Protein AF-A0A7S3PDP2-F1 (afdb_monomer_lite)

Foldseek 3Di:
DCPVVVVVVVVVVVPDDDDAADDDDDPPPQFQVLQCADQHPVRDGHGPPCHGQSVQFDQDDVGRFTDGHPQWAQDAQQDRCGRNHGPDGLVLLLVLLVVLLVLLVCLCVPFLVVLLVVVVVVVVVCVVVVNDDPLCVLLNVLSVLCVVFQSVLSNVLSVCSNPDSPDHQLQDDSNLVSQLSNQLSLLSSVLSLVLSVLCVLCVPPLNVVPPVSVVLSVVLNVLSVVLSVLSNVLSCLSVVSCVPAVRPHDPVSLVSLLVSLVSLLVSLQSQLVSLVSCLVPVLVVLVVVCVVVVDVVSVVVNVVSNVVSVVSNVVSNVVSVVSVVCSSGVVCVSVVSSCVSVVSVVSSVVSSVSSVPDPVPPCCVVPPVVVVPPPDPPDDDDDDDDDDDDDDDDDDDDDDDDPPDDDDDDDDDDDDDDD

Secondary structure (DSSP, 8-state):
--HHHHHHHHHHHTS--S--------SS--STTGGGEEE-TTS-EEE-TT-GGGGTEEEETTTTEEEEPTTEES--SS---TTT---EEHHHHHHHHHHHHHHHHHHIIIIIHHHHHHHHHHHHHHHHTT---TTHHHHHHHHHHIIIIIHHHHHHHHHHHHH-TT--TTTSHHHHHHHHHHHHHHHHHHHHHHHHHHHHHHTSHHHHT-HHHHHHHHHHHHHHHHHHHHHHHGGGHHHHHHHHHTT---HHHHHHHHHHHHHHHHHHHHHHHHHHHHHHHHHHHHHHHHHHH--HHHHHHHHHHHHHHHHHHHHHHHHHHHHHHHHH-GGGTTTHHHHHHHHHHHHHHHHHHHHH------GGGGTTHHHHSSSSS-S---------------------------PPPPPPPPPPPP-

InterPro domains:
  IPR013111 Epidermal growth factor-like domain, extracellular [PF07974] (52-75)

Radius of gyration: 29.71 Å; chains: 1; bounding box: 86×56×88 Å

pLDDT: mean 76.22, std 21.3, range [29.19, 98.25]

Organism: NCBI:txid215587

Sequence (419 aa):
MFDHYKLSIVLVGVFTFQELVQCKGADDFTGCNSQKYSLNIYGEAVPNLLGDCSGRGQCVSNNTACLCEKGWTGRSAFINTEGIDCQVNTYVIRTFWGVVFVYSLFVQIKYVIPNFRYRWKSFVAMRAARNVSLTQVPLILAFFSYQLLNFPCITFLSLLSIINEEERIGVTFWSTILFCVAGIGYSITHFLFQTALMEMFLSHRYFAESGSALTLGKCVKYSSIFLDFVLGTKYVIPIIMYATEGGEVTDRTGTLWCTYLILQATSLYFTGIQAWYIRRNLLIELEKIYMLSKNVNFKVLADKLENLQTNGMLQSSIFGSIYIVILFFPFLWNRHDYFLPFVCFGAIAVGALMTKSHVEGPSAAITLSSLQEVDVSSANNTVENQEQQPKGSFEITEGFGSLNDLPRTPIASRPQPSI

Structure (mmCIF, N/CA/C/O backbone):
data_AF-A0A7S3PDP2-F1
#
_entry.id   AF-A0A7S3PDP2-F1
#
loop_
_atom_site.group_PDB
_atom_site.id
_atom_site.type_symbol
_atom_site.label_atom_id
_atom_site.label_alt_id
_atom_site.label_comp_id
_atom_site.label_asym_id
_atom_site.label_entity_id
_atom_site.label_seq_id
_atom_site.pdbx_PDB_ins_code
_atom_site.Cartn_x
_atom_site.Cartn_y
_atom_site.Cartn_z
_atom_site.occupancy
_atom_site.B_iso_or_equiv
_atom_site.auth_seq_id
_atom_site.auth_comp_id
_atom_site.auth_asym_id
_atom_site.auth_atom_id
_atom_site.pdbx_PDB_model_num
ATOM 1 N N . MET A 1 1 ? -13.490 -15.522 5.005 1.00 34.47 1 MET A N 1
ATOM 2 C CA . MET A 1 1 ? -12.641 -14.311 5.153 1.00 34.47 1 MET A CA 1
ATOM 3 C C . MET A 1 1 ? -11.148 -14.629 4.975 1.00 34.47 1 MET A C 1
ATOM 5 O O . MET A 1 1 ? -10.427 -13.743 4.553 1.00 34.47 1 MET A O 1
ATOM 9 N N . PHE A 1 2 ? -10.703 -15.878 5.198 1.00 34.19 2 PHE A N 1
ATOM 10 C CA . PHE A 1 2 ? -9.307 -16.323 5.033 1.00 34.19 2 PHE A CA 1
ATOM 11 C C . PHE A 1 2 ? -8.883 -16.717 3.597 1.00 34.19 2 PHE A C 1
ATOM 13 O O . PHE A 1 2 ? -7.697 -16.632 3.285 1.00 34.19 2 PHE A O 1
ATOM 20 N N . ASP A 1 3 ? -9.804 -17.092 2.700 1.00 39.56 3 ASP A N 1
ATOM 21 C CA . ASP A 1 3 ? -9.417 -17.653 1.387 1.00 39.56 3 ASP A CA 1
ATOM 22 C C . ASP A 1 3 ? -8.818 -16.638 0.405 1.00 39.56 3 ASP A C 1
ATOM 24 O O . ASP A 1 3 ? -7.935 -16.986 -0.374 1.00 39.56 3 ASP A O 1
ATOM 28 N N . HIS A 1 4 ? -9.198 -15.359 0.492 1.00 40.38 4 HIS A N 1
ATOM 29 C CA . HIS A 1 4 ? -8.593 -14.321 -0.351 1.00 40.38 4 HIS A CA 1
ATOM 30 C C . HIS A 1 4 ? -7.130 -14.015 0.021 1.00 40.38 4 HIS A C 1
ATOM 32 O O . HIS A 1 4 ? -6.384 -13.541 -0.828 1.00 40.38 4 HIS A O 1
ATOM 38 N N . TYR A 1 5 ? -6.697 -14.320 1.252 1.00 41.59 5 TYR A N 1
ATOM 39 C CA . TYR A 1 5 ? -5.352 -13.990 1.748 1.00 41.59 5 TYR A CA 1
ATOM 40 C C . TYR A 1 5 ? -4.327 -15.099 1.512 1.00 41.59 5 TYR A C 1
ATOM 42 O O . TYR A 1 5 ? -3.159 -14.805 1.252 1.00 41.59 5 TYR A O 1
ATOM 50 N N . LYS A 1 6 ? -4.759 -16.369 1.523 1.00 41.91 6 LYS A N 1
ATOM 51 C CA . LYS A 1 6 ? -3.908 -17.487 1.083 1.00 41.91 6 LYS A CA 1
ATOM 52 C C . LYS A 1 6 ? -3.464 -17.297 -0.367 1.00 41.91 6 LYS A C 1
ATOM 54 O O . LYS A 1 6 ? -2.319 -17.589 -0.684 1.00 41.91 6 LYS A O 1
ATOM 59 N N . LEU A 1 7 ? -4.328 -16.732 -1.213 1.00 40.31 7 LEU A N 1
ATOM 60 C CA . LEU A 1 7 ? -4.015 -16.471 -2.616 1.00 40.31 7 LEU A CA 1
ATOM 61 C C . LEU A 1 7 ? -2.850 -15.478 -2.778 1.00 40.31 7 LEU A C 1
ATOM 63 O O . LEU A 1 7 ? -1.952 -15.720 -3.577 1.00 40.31 7 LEU A O 1
ATOM 67 N N . SER A 1 8 ? -2.810 -14.405 -1.982 1.00 35.72 8 SER A N 1
ATOM 68 C CA . SER A 1 8 ? -1.729 -13.409 -2.037 1.00 35.72 8 SER A CA 1
ATOM 69 C C . SER A 1 8 ? -0.389 -13.951 -1.529 1.00 35.72 8 SER A C 1
ATOM 71 O O . SER A 1 8 ? 0.644 -13.653 -2.118 1.00 35.72 8 SER A O 1
ATOM 73 N N . ILE A 1 9 ? -0.391 -14.775 -0.474 1.00 40.94 9 ILE A N 1
ATOM 74 C CA . ILE A 1 9 ? 0.837 -15.379 0.078 1.00 40.94 9 ILE A CA 1
ATOM 75 C C . ILE A 1 9 ? 1.381 -16.478 -0.852 1.00 40.94 9 ILE A C 1
ATOM 77 O O . ILE A 1 9 ? 2.590 -16.557 -1.062 1.00 40.94 9 ILE A O 1
ATOM 81 N N . VAL A 1 10 ? 0.502 -17.282 -1.462 1.00 38.53 10 VAL A N 1
ATOM 82 C CA . VAL A 1 10 ? 0.895 -18.319 -2.434 1.00 38.53 10 VAL A CA 1
ATOM 83 C C . VAL A 1 10 ? 1.461 -17.697 -3.714 1.00 38.53 10 VAL A C 1
ATOM 85 O O . VAL A 1 10 ? 2.445 -18.203 -4.240 1.00 38.53 10 VAL A O 1
ATOM 88 N N . LEU A 1 11 ? 0.916 -16.569 -4.185 1.00 39.62 11 LEU A N 1
ATOM 89 C CA . LEU A 1 11 ? 1.434 -15.888 -5.378 1.00 39.62 11 LEU A CA 1
ATOM 90 C C . LEU A 1 11 ? 2.834 -15.287 -5.168 1.00 39.62 11 LEU A C 1
ATOM 92 O O . LEU A 1 11 ? 3.637 -15.312 -6.094 1.00 39.62 11 LEU A O 1
ATOM 96 N N . VAL A 1 12 ? 3.157 -14.797 -3.965 1.00 38.12 12 VAL A N 1
ATOM 97 C CA . VAL A 1 12 ? 4.496 -14.252 -3.667 1.00 38.12 12 VAL A CA 1
ATOM 98 C C . VAL A 1 12 ? 5.537 -15.364 -3.488 1.00 38.12 12 VAL A C 1
ATOM 100 O O . VAL A 1 12 ? 6.664 -15.219 -3.953 1.00 38.12 12 VAL A O 1
ATOM 103 N N . GLY A 1 13 ? 5.161 -16.497 -2.882 1.00 34.91 13 GLY A N 1
ATOM 104 C CA . GLY A 1 13 ? 6.077 -17.622 -2.651 1.00 34.91 13 GLY A CA 1
ATOM 105 C C . GLY A 1 13 ? 6.534 -18.357 -3.919 1.00 34.91 13 GLY A C 1
ATOM 106 O O . GLY A 1 13 ? 7.575 -19.004 -3.898 1.00 34.91 13 GLY A O 1
ATOM 107 N N . VAL A 1 14 ? 5.797 -18.242 -5.030 1.00 36.91 14 VAL A N 1
ATOM 108 C CA . VAL A 1 14 ? 6.135 -18.908 -6.305 1.00 36.91 14 VAL A CA 1
ATOM 109 C C . VAL A 1 14 ? 7.207 -18.149 -7.107 1.00 36.91 14 VAL A C 1
ATOM 111 O O . VAL A 1 14 ? 7.852 -18.743 -7.965 1.00 36.91 14 VAL A O 1
ATOM 114 N N . PHE A 1 15 ? 7.465 -16.867 -6.816 1.00 38.44 15 PHE A N 1
ATOM 115 C CA . PHE A 1 15 ? 8.405 -16.042 -7.595 1.00 38.44 15 PHE A CA 1
ATOM 116 C C . PHE A 1 15 ? 9.808 -15.885 -6.986 1.00 38.44 15 PHE A C 1
ATOM 118 O O . PHE A 1 15 ? 10.678 -15.288 -7.618 1.00 38.44 15 PHE A O 1
ATOM 125 N N . THR A 1 16 ? 10.065 -16.424 -5.792 1.00 35.41 16 THR A N 1
ATOM 126 C CA . THR A 1 16 ? 11.343 -16.251 -5.082 1.00 35.41 16 THR A CA 1
ATOM 127 C C . THR A 1 16 ? 12.112 -17.562 -4.953 1.00 35.41 16 THR A C 1
ATOM 129 O O . THR A 1 16 ? 12.241 -18.080 -3.852 1.00 35.41 16 THR A O 1
ATOM 132 N N . PHE A 1 17 ? 12.623 -18.113 -6.053 1.00 33.88 17 PHE A N 1
ATOM 133 C CA . PHE A 1 17 ? 13.714 -19.095 -6.013 1.00 33.88 17 PHE A CA 1
ATOM 134 C C . PHE A 1 17 ? 14.409 -19.140 -7.379 1.00 33.88 17 PHE A C 1
ATOM 136 O O . PHE A 1 17 ? 13.918 -19.806 -8.280 1.00 33.88 17 PHE A O 1
ATOM 143 N N . GLN A 1 18 ? 15.474 -18.347 -7.555 1.00 35.84 18 GLN A N 1
ATOM 144 C CA . GLN A 1 18 ? 16.831 -18.757 -7.962 1.00 35.84 18 GLN A CA 1
ATOM 145 C C . GLN A 1 18 ? 17.678 -17.513 -8.315 1.00 35.84 18 GLN A C 1
ATOM 147 O O . GLN A 1 18 ? 17.208 -16.624 -9.015 1.00 35.84 18 GLN A O 1
ATOM 152 N N . GLU A 1 19 ? 18.930 -17.526 -7.843 1.00 38.28 19 GLU A N 1
ATOM 153 C CA . GLU A 1 19 ? 20.070 -16.630 -8.142 1.00 38.28 19 GLU A CA 1
ATOM 154 C C . GLU A 1 19 ? 20.254 -15.330 -7.318 1.00 38.28 19 GLU A C 1
ATOM 156 O O . GLU A 1 19 ? 19.336 -14.562 -7.041 1.00 38.28 19 GLU A O 1
ATOM 161 N N . LEU A 1 20 ? 21.508 -15.142 -6.875 1.00 32.31 20 LEU A N 1
ATOM 162 C CA . LEU A 1 20 ? 22.027 -14.193 -5.878 1.00 32.31 20 LEU A CA 1
ATOM 163 C C . LEU A 1 20 ? 23.131 -13.357 -6.554 1.00 32.31 20 LEU A C 1
ATOM 165 O O . LEU A 1 20 ? 24.156 -13.921 -6.932 1.00 32.31 20 LEU A O 1
ATOM 169 N N . VAL A 1 21 ? 22.956 -12.037 -6.707 1.00 36.88 21 VAL A N 1
ATOM 170 C CA . VAL A 1 21 ? 23.956 -11.135 -7.323 1.00 36.88 21 VAL A CA 1
ATOM 171 C C . VAL A 1 21 ? 23.975 -9.773 -6.615 1.00 36.88 21 VAL A C 1
ATOM 173 O O . VAL A 1 21 ? 22.921 -9.211 -6.329 1.00 36.88 21 VAL A O 1
ATOM 176 N N . GLN A 1 22 ? 25.176 -9.239 -6.357 1.00 31.72 22 GLN A N 1
ATOM 177 C CA . GLN A 1 22 ? 25.439 -7.874 -5.876 1.00 31.72 22 GLN A CA 1
ATOM 178 C C . GLN A 1 22 ? 25.983 -6.995 -7.016 1.00 31.72 22 GLN A C 1
ATOM 180 O O . GLN A 1 22 ? 26.783 -7.460 -7.822 1.00 31.72 22 GLN A O 1
ATOM 185 N N . CYS A 1 23 ? 25.612 -5.709 -7.038 1.00 33.03 23 CYS A N 1
ATOM 186 C CA . CYS A 1 23 ? 26.111 -4.717 -7.997 1.00 33.03 23 CYS A CA 1
ATOM 187 C C . CYS A 1 23 ? 27.281 -3.904 -7.418 1.00 33.03 23 CYS A C 1
ATOM 189 O O . CYS A 1 23 ? 27.167 -3.328 -6.335 1.00 33.03 23 CYS A O 1
ATOM 191 N N . LYS A 1 24 ? 28.376 -3.793 -8.177 1.00 31.50 24 LYS A N 1
ATOM 192 C CA . LYS A 1 24 ? 29.471 -2.835 -7.965 1.00 31.50 24 LYS A CA 1
ATOM 193 C C . LYS A 1 24 ? 29.652 -2.039 -9.266 1.00 31.50 24 LYS A C 1
ATOM 195 O O . LYS A 1 24 ? 29.836 -2.672 -10.293 1.00 31.50 24 LYS A O 1
ATOM 200 N N . GLY A 1 25 ? 29.561 -0.704 -9.180 1.00 39.12 25 GLY A N 1
ATOM 201 C CA . GLY A 1 25 ? 29.957 0.323 -10.171 1.00 39.12 25 GLY A CA 1
ATOM 202 C C . GLY A 1 25 ? 29.644 0.048 -11.649 1.00 39.12 25 GLY A C 1
ATOM 203 O O . GLY A 1 25 ? 30.364 -0.702 -12.296 1.00 39.12 25 GLY A O 1
ATOM 204 N N . ALA A 1 26 ? 28.609 0.696 -12.189 1.00 42.75 26 ALA A N 1
ATOM 205 C CA . ALA A 1 26 ? 28.051 0.461 -13.523 1.00 42.75 26 ALA A CA 1
ATOM 206 C C . ALA A 1 26 ? 28.630 1.367 -14.633 1.00 42.75 26 ALA A C 1
ATOM 208 O O . ALA A 1 26 ? 27.912 1.701 -15.570 1.00 42.75 26 ALA A O 1
ATOM 209 N N . ASP A 1 27 ? 29.909 1.739 -14.571 1.00 44.88 27 ASP A N 1
ATOM 210 C CA . ASP A 1 27 ? 30.423 2.796 -15.460 1.00 44.88 27 ASP A CA 1
ATOM 211 C C . ASP A 1 27 ? 30.997 2.278 -16.798 1.00 44.88 27 ASP A C 1
ATOM 213 O O . ASP A 1 27 ? 31.277 3.082 -17.677 1.00 44.88 27 ASP A O 1
ATOM 217 N N . ASP A 1 28 ? 31.113 0.955 -17.011 1.00 45.50 28 ASP A N 1
ATOM 218 C CA . ASP A 1 28 ? 31.769 0.387 -18.215 1.00 45.50 28 ASP A CA 1
ATOM 219 C C . ASP A 1 28 ? 30.980 -0.713 -18.968 1.00 45.50 28 ASP A C 1
ATOM 221 O O . ASP A 1 28 ? 31.487 -1.334 -19.906 1.00 45.50 28 ASP A O 1
ATOM 225 N N . PHE A 1 29 ? 29.709 -0.967 -18.633 1.00 51.78 29 PHE A N 1
ATOM 226 C CA . PHE A 1 29 ? 28.904 -2.008 -19.300 1.00 51.78 29 PHE A CA 1
ATOM 227 C C . PHE A 1 29 ? 28.182 -1.490 -20.555 1.00 51.78 29 PHE A C 1
ATOM 229 O O . PHE A 1 29 ? 26.957 -1.474 -20.634 1.00 51.78 29 PHE A O 1
ATOM 236 N N . THR A 1 30 ? 28.939 -1.088 -21.575 1.00 46.06 30 THR A N 1
ATOM 237 C CA . THR A 1 30 ? 28.375 -0.603 -22.848 1.00 46.06 30 THR A CA 1
ATOM 238 C C . THR A 1 30 ? 28.306 -1.712 -23.909 1.00 46.06 30 THR A C 1
ATOM 240 O O . THR A 1 30 ? 29.003 -1.689 -24.919 1.00 46.06 30 THR A O 1
ATOM 243 N N . GLY A 1 31 ? 27.437 -2.710 -23.695 1.00 53.47 31 GLY A N 1
ATOM 244 C CA . GLY A 1 31 ? 26.872 -3.483 -24.811 1.00 53.47 31 GLY A CA 1
ATOM 245 C C . GLY A 1 31 ? 26.400 -4.914 -24.536 1.00 53.47 31 GLY A C 1
ATOM 246 O O . GLY A 1 31 ? 26.844 -5.577 -23.610 1.00 53.47 31 GLY A O 1
ATOM 247 N N . CYS A 1 32 ? 25.540 -5.442 -25.408 1.00 56.47 32 CYS A N 1
ATOM 248 C CA . CYS A 1 32 ? 25.146 -6.855 -25.475 1.00 56.47 32 CYS A CA 1
ATOM 249 C C . CYS A 1 32 ? 26.309 -7.859 -25.366 1.00 56.47 32 CYS A C 1
ATOM 251 O O . CYS A 1 32 ? 26.128 -8.956 -24.849 1.00 56.47 32 CYS A O 1
ATOM 253 N N . ASN A 1 33 ? 27.517 -7.513 -25.828 1.00 55.12 33 ASN A N 1
ATOM 254 C CA . ASN A 1 33 ? 28.675 -8.404 -25.687 1.00 55.12 33 ASN A CA 1
ATOM 255 C C . ASN A 1 33 ? 29.127 -8.587 -24.229 1.00 55.12 33 ASN A C 1
ATOM 257 O O . ASN A 1 33 ? 29.653 -9.650 -23.897 1.00 55.12 33 ASN A O 1
ATOM 261 N N . SER A 1 34 ? 28.920 -7.594 -23.357 1.00 51.03 34 SER A N 1
ATOM 262 C CA . SER A 1 34 ? 29.220 -7.714 -21.924 1.00 51.03 34 SER A CA 1
ATOM 263 C C . SER A 1 34 ? 28.090 -8.402 -21.152 1.00 51.03 34 SER A C 1
ATOM 265 O O . SER A 1 34 ? 28.355 -9.020 -20.126 1.00 51.03 34 SER A O 1
ATOM 267 N N . GLN A 1 35 ? 26.867 -8.435 -21.700 1.00 51.16 35 GLN A N 1
ATOM 268 C CA . GLN A 1 35 ? 25.764 -9.258 -21.188 1.00 51.16 35 GLN A CA 1
ATOM 269 C C . GLN A 1 35 ? 25.934 -10.756 -21.413 1.00 51.16 35 GLN A C 1
ATOM 271 O O . GLN A 1 35 ? 25.133 -11.539 -20.907 1.00 51.16 35 GLN A O 1
ATOM 276 N N . LYS A 1 36 ? 26.981 -11.200 -22.110 1.00 50.62 36 LYS A N 1
ATOM 277 C CA . LYS A 1 36 ? 27.275 -12.631 -22.172 1.00 50.62 36 LYS A CA 1
ATOM 278 C C . LYS A 1 36 ? 27.539 -13.212 -20.783 1.00 50.62 36 LYS A C 1
ATOM 280 O O . LYS A 1 36 ? 27.414 -14.421 -20.609 1.00 50.62 36 LYS A O 1
ATOM 285 N N . TYR A 1 37 ? 27.842 -12.349 -19.810 1.00 46.78 37 TYR A N 1
ATOM 286 C CA . TYR A 1 37 ? 28.098 -12.743 -18.448 1.00 46.78 37 TYR A CA 1
ATOM 287 C C . TYR A 1 37 ? 27.424 -11.825 -17.422 1.00 46.78 37 TYR A C 1
ATOM 289 O O . TYR A 1 37 ? 27.684 -10.625 -17.379 1.00 46.78 37 TYR A O 1
ATOM 297 N N . SER A 1 38 ? 26.600 -12.392 -16.549 1.00 50.72 38 SER A N 1
ATOM 298 C CA . SER A 1 38 ? 26.209 -11.764 -15.292 1.00 50.72 38 SER A CA 1
ATOM 299 C C . SER A 1 38 ? 27.352 -11.944 -14.288 1.00 50.72 38 SER A C 1
ATOM 301 O O . SER A 1 38 ? 27.823 -13.054 -14.047 1.00 50.72 38 SER A O 1
ATOM 303 N N . LEU A 1 39 ? 27.856 -10.845 -13.720 1.00 42.50 39 LEU A N 1
ATOM 304 C CA . LEU A 1 39 ? 28.860 -10.923 -12.657 1.00 42.50 39 LEU A CA 1
ATOM 305 C C . LEU A 1 39 ? 28.208 -11.535 -11.415 1.00 42.50 39 LEU A C 1
ATOM 307 O O . LEU A 1 39 ? 27.252 -10.971 -10.885 1.00 42.50 39 LEU A O 1
ATOM 311 N N . ASN A 1 40 ? 28.720 -12.669 -10.935 1.00 45.09 40 ASN A N 1
ATOM 312 C CA . ASN A 1 40 ? 28.355 -13.147 -9.604 1.00 45.09 40 ASN A CA 1
ATOM 313 C C . ASN A 1 40 ? 29.008 -12.268 -8.516 1.00 45.09 40 ASN A C 1
ATOM 315 O O . ASN A 1 40 ? 29.815 -11.381 -8.790 1.00 45.09 40 ASN A O 1
ATOM 319 N N . ILE A 1 41 ? 28.689 -12.549 -7.251 1.00 36.91 41 ILE A N 1
ATOM 320 C CA . ILE A 1 41 ? 29.198 -11.827 -6.067 1.00 36.91 41 ILE A CA 1
ATOM 321 C C . ILE A 1 41 ? 30.748 -11.825 -5.985 1.00 36.91 41 ILE A C 1
ATOM 323 O O . ILE A 1 41 ? 31.331 -10.965 -5.330 1.00 36.91 41 ILE A O 1
ATOM 327 N N . TYR A 1 42 ? 31.426 -12.742 -6.680 1.00 40.94 42 TYR A N 1
ATOM 328 C CA . TYR A 1 42 ? 32.888 -12.859 -6.751 1.00 40.94 42 TYR A CA 1
ATOM 329 C C . TYR A 1 42 ? 33.512 -12.160 -7.963 1.00 40.94 42 TYR A C 1
ATOM 331 O O . TYR A 1 42 ? 34.725 -12.220 -8.150 1.00 40.94 42 TYR A O 1
ATOM 339 N N . GLY A 1 43 ? 32.708 -11.482 -8.782 1.00 44.28 43 GLY A N 1
ATOM 340 C CA . GLY A 1 43 ? 33.177 -10.883 -10.023 1.00 44.28 43 GLY A CA 1
ATOM 341 C C . GLY A 1 43 ? 33.496 -11.914 -11.108 1.00 44.28 43 GLY A C 1
ATOM 342 O O . GLY A 1 43 ? 34.194 -11.594 -12.069 1.00 44.28 43 GLY A O 1
ATOM 343 N N . GLU A 1 44 ? 32.995 -13.144 -10.974 1.00 45.94 44 GLU A N 1
ATOM 344 C CA . GLU A 1 44 ? 33.096 -14.137 -12.035 1.00 45.94 44 GLU A CA 1
ATOM 345 C C . GLU A 1 44 ? 31.958 -13.963 -13.027 1.00 45.94 44 GLU A C 1
ATOM 347 O O . GLU A 1 44 ? 30.795 -13.762 -12.676 1.00 45.94 44 GLU A O 1
ATOM 352 N N . ALA A 1 45 ? 32.340 -14.056 -14.288 1.00 48.03 45 ALA A N 1
ATOM 353 C CA . ALA A 1 45 ? 31.487 -13.927 -15.438 1.00 48.03 45 ALA A CA 1
ATOM 354 C C . ALA A 1 45 ? 30.630 -15.208 -15.577 1.00 48.03 45 ALA A C 1
ATOM 356 O O . ALA A 1 45 ? 31.104 -16.219 -16.096 1.00 48.03 45 ALA A O 1
ATOM 357 N N . VAL A 1 46 ? 29.385 -15.201 -15.090 1.00 55.28 46 VAL A N 1
ATOM 358 C CA . VAL A 1 46 ? 28.460 -16.342 -15.218 1.00 55.28 46 VAL A CA 1
ATOM 359 C C . VAL A 1 46 ? 27.668 -16.189 -16.510 1.00 55.28 46 VAL A C 1
ATOM 361 O O . VAL A 1 46 ? 27.071 -15.136 -16.704 1.00 55.28 46 VAL A O 1
ATOM 364 N N . PRO A 1 47 ? 27.643 -17.183 -17.416 1.00 56.97 47 PRO A N 1
ATOM 365 C CA . PRO A 1 47 ? 26.890 -17.069 -18.656 1.00 56.97 47 PRO A CA 1
ATOM 366 C C . PRO A 1 47 ? 25.425 -16.753 -18.359 1.00 56.97 47 PRO A C 1
ATOM 368 O O . PRO A 1 47 ? 24.800 -17.434 -17.546 1.00 56.97 47 PRO A O 1
ATOM 371 N N . ASN A 1 48 ? 24.885 -15.725 -19.015 1.00 61.88 48 ASN A N 1
ATOM 372 C CA . ASN A 1 48 ? 23.490 -15.340 -18.832 1.00 61.88 48 ASN A CA 1
ATOM 373 C C . ASN A 1 48 ? 22.589 -16.534 -19.190 1.00 61.88 48 ASN A C 1
ATOM 375 O O . ASN A 1 48 ? 22.490 -16.922 -20.356 1.00 61.88 48 ASN A O 1
ATOM 379 N N . LEU A 1 49 ? 21.945 -17.134 -18.181 1.00 63.50 49 LEU A N 1
ATOM 380 C CA . LEU A 1 49 ? 21.209 -18.400 -18.315 1.00 63.50 49 LEU A CA 1
ATOM 381 C C . LEU A 1 49 ? 20.053 -18.318 -19.331 1.00 63.50 49 LEU A C 1
ATOM 383 O O . LEU A 1 49 ? 19.603 -19.334 -19.855 1.00 63.50 49 LEU A O 1
ATOM 387 N N . LEU A 1 50 ? 19.566 -17.100 -19.584 1.00 70.50 50 LEU A N 1
ATOM 388 C CA . LEU A 1 50 ? 18.427 -16.788 -20.449 1.00 70.50 50 LEU A CA 1
ATOM 389 C C . LEU A 1 50 ? 18.832 -16.366 -21.875 1.00 70.50 50 LEU A C 1
ATOM 391 O O . LEU A 1 50 ? 17.951 -16.149 -22.703 1.00 70.50 50 LEU A O 1
ATOM 395 N N . GLY A 1 51 ? 20.132 -16.284 -22.180 1.00 76.12 51 GLY A N 1
ATOM 396 C CA . GLY A 1 51 ? 20.644 -15.802 -23.467 1.00 76.12 51 GLY A CA 1
ATOM 397 C C . GLY A 1 51 ? 20.653 -14.274 -23.606 1.00 76.12 51 GLY A C 1
ATOM 398 O O . GLY A 1 51 ? 20.361 -13.545 -22.656 1.00 76.12 51 GLY A O 1
ATOM 399 N N . ASP A 1 52 ? 21.011 -13.795 -24.799 1.00 82.81 52 ASP A N 1
ATOM 400 C CA . ASP A 1 52 ? 21.092 -12.364 -25.123 1.00 82.81 52 ASP A CA 1
ATOM 401 C C . ASP A 1 52 ? 19.724 -11.676 -24.933 1.00 82.81 52 ASP A C 1
ATOM 403 O O . ASP A 1 52 ? 18.683 -12.236 -25.294 1.00 82.81 52 ASP A O 1
ATOM 407 N N . CYS A 1 53 ? 19.705 -10.467 -24.354 1.00 87.12 53 CYS A N 1
ATOM 408 C CA . CYS A 1 53 ? 18.478 -9.702 -24.076 1.00 87.12 53 CYS A CA 1
ATOM 409 C C . CYS A 1 53 ? 17.403 -10.505 -23.309 1.00 87.12 53 CYS A C 1
ATOM 411 O O . CYS A 1 53 ? 16.214 -10.447 -23.644 1.00 87.12 53 CYS A O 1
ATOM 413 N N . SER A 1 54 ? 17.815 -11.325 -22.333 1.00 89.25 54 SER A N 1
ATOM 414 C CA . SER A 1 54 ? 16.940 -12.235 -21.573 1.00 89.25 54 SER A CA 1
ATOM 415 C C . SER A 1 54 ? 16.139 -13.226 -22.438 1.00 89.25 54 SER A C 1
ATOM 417 O O . SER A 1 54 ? 15.085 -13.713 -22.016 1.00 89.25 54 SER A O 1
ATOM 419 N N . GLY A 1 55 ? 16.596 -13.502 -23.664 1.00 90.75 55 GLY A N 1
ATOM 420 C CA . GLY A 1 55 ? 15.922 -14.394 -24.611 1.00 90.75 55 GLY A CA 1
ATOM 421 C C . GLY A 1 55 ? 14.615 -13.830 -25.179 1.00 90.75 55 GLY A C 1
ATOM 422 O O . GLY A 1 55 ? 13.792 -14.589 -25.690 1.00 90.75 55 GLY A O 1
ATOM 423 N N . ARG A 1 56 ? 14.392 -12.515 -25.047 1.00 94.38 56 ARG A N 1
ATOM 424 C CA . ARG A 1 56 ? 13.172 -11.796 -25.469 1.00 94.38 56 ARG A CA 1
ATOM 425 C C . ARG A 1 56 ? 13.480 -10.608 -26.375 1.00 94.38 56 ARG A C 1
ATOM 427 O O . ARG A 1 56 ? 12.711 -9.650 -26.451 1.00 94.38 56 ARG A O 1
ATOM 434 N N . GLY A 1 57 ? 14.627 -10.642 -27.035 1.00 92.81 57 GLY A N 1
ATOM 435 C CA . GLY A 1 57 ? 15.077 -9.578 -27.912 1.00 92.81 57 GLY A CA 1
ATOM 436 C C . GLY A 1 57 ? 16.229 -10.025 -28.791 1.00 92.81 57 GLY A C 1
ATOM 437 O O . GLY A 1 57 ? 16.718 -11.150 -28.696 1.00 92.81 57 GLY A O 1
ATOM 438 N N . GLN A 1 58 ? 16.649 -9.120 -29.662 1.00 93.00 58 GLN A N 1
ATOM 439 C CA . GLN A 1 58 ? 17.821 -9.292 -30.509 1.00 93.00 58 GLN A CA 1
ATOM 440 C C . GLN A 1 58 ? 18.802 -8.162 -30.232 1.00 93.00 58 GLN A C 1
ATOM 442 O O . GLN A 1 58 ? 18.402 -7.010 -30.076 1.00 93.00 58 GLN A O 1
ATOM 447 N N . CYS A 1 59 ? 20.090 -8.479 -30.198 1.00 89.62 59 CYS A N 1
ATOM 448 C CA . CYS A 1 59 ? 21.135 -7.472 -30.104 1.00 89.62 59 CYS A CA 1
ATOM 449 C C . CYS A 1 59 ? 21.334 -6.793 -31.457 1.00 89.62 59 CYS A C 1
ATOM 451 O O . CYS A 1 59 ? 21.639 -7.443 -32.457 1.00 89.62 59 CYS A O 1
ATOM 453 N N . VAL A 1 60 ? 21.153 -5.477 -31.487 1.00 86.75 60 VAL A N 1
ATOM 454 C CA . VAL A 1 60 ? 21.250 -4.636 -32.684 1.00 86.75 60 VAL A CA 1
ATOM 455 C C . VAL A 1 60 ? 22.328 -3.574 -32.442 1.00 86.75 60 VAL A C 1
ATOM 457 O O . VAL A 1 60 ? 22.662 -3.260 -31.300 1.00 86.75 60 VAL A O 1
ATOM 460 N N . SER A 1 61 ? 22.910 -3.038 -33.518 1.00 65.50 61 SER A N 1
ATOM 461 C CA . SER A 1 61 ? 23.966 -2.008 -33.479 1.00 65.50 61 SER A CA 1
ATOM 462 C C . SER A 1 61 ? 25.284 -2.488 -32.859 1.00 65.50 61 SER A C 1
ATOM 464 O O . SER A 1 61 ? 25.619 -2.119 -31.743 1.00 65.50 61 SER A O 1
ATOM 466 N N . ASN A 1 62 ? 26.067 -3.304 -33.578 1.00 74.62 62 ASN A N 1
ATOM 467 C CA . ASN A 1 62 ? 27.394 -3.769 -33.126 1.00 74.62 62 ASN A CA 1
ATOM 468 C C . ASN A 1 62 ? 27.406 -4.347 -31.693 1.00 74.62 62 ASN A C 1
ATOM 470 O O . ASN A 1 62 ? 28.378 -4.177 -30.960 1.00 74.62 62 ASN A O 1
ATOM 474 N N . ASN A 1 63 ? 26.327 -5.024 -31.289 1.00 70.62 63 ASN A N 1
ATOM 475 C CA . ASN A 1 63 ? 26.146 -5.580 -29.948 1.00 70.62 63 ASN A CA 1
ATOM 476 C C . ASN A 1 63 ? 26.196 -4.520 -28.834 1.00 70.62 63 ASN A C 1
ATOM 478 O O . ASN A 1 63 ? 26.729 -4.812 -27.765 1.00 70.62 63 ASN A O 1
ATOM 482 N N . THR A 1 64 ? 25.653 -3.315 -29.045 1.00 78.75 64 THR A N 1
ATOM 483 C CA . THR A 1 64 ? 25.550 -2.296 -27.984 1.00 78.75 64 THR A CA 1
ATOM 484 C C . THR A 1 64 ? 24.149 -2.138 -27.406 1.00 78.75 64 THR A C 1
ATOM 486 O O . THR A 1 64 ? 24.046 -1.739 -26.250 1.00 78.75 64 THR A O 1
ATOM 489 N N . ALA A 1 65 ? 23.092 -2.492 -28.149 1.00 88.00 65 ALA A N 1
ATOM 490 C CA . ALA A 1 65 ? 21.715 -2.322 -27.694 1.00 88.00 65 ALA A CA 1
ATOM 491 C C . ALA A 1 65 ? 20.818 -3.545 -27.954 1.00 88.00 65 ALA A C 1
ATOM 493 O O . ALA A 1 65 ? 20.929 -4.215 -28.979 1.00 88.00 65 ALA A O 1
ATOM 494 N N . CYS A 1 66 ? 19.880 -3.794 -27.047 1.00 90.94 66 CYS A N 1
ATOM 495 C CA . CYS A 1 66 ? 18.821 -4.788 -27.165 1.00 90.94 66 CYS A CA 1
ATOM 496 C C . CYS A 1 66 ? 17.565 -4.193 -27.809 1.00 90.94 66 CYS A C 1
ATOM 498 O O . CYS A 1 66 ? 16.961 -3.255 -27.284 1.00 90.94 66 CYS A O 1
ATOM 500 N N . LEU A 1 67 ? 17.132 -4.784 -28.923 1.00 94.31 67 LEU A N 1
ATOM 501 C CA . LEU A 1 67 ? 15.817 -4.561 -29.513 1.00 94.31 67 LEU A CA 1
ATOM 502 C C . LEU A 1 67 ? 14.853 -5.625 -28.986 1.00 94.31 67 LEU A C 1
ATOM 504 O O . LEU A 1 67 ? 14.941 -6.797 -29.358 1.00 94.31 67 LEU A O 1
ATOM 508 N N . CYS A 1 68 ? 13.941 -5.215 -28.110 1.00 95.56 68 CYS A N 1
ATOM 509 C CA . CYS A 1 68 ? 12.993 -6.127 -27.484 1.00 95.56 68 CYS A CA 1
ATOM 510 C C . CYS A 1 68 ? 11.897 -6.589 -28.447 1.00 95.56 68 CYS A C 1
ATOM 512 O O . CYS A 1 68 ? 11.418 -5.833 -29.295 1.00 95.56 68 CYS A O 1
ATOM 514 N N . GLU A 1 69 ? 11.466 -7.838 -28.278 1.00 97.06 69 GLU A N 1
ATOM 515 C CA . GLU A 1 69 ? 10.277 -8.369 -28.935 1.00 97.06 69 GLU A CA 1
ATOM 516 C C . GLU A 1 69 ? 9.015 -7.616 -28.490 1.00 97.06 69 GLU A C 1
ATOM 518 O O . GLU A 1 69 ? 8.944 -7.022 -27.411 1.00 97.06 69 GLU A O 1
ATOM 523 N N . LYS A 1 70 ? 7.964 -7.673 -29.313 1.00 96.88 70 LYS A N 1
ATOM 524 C CA . LYS A 1 70 ? 6.688 -7.020 -29.007 1.00 96.88 70 LYS A CA 1
ATOM 525 C C . LYS A 1 70 ? 6.129 -7.503 -27.662 1.00 96.88 70 LYS A C 1
ATOM 527 O O . LYS A 1 70 ? 5.926 -8.698 -27.457 1.00 96.88 70 LYS A O 1
ATOM 532 N N . GLY A 1 71 ? 5.812 -6.553 -26.784 1.00 95.75 71 GLY A N 1
ATOM 533 C CA . GLY A 1 71 ? 5.301 -6.827 -25.438 1.00 95.75 71 GLY A CA 1
ATOM 534 C C . GLY A 1 71 ? 6.381 -7.000 -24.372 1.00 95.75 71 GLY A C 1
ATOM 535 O O . GLY A 1 71 ? 6.037 -7.199 -23.208 1.00 95.75 71 GLY A O 1
ATOM 536 N N . TRP A 1 72 ? 7.659 -6.907 -24.745 1.00 96.62 72 TRP A N 1
ATOM 537 C CA . TRP A 1 72 ? 8.790 -6.899 -23.826 1.00 96.62 72 TRP A CA 1
ATOM 538 C C . TRP A 1 72 ? 9.490 -5.544 -23.838 1.00 96.62 72 TRP A C 1
ATOM 540 O O . TRP A 1 72 ? 9.519 -4.841 -24.847 1.00 96.62 72 TRP A O 1
ATOM 550 N N . THR A 1 73 ? 10.045 -5.163 -22.696 1.00 95.19 73 THR A N 1
ATOM 551 C CA . THR A 1 73 ? 10.776 -3.912 -22.527 1.00 95.19 73 THR A CA 1
ATOM 552 C C . THR A 1 73 ? 11.816 -4.036 -21.415 1.00 95.19 73 THR A C 1
ATOM 554 O O . THR A 1 73 ? 11.733 -4.920 -20.561 1.00 95.19 73 THR A O 1
ATOM 557 N N . GLY A 1 74 ? 12.801 -3.143 -21.433 1.00 90.25 74 GLY A N 1
ATOM 558 C CA . GLY A 1 74 ? 13.689 -2.873 -20.301 1.00 90.25 74 GLY A CA 1
ATOM 559 C C . GLY A 1 74 ? 13.248 -1.664 -19.476 1.00 90.25 74 GLY A C 1
ATOM 560 O O . GLY A 1 74 ? 13.915 -1.313 -18.504 1.00 90.25 74 GLY A O 1
ATOM 561 N N . ARG A 1 75 ? 12.149 -1.006 -19.866 1.00 90.56 75 ARG A N 1
ATOM 562 C CA . ARG A 1 75 ? 11.598 0.149 -19.157 1.00 90.56 75 ARG A CA 1
ATOM 563 C C . ARG A 1 75 ? 11.024 -0.279 -17.812 1.00 90.56 75 ARG A C 1
ATOM 565 O O . ARG A 1 75 ? 10.163 -1.152 -17.761 1.00 90.56 75 ARG A O 1
ATOM 572 N N . SER A 1 76 ? 11.441 0.414 -16.759 1.00 88.75 76 SER A N 1
ATOM 573 C CA . SER A 1 76 ? 10.833 0.338 -15.431 1.00 88.75 76 SER A CA 1
ATOM 574 C C . SER A 1 76 ? 10.642 1.735 -14.844 1.00 88.75 76 SER A C 1
ATOM 576 O O . SER A 1 76 ? 11.260 2.699 -15.313 1.00 88.75 76 SER A O 1
ATOM 578 N N . ALA A 1 77 ? 9.748 1.860 -13.862 1.00 84.69 77 ALA A N 1
ATOM 579 C CA . ALA A 1 77 ? 9.473 3.102 -13.141 1.00 84.69 77 ALA A CA 1
ATOM 580 C C . ALA A 1 77 ? 10.701 3.669 -12.405 1.00 84.69 77 ALA A C 1
ATOM 582 O O . ALA A 1 77 ? 10.837 4.883 -12.279 1.00 84.69 77 ALA A O 1
ATOM 583 N N . PHE A 1 78 ? 11.594 2.798 -11.927 1.00 80.06 78 PHE A N 1
ATOM 584 C CA . PHE A 1 78 ? 12.704 3.200 -11.056 1.00 80.06 78 PHE A CA 1
ATOM 585 C C . PHE A 1 78 ? 14.080 2.926 -11.655 1.00 80.06 78 PHE A C 1
ATOM 587 O O . PHE A 1 78 ? 14.989 3.720 -11.455 1.00 80.06 78 PHE A O 1
ATOM 594 N N . ILE A 1 79 ? 14.257 1.822 -12.385 1.00 83.69 79 ILE A N 1
ATOM 595 C CA . ILE A 1 79 ? 15.553 1.472 -12.983 1.00 83.69 79 ILE A CA 1
ATOM 596 C C . ILE A 1 79 ? 15.342 1.158 -14.447 1.00 83.69 79 ILE A C 1
ATOM 598 O O . ILE A 1 79 ? 14.916 0.065 -14.798 1.00 83.69 79 ILE A O 1
ATOM 602 N N . ASN A 1 80 ? 15.631 2.125 -15.310 1.00 85.31 80 ASN A N 1
ATOM 603 C CA . ASN A 1 80 ? 15.474 1.920 -16.736 1.00 85.31 80 ASN A CA 1
ATOM 604 C C . ASN A 1 80 ? 16.649 1.104 -17.288 1.00 85.31 80 ASN A C 1
ATOM 606 O O . ASN A 1 80 ? 17.791 1.547 -17.267 1.00 85.31 80 ASN A O 1
ATOM 610 N N . THR A 1 81 ? 16.343 -0.080 -17.803 1.00 87.00 81 THR A N 1
ATOM 611 C CA . THR A 1 81 ? 17.282 -0.953 -18.527 1.00 87.00 81 THR A CA 1
ATOM 612 C C . THR A 1 81 ? 16.938 -1.030 -20.013 1.00 87.00 81 THR A C 1
ATOM 614 O O . THR A 1 81 ? 17.338 -1.961 -20.706 1.00 87.00 81 THR A O 1
ATOM 617 N N . GLU A 1 82 ? 16.139 -0.093 -20.522 1.00 88.12 82 GLU A N 1
ATOM 618 C CA . GLU A 1 82 ? 15.792 -0.035 -21.936 1.00 88.12 82 GLU A CA 1
ATOM 619 C C . GLU A 1 82 ? 17.039 0.048 -22.817 1.00 88.12 82 GLU A C 1
ATOM 621 O O . GLU A 1 82 ? 17.983 0.776 -22.524 1.00 88.12 82 GLU A O 1
ATOM 626 N N . GLY A 1 83 ? 17.045 -0.736 -23.895 1.00 86.12 83 GLY A N 1
ATOM 627 C CA . GLY A 1 83 ? 18.209 -0.874 -24.764 1.00 86.12 83 GLY A CA 1
ATOM 628 C C . GLY A 1 83 ? 19.326 -1.720 -24.155 1.00 86.12 83 GLY A C 1
ATOM 629 O O . GLY A 1 83 ? 20.219 -2.120 -24.886 1.00 86.12 83 GLY A O 1
ATOM 630 N N . ILE A 1 84 ? 19.269 -2.060 -22.868 1.00 85.75 84 ILE A N 1
ATOM 631 C CA . ILE A 1 84 ? 20.206 -2.985 -22.228 1.00 85.75 84 ILE A CA 1
ATOM 632 C C . ILE A 1 84 ? 19.566 -4.367 -22.126 1.00 85.75 84 ILE A C 1
ATOM 634 O O . ILE A 1 84 ? 20.202 -5.343 -22.483 1.00 85.75 84 ILE A O 1
ATOM 638 N N . ASP A 1 85 ? 18.317 -4.484 -21.676 1.00 88.69 85 ASP A N 1
ATOM 639 C CA . ASP A 1 85 ? 17.674 -5.778 -21.423 1.00 88.69 85 ASP A CA 1
ATOM 640 C C . ASP A 1 85 ? 16.162 -5.752 -21.722 1.00 88.69 85 ASP A C 1
ATOM 642 O O . ASP A 1 85 ? 15.550 -4.688 -21.813 1.00 88.69 85 ASP A O 1
ATOM 646 N N . CYS A 1 86 ? 15.550 -6.928 -21.884 1.00 92.69 86 CYS A N 1
ATOM 647 C CA . CYS A 1 86 ? 14.153 -7.117 -22.296 1.00 92.69 86 CYS A CA 1
ATOM 648 C C . CYS A 1 86 ? 13.380 -8.019 -21.322 1.00 92.69 86 CYS A C 1
ATOM 650 O O . CYS A 1 86 ? 12.695 -8.959 -21.717 1.00 92.69 86 CYS A O 1
ATOM 652 N N . GLN A 1 87 ? 13.500 -7.748 -20.023 1.00 91.56 87 GLN A N 1
ATOM 653 C CA . GLN A 1 87 ? 12.983 -8.617 -18.958 1.00 91.56 87 GLN A CA 1
ATOM 654 C C . GLN A 1 87 ? 11.561 -8.284 -18.467 1.00 91.56 87 GLN A C 1
ATOM 656 O O . GLN A 1 87 ? 10.958 -9.066 -17.720 1.00 91.56 87 GLN A O 1
ATOM 661 N N . VAL A 1 88 ? 11.004 -7.134 -18.855 1.00 93.56 88 VAL A N 1
ATOM 662 C CA . VAL A 1 88 ? 9.691 -6.670 -18.392 1.00 93.56 88 VAL A CA 1
ATOM 663 C C . VAL A 1 88 ? 8.628 -6.929 -19.458 1.00 93.56 88 VAL A C 1
ATOM 665 O O . VAL A 1 88 ? 8.741 -6.462 -20.583 1.00 93.56 88 VAL A O 1
ATOM 668 N N . ASN A 1 89 ? 7.570 -7.659 -19.106 1.00 95.88 89 ASN A N 1
ATOM 669 C CA . ASN A 1 89 ? 6.452 -7.981 -19.978 1.00 95.88 89 ASN A CA 1
ATOM 670 C C . ASN A 1 89 ? 5.302 -6.992 -19.748 1.00 95.88 89 ASN A C 1
ATOM 672 O O . ASN A 1 89 ? 4.625 -7.021 -18.711 1.00 95.88 89 ASN A O 1
ATOM 676 N N . THR A 1 90 ? 5.055 -6.133 -20.734 1.00 95.88 90 THR A N 1
ATOM 677 C CA . THR A 1 90 ? 4.061 -5.058 -20.635 1.00 95.88 90 THR A CA 1
ATOM 678 C C . THR A 1 90 ? 2.629 -5.593 -20.617 1.00 95.88 90 THR A C 1
ATOM 680 O O . THR A 1 90 ? 1.767 -5.018 -19.946 1.00 95.88 90 THR A O 1
ATOM 683 N N . TYR A 1 91 ? 2.357 -6.732 -21.265 1.00 96.94 91 TYR A N 1
ATOM 684 C CA . TYR A 1 91 ? 1.034 -7.367 -21.238 1.00 96.94 91 TYR A CA 1
ATOM 685 C C . TYR A 1 91 ? 0.669 -7.882 -19.846 1.00 96.94 91 TYR A C 1
ATOM 687 O O . TYR A 1 91 ? -0.475 -7.721 -19.410 1.00 96.94 91 TYR A O 1
ATOM 695 N N . VAL A 1 92 ? 1.629 -8.466 -19.125 1.00 96.25 92 VAL A N 1
ATOM 696 C CA . VAL A 1 92 ? 1.413 -8.956 -17.755 1.00 96.25 92 VAL A CA 1
ATOM 697 C C . VAL A 1 92 ? 1.121 -7.791 -16.809 1.00 96.25 92 VAL A C 1
ATOM 699 O O . VAL A 1 92 ? 0.134 -7.839 -16.075 1.00 96.25 92 VAL A O 1
ATOM 702 N N . ILE A 1 93 ? 1.914 -6.716 -16.873 1.00 95.25 93 ILE A N 1
ATOM 703 C CA . ILE A 1 93 ? 1.706 -5.519 -16.041 1.00 95.25 93 ILE A CA 1
ATOM 704 C C . ILE A 1 93 ? 0.329 -4.901 -16.307 1.00 95.25 93 ILE A C 1
ATOM 706 O O . ILE A 1 93 ? -0.424 -4.638 -15.366 1.00 95.25 93 ILE A O 1
ATOM 710 N N . ARG A 1 94 ? -0.048 -4.736 -17.580 1.00 96.25 94 ARG A N 1
ATOM 711 C CA . ARG A 1 94 ? -1.381 -4.245 -17.961 1.00 96.25 94 ARG A CA 1
ATOM 712 C C . ARG A 1 94 ? -2.502 -5.142 -17.466 1.00 96.25 94 ARG A C 1
ATOM 714 O O . ARG A 1 94 ? -3.524 -4.642 -17.010 1.00 96.25 94 ARG A O 1
ATOM 721 N N . THR A 1 95 ? -2.311 -6.456 -17.529 1.00 97.12 95 THR A N 1
ATOM 722 C CA . THR A 1 95 ? -3.293 -7.416 -17.018 1.00 97.12 95 THR A CA 1
ATOM 723 C C . THR A 1 95 ? -3.468 -7.249 -15.511 1.00 97.12 95 THR A C 1
ATOM 725 O O . THR A 1 95 ? -4.602 -7.184 -15.038 1.00 97.12 95 THR A O 1
ATOM 728 N N . PHE A 1 96 ? -2.379 -7.095 -14.751 1.00 96.94 96 PHE A N 1
ATOM 729 C CA . PHE A 1 96 ? -2.466 -6.841 -13.313 1.00 96.94 96 PHE A CA 1
ATOM 730 C C . PHE A 1 96 ? -3.156 -5.515 -12.990 1.00 96.94 96 PHE A C 1
ATOM 732 O O . PHE A 1 96 ? -4.046 -5.499 -12.140 1.00 96.94 96 PHE A O 1
ATOM 739 N N . TRP A 1 97 ? -2.843 -4.431 -13.700 1.00 97.81 97 TRP A N 1
ATOM 740 C CA . TRP A 1 97 ? -3.577 -3.170 -13.547 1.00 97.81 97 TRP A CA 1
ATOM 741 C C . TRP A 1 97 ? -5.054 -3.290 -13.938 1.00 97.81 97 TRP A C 1
ATOM 743 O O . TRP A 1 97 ? -5.911 -2.746 -13.243 1.00 97.81 97 TRP A O 1
ATOM 753 N N . GLY A 1 98 ? -5.376 -4.071 -14.972 1.00 97.94 98 GLY A N 1
ATOM 754 C CA . GLY A 1 98 ? -6.746 -4.432 -15.346 1.00 97.94 98 GLY A CA 1
ATOM 755 C C . GLY A 1 98 ? -7.505 -5.116 -14.211 1.00 97.94 98 GLY A C 1
ATOM 756 O O . GLY A 1 98 ? -8.633 -4.732 -13.893 1.00 97.94 98 GLY A O 1
ATOM 757 N N . VAL A 1 99 ? -6.869 -6.080 -13.543 1.00 97.50 99 VAL A N 1
ATOM 758 C CA . VAL A 1 99 ? -7.440 -6.754 -12.367 1.00 97.50 99 VAL A CA 1
ATOM 759 C C . VAL A 1 99 ? -7.655 -5.767 -11.218 1.00 97.50 99 VAL A C 1
ATOM 761 O O . VAL A 1 99 ? -8.726 -5.778 -10.607 1.00 97.50 99 VAL A O 1
ATOM 764 N N . VAL A 1 100 ? -6.685 -4.889 -10.940 1.00 97.44 100 VAL A N 1
ATOM 765 C CA . VAL A 1 100 ? -6.809 -3.854 -9.897 1.00 97.44 100 VAL A CA 1
ATOM 766 C C . VAL A 1 100 ? -7.959 -2.896 -10.203 1.00 97.44 100 VAL A C 1
ATOM 768 O O . VAL A 1 100 ? -8.750 -2.615 -9.305 1.00 97.44 100 VAL A O 1
ATOM 771 N N . PHE A 1 101 ? -8.103 -2.453 -11.452 1.00 98.25 101 PHE A N 1
ATOM 772 C CA . PHE A 1 101 ? -9.182 -1.567 -11.890 1.00 98.25 101 PHE A CA 1
ATOM 773 C C . PHE A 1 101 ? -10.567 -2.205 -11.711 1.00 98.25 101 PHE A C 1
ATOM 775 O O . PHE A 1 101 ? -11.460 -1.619 -11.101 1.00 98.25 101 PHE A O 1
ATOM 782 N N . VAL A 1 102 ? -10.755 -3.440 -12.188 1.00 98.19 102 VAL A N 1
ATOM 783 C CA . VAL A 1 102 ? -12.037 -4.150 -12.033 1.00 98.19 102 VAL A CA 1
ATOM 784 C C . VAL A 1 102 ? -12.350 -4.388 -10.555 1.00 98.19 102 VAL A C 1
ATOM 786 O O . VAL A 1 102 ? -13.485 -4.186 -10.112 1.00 98.19 102 VAL A O 1
ATOM 789 N N . TYR A 1 103 ? -11.345 -4.784 -9.770 1.00 97.31 103 TYR A N 1
ATOM 790 C CA . TYR A 1 103 ? -11.507 -5.001 -8.338 1.00 97.31 103 TYR A CA 1
ATOM 791 C C . TYR A 1 103 ? -11.834 -3.705 -7.587 1.00 97.31 103 TYR A C 1
ATOM 793 O O . TYR A 1 103 ? -12.710 -3.719 -6.717 1.00 97.31 103 TYR A O 1
ATOM 801 N N . SER A 1 104 ? -11.195 -2.583 -7.939 1.00 97.00 104 SER A N 1
ATOM 802 C CA . SER A 1 104 ? -11.476 -1.285 -7.325 1.00 97.00 104 SER A CA 1
ATOM 803 C C . SER A 1 104 ? -12.930 -0.889 -7.567 1.00 97.00 104 SER A C 1
ATOM 805 O O . SER A 1 104 ? -13.649 -0.633 -6.600 1.00 97.00 104 SER A O 1
ATOM 807 N N . LEU A 1 105 ? -13.412 -0.947 -8.813 1.00 97.31 105 LEU A N 1
ATOM 808 C CA . LEU A 1 105 ? -14.803 -0.632 -9.156 1.00 97.31 105 LEU A CA 1
ATOM 809 C C . LEU A 1 105 ? -15.798 -1.532 -8.418 1.00 97.31 105 LEU A C 1
ATOM 811 O O . LEU A 1 105 ? -16.779 -1.046 -7.847 1.00 97.31 105 LEU A O 1
ATOM 815 N N . PHE A 1 106 ? -15.531 -2.839 -8.373 1.00 96.94 106 PHE A N 1
ATOM 816 C CA . PHE A 1 106 ? -16.374 -3.786 -7.647 1.00 96.94 106 PHE A CA 1
ATOM 817 C C . PHE A 1 106 ? -16.468 -3.440 -6.157 1.00 96.94 106 PHE A C 1
ATOM 819 O O . PHE A 1 106 ? -17.568 -3.376 -5.597 1.00 96.94 106 PHE A O 1
ATOM 826 N N . VAL A 1 107 ? -15.327 -3.185 -5.509 1.00 94.75 107 VAL A N 1
ATOM 827 C CA . VAL A 1 107 ? -15.279 -2.797 -4.095 1.00 94.75 107 VAL A CA 1
ATOM 828 C C . VAL A 1 107 ? -16.008 -1.474 -3.867 1.00 94.75 107 VAL A C 1
ATOM 830 O O . VAL A 1 107 ? -16.759 -1.349 -2.890 1.00 94.75 107 VAL A O 1
ATOM 833 N N . GLN A 1 108 ? -15.852 -0.522 -4.789 1.00 93.69 108 GLN A N 1
ATOM 834 C CA . GLN A 1 108 ? -16.494 0.782 -4.715 1.00 93.69 108 GLN A CA 1
ATOM 835 C C . GLN A 1 108 ? -18.015 0.668 -4.694 1.00 93.69 108 GLN A C 1
ATOM 837 O O . GLN A 1 108 ? -18.678 1.163 -3.778 1.00 93.69 108 GLN A O 1
ATOM 842 N N . ILE A 1 109 ? -18.554 -0.014 -5.704 1.00 95.62 109 ILE A N 1
ATOM 843 C CA . ILE A 1 109 ? -19.991 -0.139 -5.936 1.00 95.62 109 ILE A CA 1
ATOM 844 C C . ILE A 1 109 ? -20.628 -0.989 -4.837 1.00 95.62 109 ILE A C 1
ATOM 846 O O . ILE A 1 109 ? -21.665 -0.614 -4.290 1.00 95.62 109 ILE A O 1
ATOM 850 N N . LYS A 1 110 ? -20.003 -2.121 -4.486 1.00 95.12 110 LYS A N 1
ATOM 851 C CA . LYS A 1 110 ? -20.610 -3.105 -3.583 1.00 95.12 110 LYS A CA 1
ATOM 852 C C . LYS A 1 110 ? -20.489 -2.739 -2.108 1.00 95.12 110 LYS A C 1
ATOM 854 O O . LYS A 1 110 ? -21.426 -2.981 -1.353 1.00 95.12 110 LYS A O 1
ATOM 859 N N . TYR A 1 111 ? -19.345 -2.215 -1.675 1.00 92.00 111 TYR A N 1
ATOM 860 C CA . TYR A 1 111 ? -19.071 -2.030 -0.246 1.00 92.00 111 TYR A CA 1
ATOM 861 C C . TYR A 1 111 ? -18.968 -0.562 0.132 1.00 92.00 111 TYR A C 1
ATOM 863 O O . TYR A 1 111 ? -19.580 -0.115 1.098 1.00 92.00 111 TYR A O 1
ATOM 871 N N . VAL A 1 112 ? -18.205 0.202 -0.631 1.00 90.25 112 VAL A N 1
ATOM 872 C CA . VAL A 1 112 ? -17.723 1.504 -0.186 1.00 90.25 112 VAL A CA 1
ATOM 873 C C . VAL A 1 112 ? -18.802 2.590 -0.330 1.00 90.25 112 VAL A C 1
ATOM 875 O O . VAL A 1 112 ? -19.076 3.299 0.639 1.00 90.25 112 VAL A O 1
ATOM 878 N N . ILE A 1 113 ? -19.501 2.680 -1.470 1.00 91.75 113 ILE A N 1
ATOM 879 C CA . ILE A 1 113 ? -20.595 3.652 -1.685 1.00 91.75 113 ILE A CA 1
ATOM 880 C C . ILE A 1 113 ? -21.786 3.420 -0.732 1.00 91.75 113 ILE A C 1
ATOM 882 O O . ILE A 1 113 ? -22.230 4.392 -0.108 1.00 91.75 113 ILE A O 1
ATOM 886 N N . PRO A 1 114 ? -22.318 2.190 -0.563 1.00 92.75 114 PRO A N 1
ATOM 887 C CA . PRO A 1 114 ? -23.441 1.955 0.346 1.00 92.75 114 PRO A CA 1
ATOM 888 C C . PRO A 1 114 ? -23.093 2.283 1.802 1.00 92.75 114 PRO A C 1
ATOM 890 O O . PRO A 1 114 ? -23.844 3.003 2.466 1.00 92.75 114 PRO A O 1
ATOM 893 N N . ASN A 1 115 ? -21.925 1.831 2.277 1.00 88.88 115 ASN A N 1
ATOM 894 C CA . ASN A 1 115 ? -21.473 2.106 3.642 1.00 88.88 115 ASN A CA 1
ATOM 895 C C . ASN A 1 115 ? -21.221 3.600 3.863 1.00 88.88 115 ASN A C 1
ATOM 897 O O . ASN A 1 115 ? -21.578 4.130 4.914 1.00 88.88 115 ASN A O 1
ATOM 901 N N . PHE A 1 116 ? -20.669 4.301 2.872 1.00 87.50 116 PHE A N 1
ATOM 902 C CA . PHE A 1 116 ? -20.474 5.745 2.952 1.00 87.50 116 PHE A CA 1
ATOM 903 C C . PHE A 1 116 ? -21.805 6.496 3.066 1.00 87.50 116 PHE A C 1
ATOM 905 O O . PHE A 1 116 ? -21.960 7.331 3.955 1.00 87.50 116 PHE A O 1
ATOM 912 N N . ARG A 1 117 ? -22.799 6.161 2.230 1.00 90.69 117 ARG A N 1
ATOM 913 C CA . ARG A 1 117 ? -24.141 6.767 2.306 1.00 90.69 117 ARG A CA 1
ATOM 914 C C . ARG A 1 117 ? -24.783 6.547 3.672 1.00 90.69 117 ARG A C 1
ATOM 916 O O . ARG A 1 117 ? -25.374 7.476 4.221 1.00 90.69 117 ARG A O 1
ATOM 923 N N . TYR A 1 118 ? -24.655 5.340 4.219 1.00 90.19 118 TYR A N 1
ATOM 924 C CA . TYR A 1 118 ? -25.146 5.021 5.556 1.00 90.19 118 TYR A CA 1
ATOM 925 C C . TYR A 1 118 ? -24.454 5.876 6.628 1.00 90.19 118 TYR A C 1
ATOM 927 O O . TYR A 1 118 ? -25.124 6.583 7.379 1.00 90.19 118 TYR A O 1
ATOM 935 N N . ARG A 1 119 ? -23.116 5.903 6.642 1.00 84.69 119 ARG A N 1
ATOM 936 C CA . ARG A 1 119 ? -22.324 6.668 7.621 1.00 84.69 119 ARG A CA 1
ATOM 937 C C . ARG A 1 119 ? -22.561 8.167 7.538 1.00 84.69 119 ARG A C 1
ATOM 939 O O . ARG A 1 119 ? -22.644 8.824 8.572 1.00 84.69 119 ARG A O 1
ATOM 946 N N . TRP A 1 120 ? -22.709 8.697 6.330 1.00 87.19 120 TRP A N 1
ATOM 947 C CA . TRP A 1 120 ? -23.027 10.102 6.126 1.00 87.19 120 TRP A CA 1
ATOM 948 C C . TRP A 1 120 ? -24.381 10.463 6.740 1.00 87.19 120 TRP A C 1
ATOM 950 O O . TRP A 1 120 ? -24.474 11.439 7.480 1.00 87.19 120 TRP A O 1
ATOM 960 N N . LYS A 1 121 ? -25.415 9.639 6.519 1.00 90.50 121 LYS A N 1
ATOM 961 C CA . LYS A 1 121 ? -26.730 9.839 7.149 1.00 90.50 121 LYS A CA 1
ATOM 962 C C . LYS A 1 121 ? -26.645 9.782 8.674 1.00 90.50 121 LYS A C 1
ATOM 964 O O . LYS A 1 121 ? -27.182 10.668 9.334 1.00 90.50 121 LYS A O 1
ATOM 969 N N . SER A 1 122 ? -25.935 8.797 9.231 1.00 86.06 122 SER A N 1
ATOM 970 C CA . SER A 1 122 ? -25.723 8.702 10.682 1.00 86.06 122 SER A CA 1
ATOM 971 C C . SER A 1 122 ? -25.010 9.936 11.232 1.00 86.06 122 SER A C 1
ATOM 973 O O . SER A 1 122 ? -25.422 10.476 12.254 1.00 86.06 122 SER A O 1
ATOM 975 N N . PHE A 1 123 ? -23.975 10.424 10.546 1.00 85.38 123 PHE A N 1
ATOM 976 C CA . PHE A 1 123 ? -23.263 11.633 10.953 1.00 85.38 123 PHE A CA 1
ATOM 977 C C . PHE A 1 123 ? -24.161 12.871 10.940 1.00 85.38 123 PHE A C 1
ATOM 979 O O . PHE A 1 123 ? -24.171 13.625 11.910 1.00 85.38 123 PHE A O 1
ATOM 986 N N . VAL A 1 124 ? -24.941 13.067 9.874 1.00 88.69 124 VAL A N 1
ATOM 987 C CA . VAL A 1 124 ? -25.884 14.189 9.774 1.00 88.69 124 VAL A CA 1
ATOM 988 C C . VAL A 1 124 ? -26.918 14.130 10.903 1.00 88.69 124 VAL A C 1
ATOM 990 O O . VAL A 1 124 ? -27.169 15.152 11.539 1.00 88.69 124 VAL A O 1
ATOM 993 N N . ALA A 1 125 ? -27.452 12.945 11.213 1.00 88.50 125 ALA A N 1
ATOM 994 C CA . ALA A 1 125 ? -28.393 12.755 12.318 1.00 88.50 125 ALA A CA 1
ATOM 995 C C . ALA A 1 125 ? -27.761 13.063 13.689 1.00 88.50 125 ALA A C 1
ATOM 997 O O . ALA A 1 125 ? -28.335 13.809 14.483 1.00 88.50 125 ALA A O 1
ATOM 998 N N . MET A 1 126 ? -26.547 12.566 13.953 1.00 81.25 126 MET A N 1
ATOM 999 C CA . MET A 1 126 ? -25.820 12.854 15.200 1.00 81.25 126 MET A CA 1
ATOM 1000 C C . MET A 1 126 ? -25.474 14.342 15.334 1.00 81.25 126 MET A C 1
ATOM 1002 O O . MET A 1 126 ? -25.561 14.906 16.426 1.00 81.25 126 MET A O 1
ATOM 1006 N N . ARG A 1 127 ? -25.141 15.004 14.219 1.00 85.69 127 ARG A N 1
ATOM 1007 C CA . ARG A 1 127 ? -24.902 16.451 14.174 1.00 85.69 127 ARG A CA 1
ATOM 1008 C C . ARG A 1 127 ? -26.161 17.255 14.460 1.00 85.69 127 ARG A C 1
ATOM 1010 O O . ARG A 1 127 ? -26.086 18.226 15.211 1.00 85.69 127 ARG A O 1
ATOM 1017 N N . ALA A 1 128 ? -27.303 16.842 13.915 1.00 88.75 128 ALA A N 1
ATOM 1018 C CA . ALA A 1 128 ? -28.591 17.469 14.199 1.00 88.75 128 ALA A CA 1
ATOM 1019 C C . ALA A 1 128 ? -28.965 17.352 15.687 1.00 88.75 128 ALA A C 1
ATOM 1021 O O . ALA A 1 128 ? -29.446 18.316 16.276 1.00 88.75 128 ALA A O 1
ATOM 1022 N N . ALA A 1 129 ? -28.647 16.221 16.322 1.00 87.12 129 ALA A N 1
ATOM 1023 C CA . ALA A 1 129 ? -28.889 15.992 17.745 1.00 87.12 129 ALA A CA 1
ATOM 1024 C C . ALA A 1 129 ? -27.955 16.778 18.696 1.00 87.12 129 ALA A C 1
ATOM 1026 O O . ALA A 1 129 ? -28.071 16.621 19.907 1.00 87.12 129 ALA A O 1
ATOM 1027 N N . ARG A 1 130 ? -27.004 17.585 18.185 1.00 79.38 130 ARG A N 1
ATOM 1028 C CA . ARG A 1 130 ? -25.941 18.293 18.946 1.00 79.38 130 ARG A CA 1
ATOM 1029 C C . ARG A 1 130 ? -25.077 17.415 19.871 1.00 79.38 130 ARG A C 1
ATOM 1031 O O . ARG A 1 130 ? -24.224 17.941 20.576 1.00 79.38 130 ARG A O 1
ATOM 1038 N N . ASN A 1 131 ? -25.204 16.094 19.794 1.00 72.38 131 ASN A N 1
ATOM 1039 C CA . ASN A 1 131 ? -24.470 15.125 20.611 1.00 72.38 131 ASN A CA 1
ATOM 1040 C C . ASN A 1 131 ? -23.272 14.528 19.860 1.00 72.38 131 ASN A C 1
ATOM 1042 O O . ASN A 1 131 ? -22.969 13.342 19.995 1.00 72.38 131 ASN A O 1
ATOM 1046 N N . VAL A 1 132 ? -22.592 15.322 19.027 1.00 70.25 132 VAL A N 1
ATOM 1047 C CA . VAL A 1 132 ? -21.420 14.817 18.304 1.00 70.25 132 VAL A CA 1
ATOM 1048 C C . VAL A 1 132 ? -20.268 14.701 19.284 1.00 70.25 132 VAL A C 1
ATOM 1050 O O . VAL A 1 132 ? -19.635 15.689 19.653 1.00 70.25 132 VAL A O 1
ATOM 1053 N N . SER A 1 133 ? -19.985 13.468 19.686 1.00 70.81 133 SER A N 1
ATOM 1054 C CA . SER A 1 133 ? -18.733 13.155 20.351 1.00 70.81 133 SER A CA 1
ATOM 1055 C C . SER A 1 133 ? -17.584 13.485 19.394 1.00 70.81 133 SER A C 1
ATOM 1057 O O . SER A 1 133 ? -17.549 12.988 18.265 1.00 70.81 133 SER A O 1
ATOM 1059 N N . LEU A 1 134 ? -16.641 14.319 19.843 1.00 70.81 134 LEU A N 1
ATOM 1060 C CA . LEU A 1 134 ? -15.427 14.687 19.096 1.00 70.81 134 LEU A CA 1
ATOM 1061 C C . LEU A 1 134 ? -14.666 13.452 18.574 1.00 70.81 134 LEU A C 1
ATOM 1063 O O . LEU A 1 134 ? -14.039 13.519 17.520 1.00 70.81 134 LEU A O 1
ATOM 1067 N N . THR A 1 135 ? -14.819 12.312 19.252 1.00 68.38 135 THR A N 1
ATOM 1068 C CA . THR A 1 135 ? -14.229 11.003 18.926 1.00 68.38 135 THR A CA 1
ATOM 1069 C C . THR A 1 135 ? -14.641 10.440 17.557 1.00 68.38 135 THR A C 1
ATOM 1071 O O . THR A 1 135 ? -13.914 9.643 16.967 1.00 68.38 135 THR A O 1
ATOM 1074 N N . GLN A 1 136 ? -15.793 10.844 17.007 1.00 76.62 136 GLN A N 1
ATOM 1075 C CA . GLN A 1 136 ? -16.288 10.322 15.725 1.00 76.62 136 GLN A CA 1
ATOM 1076 C C . GLN A 1 136 ? -15.788 11.111 14.510 1.00 76.62 136 GLN A C 1
ATOM 1078 O O . GLN A 1 136 ? -15.838 10.610 13.383 1.00 76.62 136 GLN A O 1
ATOM 1083 N N . VAL A 1 137 ? -15.294 12.334 14.724 1.00 86.19 137 VAL A N 1
ATOM 1084 C CA . VAL A 1 137 ? -14.811 13.208 13.647 1.00 86.19 137 VAL A CA 1
ATOM 1085 C C . VAL A 1 137 ? -13.624 12.582 12.898 1.00 86.19 137 VAL A C 1
ATOM 1087 O O . VAL A 1 137 ? -13.682 12.551 11.666 1.00 86.19 137 VAL A O 1
ATOM 1090 N N . PRO A 1 138 ? -12.597 12.009 13.566 1.00 88.31 138 PRO A N 1
ATOM 1091 C CA . PRO A 1 138 ? -11.470 11.389 12.872 1.00 88.31 138 PRO A CA 1
ATOM 1092 C C . PRO A 1 138 ? -11.885 10.182 12.026 1.00 88.31 138 PRO A C 1
ATOM 1094 O O . PRO A 1 138 ? -11.432 10.061 10.894 1.00 88.31 138 PRO A O 1
ATOM 1097 N N . LEU A 1 139 ? -12.797 9.330 12.511 1.00 87.81 139 LEU A N 1
ATOM 1098 C CA . LEU A 1 139 ? -13.267 8.166 11.749 1.00 87.81 139 LEU A CA 1
ATOM 1099 C C . LEU A 1 139 ? -13.957 8.585 10.446 1.00 87.81 139 LEU A C 1
ATOM 1101 O O . LEU A 1 139 ? -13.731 8.000 9.389 1.00 87.81 139 LEU A O 1
ATOM 1105 N N . ILE A 1 140 ? -14.801 9.613 10.514 1.00 88.31 140 ILE A N 1
ATOM 1106 C CA . ILE A 1 140 ? -15.496 10.143 9.340 1.00 88.31 140 ILE A CA 1
ATOM 1107 C C . ILE A 1 140 ? -14.493 10.767 8.377 1.00 88.31 140 ILE A C 1
ATOM 1109 O O . ILE A 1 140 ? -14.557 10.502 7.178 1.00 88.31 140 ILE A O 1
ATOM 1113 N N . LEU A 1 141 ? -13.537 11.539 8.897 1.00 90.81 141 LEU A N 1
ATOM 1114 C CA . LEU A 1 141 ? -12.477 12.125 8.089 1.00 90.81 141 LEU A CA 1
ATOM 1115 C C . LEU A 1 141 ? -11.617 11.044 7.411 1.00 90.81 141 LEU A C 1
ATOM 1117 O O . LEU A 1 141 ? -11.292 11.208 6.240 1.00 90.81 141 LEU A O 1
ATOM 1121 N N . ALA A 1 142 ? -11.347 9.918 8.083 1.00 91.81 142 ALA A N 1
ATOM 1122 C CA . ALA A 1 142 ? -10.668 8.759 7.499 1.00 91.81 142 ALA A CA 1
ATOM 1123 C C . ALA A 1 142 ? -11.446 8.193 6.301 1.00 91.81 142 ALA A C 1
ATOM 1125 O O . ALA A 1 142 ? -10.885 7.920 5.241 1.00 91.81 142 ALA A O 1
ATOM 1126 N N . PHE A 1 143 ? -12.768 8.055 6.434 1.00 91.06 143 PHE A N 1
ATOM 1127 C CA . PHE A 1 143 ? -13.611 7.623 5.320 1.00 91.06 143 PHE A CA 1
ATOM 1128 C C . PHE A 1 143 ? -13.594 8.618 4.162 1.00 91.06 143 PHE A C 1
ATOM 1130 O O . PHE A 1 143 ? -13.548 8.201 3.006 1.00 91.06 143 PHE A O 1
ATOM 1137 N N . PHE A 1 144 ? -13.605 9.918 4.453 1.00 91.94 144 PHE A N 1
ATOM 1138 C CA . PHE A 1 144 ? -13.506 10.950 3.426 1.00 91.94 144 PHE A CA 1
ATOM 1139 C C . PHE A 1 144 ? -12.159 10.931 2.711 1.00 91.94 144 PHE A C 1
ATOM 1141 O O . PHE A 1 144 ? -12.142 10.960 1.483 1.00 91.94 144 PHE A O 1
ATOM 1148 N N . SER A 1 145 ? -11.045 10.834 3.439 1.00 93.06 145 SER A N 1
ATOM 1149 C CA . SER A 1 145 ? -9.716 10.754 2.824 1.00 93.06 145 SER A CA 1
ATOM 1150 C C . SER A 1 145 ? -9.587 9.518 1.943 1.00 93.06 145 SER A C 1
ATOM 1152 O O . SER A 1 145 ? -9.068 9.607 0.830 1.00 93.06 145 SER A O 1
ATOM 1154 N N . TYR A 1 146 ? -10.127 8.381 2.383 1.00 93.88 146 TYR A N 1
ATOM 1155 C CA . TYR A 1 146 ? -10.126 7.168 1.577 1.00 93.88 146 TYR A CA 1
ATOM 1156 C C . TYR A 1 146 ? -10.916 7.351 0.276 1.00 93.88 146 TYR A C 1
ATOM 1158 O O . TYR A 1 146 ? -10.444 7.002 -0.803 1.00 93.88 146 TYR A O 1
ATOM 1166 N N . GLN A 1 147 ? -12.105 7.944 0.375 1.00 93.50 147 GLN A N 1
ATOM 1167 C CA . GLN A 1 147 ? -13.049 8.074 -0.733 1.00 93.50 147 GLN A CA 1
ATOM 1168 C C . GLN A 1 147 ? -12.708 9.161 -1.741 1.00 93.50 147 GLN A C 1
ATOM 1170 O O . GLN A 1 147 ? -13.007 9.010 -2.922 1.00 93.50 147 GLN A O 1
ATOM 1175 N N . LEU A 1 148 ? -12.140 10.270 -1.276 1.00 94.19 148 LEU A N 1
ATOM 1176 C CA . LEU A 1 148 ? -11.858 11.432 -2.113 1.00 94.19 148 LEU A CA 1
ATOM 1177 C C . LEU A 1 148 ? -10.427 11.438 -2.641 1.00 94.19 148 LEU A C 1
ATOM 1179 O O . LEU A 1 148 ? -10.192 12.005 -3.702 1.00 94.19 148 LEU A O 1
ATOM 1183 N N . LEU A 1 149 ? -9.485 10.826 -1.919 1.00 95.19 149 LEU A N 1
ATOM 1184 C CA . LEU A 1 149 ? -8.072 10.839 -2.295 1.00 95.19 149 LEU A CA 1
ATOM 1185 C C . LEU A 1 149 ? -7.619 9.454 -2.743 1.00 95.19 149 LEU A C 1
ATOM 1187 O O . LEU A 1 149 ? -7.263 9.265 -3.899 1.00 95.19 149 LEU A O 1
ATOM 1191 N N . ASN A 1 150 ? -7.660 8.463 -1.849 1.00 95.00 150 ASN A N 1
ATOM 1192 C CA . ASN A 1 150 ? -7.028 7.174 -2.125 1.00 95.00 150 ASN A CA 1
ATOM 1193 C C . ASN A 1 150 ? -7.696 6.415 -3.279 1.00 95.00 150 ASN A C 1
ATOM 1195 O O . ASN A 1 150 ? -7.059 6.089 -4.280 1.00 95.00 150 ASN A O 1
ATOM 1199 N N . PHE A 1 151 ? -8.990 6.152 -3.138 1.00 95.31 151 PHE A N 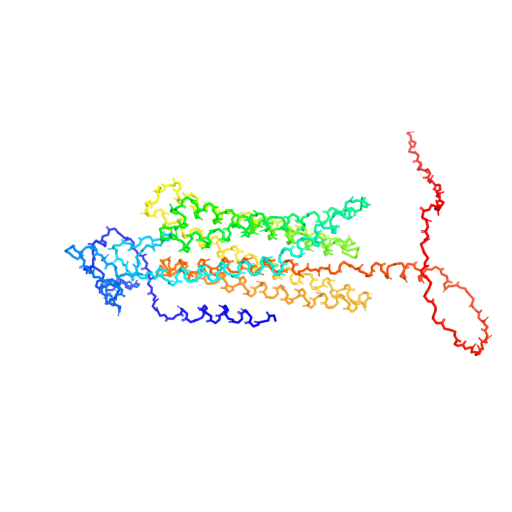1
ATOM 1200 C CA . PHE A 1 151 ? -9.741 5.320 -4.061 1.00 95.31 151 PHE A CA 1
ATOM 1201 C C . PHE A 1 151 ? -9.781 5.859 -5.510 1.00 95.31 151 PHE A C 1
ATOM 1203 O O . PHE A 1 151 ? -9.450 5.099 -6.432 1.00 95.31 151 PHE A O 1
ATOM 1210 N N . PRO A 1 152 ? -10.177 7.127 -5.765 1.00 96.81 152 PRO A N 1
ATOM 1211 C CA . PRO A 1 152 ? -10.250 7.646 -7.126 1.00 96.81 152 PRO A CA 1
ATOM 1212 C C . PRO A 1 152 ? -8.868 7.669 -7.770 1.00 96.81 152 PRO A C 1
ATOM 1214 O O . PRO A 1 152 ? -8.742 7.247 -8.915 1.00 96.81 152 PRO A O 1
ATOM 1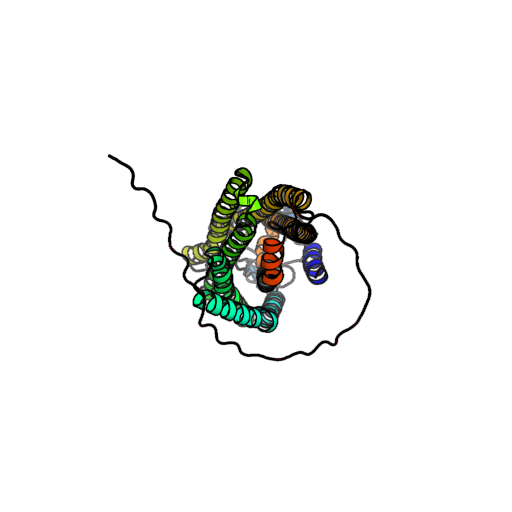217 N N . CYS A 1 153 ? -7.823 8.057 -7.034 1.00 97.62 153 CYS A N 1
ATOM 1218 C CA . CYS A 1 153 ? -6.470 8.074 -7.574 1.00 97.62 153 CYS A CA 1
ATOM 1219 C C . CYS A 1 153 ? -5.967 6.678 -7.952 1.00 97.62 153 CYS A C 1
ATOM 1221 O O . CYS A 1 153 ? -5.408 6.539 -9.034 1.00 97.62 153 CYS A O 1
ATOM 1223 N N . ILE A 1 154 ? -6.220 5.636 -7.148 1.00 97.44 154 ILE A N 1
ATOM 1224 C CA . ILE A 1 154 ? -5.866 4.255 -7.532 1.00 97.44 154 ILE A CA 1
ATOM 1225 C C . ILE A 1 154 ? -6.634 3.820 -8.786 1.00 97.44 154 ILE A C 1
ATOM 1227 O O . ILE A 1 154 ? -6.058 3.195 -9.675 1.00 97.44 154 ILE A O 1
ATOM 1231 N N . THR A 1 155 ? -7.921 4.153 -8.881 1.00 97.69 155 THR A N 1
ATOM 1232 C CA . THR A 1 155 ? -8.753 3.766 -10.031 1.00 97.69 155 THR A CA 1
ATOM 1233 C C . THR A 1 155 ? -8.303 4.469 -11.312 1.00 97.69 155 THR A C 1
ATOM 1235 O O . THR A 1 155 ? -8.144 3.812 -12.340 1.00 97.69 155 THR A O 1
ATOM 1238 N N . PHE A 1 156 ? -8.030 5.776 -11.249 1.00 98.19 156 PHE A N 1
ATOM 1239 C CA . PHE A 1 156 ? -7.495 6.536 -12.380 1.00 98.19 156 PHE A CA 1
ATOM 1240 C C . PHE A 1 156 ? -6.084 6.093 -12.760 1.00 98.19 156 PHE A C 1
ATOM 1242 O O . PHE A 1 156 ? -5.818 5.939 -13.946 1.00 98.19 156 PHE A O 1
ATOM 1249 N N . LEU A 1 157 ? -5.211 5.828 -11.784 1.00 97.62 157 LEU A N 1
ATOM 1250 C CA . LEU A 1 157 ? -3.872 5.292 -12.034 1.00 97.62 157 LEU A CA 1
ATOM 1251 C C . LEU A 1 157 ? -3.956 3.944 -12.758 1.00 97.62 157 LEU A C 1
ATOM 1253 O O . LEU A 1 157 ? -3.298 3.752 -13.771 1.00 97.62 157 LEU A O 1
ATOM 1257 N N . SER A 1 158 ? -4.836 3.050 -12.297 1.00 97.94 158 SER A N 1
ATOM 1258 C CA . SER A 1 158 ? -5.039 1.743 -12.931 1.00 97.94 158 SER A CA 1
ATOM 1259 C C . SER A 1 158 ? -5.540 1.882 -14.368 1.00 97.94 158 SER A C 1
ATOM 1261 O O . SER A 1 158 ? -5.043 1.201 -15.259 1.00 97.94 158 SER A O 1
ATOM 1263 N N . LEU A 1 159 ? -6.496 2.784 -14.613 1.00 98.19 159 LEU A N 1
ATOM 1264 C CA . LEU A 1 159 ? -7.002 3.066 -15.957 1.00 98.19 159 LEU A CA 1
ATOM 1265 C C . LEU A 1 159 ? -5.903 3.629 -16.870 1.00 98.19 159 LEU A C 1
ATOM 1267 O O . LEU A 1 159 ? -5.764 3.193 -18.011 1.00 98.19 159 LEU A O 1
ATOM 1271 N N . LEU A 1 160 ? -5.110 4.568 -16.354 1.00 97.62 160 LEU A N 1
ATOM 1272 C CA . LEU A 1 160 ? -4.023 5.213 -17.080 1.00 97.62 160 LEU A CA 1
ATOM 1273 C C . LEU A 1 160 ? -2.944 4.198 -17.488 1.00 97.62 160 LEU A C 1
ATOM 1275 O O . LEU A 1 160 ? -2.572 4.156 -18.659 1.00 97.62 160 LEU A O 1
ATOM 1279 N N . SER A 1 161 ? -2.539 3.313 -16.572 1.00 96.12 161 SER A N 1
ATOM 1280 C CA . SER A 1 161 ? -1.567 2.240 -16.839 1.00 96.12 161 SER A CA 1
ATOM 1281 C C . SER A 1 161 ? -2.079 1.153 -17.798 1.00 96.12 161 SER A C 1
ATOM 1283 O O . SER A 1 161 ? -1.283 0.442 -18.408 1.00 96.12 161 SER A O 1
ATOM 1285 N N . ILE A 1 162 ? -3.399 0.996 -17.952 1.00 97.50 162 ILE A N 1
ATOM 1286 C CA . ILE A 1 162 ? -3.979 0.106 -18.972 1.00 97.50 162 ILE A CA 1
ATOM 1287 C C . ILE A 1 162 ? -3.910 0.770 -20.350 1.00 97.50 162 ILE A C 1
ATOM 1289 O O . ILE A 1 162 ? -3.505 0.125 -21.318 1.00 97.50 162 ILE A O 1
ATOM 1293 N N . ILE A 1 163 ? -4.317 2.041 -20.438 1.00 97.56 163 ILE A N 1
ATOM 1294 C CA . ILE A 1 163 ? -4.458 2.766 -21.708 1.00 97.56 163 ILE A CA 1
ATOM 1295 C C . ILE A 1 163 ? -3.093 3.091 -22.312 1.00 97.56 163 ILE A C 1
ATOM 1297 O O . ILE A 1 163 ? -2.890 2.871 -23.506 1.00 97.56 163 ILE A O 1
ATOM 1301 N N . ASN A 1 164 ? -2.163 3.608 -21.511 1.00 96.44 164 ASN A N 1
ATOM 1302 C CA . ASN A 1 164 ? -0.888 4.102 -22.007 1.00 96.44 164 ASN A CA 1
ATOM 1303 C C . ASN A 1 164 ? 0.274 3.253 -21.473 1.00 96.44 164 ASN A C 1
ATOM 1305 O O . ASN A 1 164 ? 0.442 3.062 -20.274 1.00 96.44 164 ASN A O 1
ATOM 1309 N N . GLU A 1 165 ? 1.062 2.724 -22.407 1.00 91.88 165 GLU A N 1
ATOM 1310 C CA . GLU A 1 165 ? 2.243 1.887 -22.159 1.00 91.88 165 GLU A CA 1
ATOM 1311 C C . GLU A 1 165 ? 3.428 2.691 -21.602 1.00 91.88 165 GLU A C 1
ATOM 1313 O O . GLU A 1 165 ? 4.329 2.125 -20.987 1.00 91.88 165 GLU A O 1
ATOM 1318 N N . GLU A 1 166 ? 3.436 4.006 -21.824 1.00 92.50 166 GLU A N 1
ATOM 1319 C CA . GLU A 1 166 ? 4.548 4.887 -21.455 1.00 92.50 166 GLU A CA 1
ATOM 1320 C C . GLU A 1 166 ? 4.415 5.463 -20.039 1.00 92.50 166 GLU A C 1
ATOM 1322 O O . GLU A 1 166 ? 5.379 6.008 -19.493 1.00 92.50 166 GLU A O 1
ATOM 1327 N N . GLU A 1 167 ? 3.235 5.311 -19.436 1.00 94.38 167 GLU A N 1
ATOM 1328 C CA . GLU A 1 167 ? 2.897 5.824 -18.112 1.00 94.38 167 GLU A CA 1
ATOM 1329 C C . GLU A 1 167 ? 3.637 5.053 -17.020 1.00 94.38 167 GLU A C 1
ATOM 1331 O O . GLU A 1 167 ? 3.420 3.862 -16.790 1.00 94.38 167 GLU A O 1
ATOM 1336 N N . ARG A 1 168 ? 4.536 5.765 -16.341 1.00 92.19 168 ARG A N 1
ATOM 1337 C CA . ARG A 1 168 ? 5.462 5.230 -15.339 1.00 92.19 168 ARG A CA 1
ATOM 1338 C C . ARG A 1 168 ? 5.537 6.150 -14.130 1.00 92.19 168 ARG A C 1
ATOM 1340 O O . ARG A 1 168 ? 5.670 7.369 -14.262 1.00 92.19 168 ARG A O 1
ATOM 1347 N N . ILE A 1 169 ? 5.470 5.570 -12.939 1.00 92.94 169 ILE A N 1
ATOM 1348 C CA . ILE A 1 169 ? 5.568 6.312 -11.678 1.00 92.94 169 ILE A CA 1
ATOM 1349 C C . ILE A 1 169 ? 7.005 6.800 -11.490 1.00 92.94 169 ILE A C 1
ATOM 1351 O O . ILE A 1 169 ? 7.937 6.052 -11.731 1.00 92.94 169 ILE A O 1
ATOM 1355 N N . GLY A 1 170 ? 7.188 8.052 -11.082 1.00 89.25 170 GLY A N 1
ATOM 1356 C CA . GLY A 1 170 ? 8.505 8.686 -10.956 1.00 89.25 170 GLY A CA 1
ATOM 1357 C C . GLY A 1 170 ? 9.054 9.266 -12.264 1.00 89.25 170 GLY A C 1
ATOM 1358 O O . GLY A 1 170 ? 9.977 10.069 -12.213 1.00 89.25 170 GLY A O 1
ATOM 1359 N N . VAL A 1 171 ? 8.457 8.925 -13.414 1.00 90.31 171 VAL A N 1
ATOM 1360 C CA . VAL A 1 171 ? 8.894 9.391 -14.746 1.00 90.31 171 VAL A CA 1
ATOM 1361 C C . VAL A 1 171 ? 7.830 10.258 -15.415 1.00 90.31 171 VAL A C 1
ATOM 1363 O O . VAL A 1 171 ? 8.125 11.323 -15.944 1.00 90.31 171 VAL A O 1
ATOM 1366 N N . THR A 1 172 ? 6.570 9.826 -15.382 1.00 93.50 172 THR A N 1
ATOM 1367 C CA . THR A 1 172 ? 5.445 10.550 -15.997 1.00 93.50 172 THR A CA 1
ATOM 1368 C C . THR A 1 172 ? 4.662 11.330 -14.951 1.00 93.50 172 THR A C 1
ATOM 1370 O O . THR A 1 172 ? 4.412 10.838 -13.846 1.00 93.50 172 THR A O 1
ATOM 1373 N N . PHE A 1 173 ? 4.259 12.555 -15.289 1.00 94.38 173 PHE A N 1
ATOM 1374 C CA . PHE A 1 173 ? 3.641 13.479 -14.338 1.00 94.38 173 PHE A CA 1
ATOM 1375 C C . PHE A 1 173 ? 2.359 12.916 -13.708 1.00 94.38 173 PHE A C 1
ATOM 1377 O O . PHE A 1 173 ? 2.252 12.842 -12.484 1.00 94.38 173 PHE A O 1
ATOM 1384 N N . TRP A 1 174 ? 1.393 12.481 -14.525 1.00 95.94 174 TRP A N 1
ATOM 1385 C CA . TRP A 1 174 ? 0.076 12.071 -14.031 1.00 95.94 174 TRP A CA 1
ATOM 1386 C C . TRP A 1 174 ? 0.134 10.804 -13.186 1.00 95.94 174 TRP A C 1
ATOM 1388 O O . TRP A 1 174 ? -0.407 10.797 -12.080 1.00 95.94 174 TRP A O 1
ATOM 1398 N N . SER A 1 175 ? 0.837 9.769 -13.648 1.00 95.81 175 SER A N 1
ATOM 1399 C CA . SER A 1 175 ? 1.013 8.538 -12.870 1.00 95.81 175 SER A CA 1
ATOM 1400 C C . SER A 1 175 ? 1.715 8.794 -11.537 1.00 95.81 175 SER A C 1
ATOM 1402 O O . SER A 1 175 ? 1.309 8.249 -10.508 1.00 95.81 175 SER A O 1
ATOM 1404 N N . THR A 1 176 ? 2.716 9.679 -11.526 1.00 95.31 176 THR A N 1
ATOM 1405 C CA . THR A 1 176 ? 3.425 10.074 -10.302 1.00 95.31 176 THR A CA 1
ATOM 1406 C C . THR A 1 176 ? 2.492 10.791 -9.334 1.00 95.31 176 THR A C 1
ATOM 1408 O O . THR A 1 176 ? 2.333 10.344 -8.201 1.00 95.31 176 THR A O 1
ATOM 1411 N N . ILE A 1 177 ? 1.804 11.847 -9.774 1.00 96.38 177 ILE A N 1
ATOM 1412 C CA . ILE A 1 177 ? 0.896 12.613 -8.910 1.00 96.38 177 ILE A CA 1
ATOM 1413 C C . ILE A 1 177 ? -0.238 11.736 -8.370 1.00 96.38 177 ILE A C 1
ATOM 1415 O O . ILE A 1 177 ? -0.513 11.773 -7.169 1.00 96.38 177 ILE A O 1
ATOM 1419 N N . LEU A 1 178 ? -0.867 10.913 -9.215 1.00 97.06 178 LEU A N 1
ATOM 1420 C CA . LEU A 1 178 ? -1.934 10.006 -8.784 1.00 97.06 178 LEU A CA 1
ATOM 1421 C C . LEU A 1 178 ? -1.432 9.006 -7.739 1.00 97.06 178 LEU A C 1
ATOM 1423 O O . LEU A 1 178 ? -2.104 8.799 -6.728 1.00 97.06 178 LEU A O 1
ATOM 1427 N N . PHE A 1 179 ? -0.245 8.428 -7.932 1.00 95.69 179 PHE A N 1
ATOM 1428 C CA . PHE A 1 179 ? 0.355 7.528 -6.950 1.00 95.69 179 PHE A CA 1
ATOM 1429 C C . PHE A 1 179 ? 0.650 8.225 -5.619 1.00 95.69 179 PHE A C 1
ATOM 1431 O O . PHE A 1 179 ? 0.338 7.685 -4.556 1.00 95.69 179 PHE A O 1
ATOM 1438 N N . CYS A 1 180 ? 1.194 9.440 -5.659 1.00 95.25 180 CYS A N 1
ATOM 1439 C CA . CYS A 1 180 ? 1.510 10.209 -4.460 1.00 95.25 180 CYS A CA 1
ATOM 1440 C C . CYS A 1 180 ? 0.249 10.591 -3.680 1.00 95.25 180 CYS A C 1
ATOM 1442 O O . CYS A 1 180 ? 0.187 10.375 -2.469 1.00 95.25 180 CYS A O 1
ATOM 1444 N N . VAL A 1 181 ? -0.782 11.102 -4.362 1.00 95.88 181 VAL A N 1
ATOM 1445 C CA . VAL A 1 181 ? -2.069 11.444 -3.733 1.00 95.88 181 VAL A CA 1
ATOM 1446 C C . VAL A 1 181 ? -2.747 10.192 -3.181 1.00 95.88 181 VAL A C 1
ATOM 1448 O O . VAL A 1 181 ? -3.257 10.222 -2.058 1.00 95.88 181 VAL A O 1
ATOM 1451 N N . ALA A 1 182 ? -2.699 9.074 -3.912 1.00 95.81 182 ALA A N 1
ATOM 1452 C CA . ALA A 1 182 ? -3.207 7.801 -3.422 1.00 95.81 182 ALA A CA 1
ATOM 1453 C C . ALA A 1 182 ? -2.482 7.365 -2.141 1.00 95.81 182 ALA A C 1
ATOM 1455 O O . ALA A 1 182 ? -3.134 7.055 -1.142 1.00 95.81 182 ALA A O 1
ATOM 1456 N N . GLY A 1 183 ? -1.149 7.378 -2.146 1.00 93.12 183 GLY A N 1
ATOM 1457 C CA . GLY A 1 183 ? -0.318 6.995 -1.008 1.00 93.12 183 GLY A CA 1
ATOM 1458 C C . GLY A 1 183 ? -0.533 7.879 0.221 1.00 93.12 183 GLY A C 1
ATOM 1459 O O . GLY A 1 183 ? -0.772 7.368 1.314 1.00 93.12 183 GLY A O 1
ATOM 1460 N N . ILE A 1 184 ? -0.548 9.203 0.045 1.00 92.50 184 ILE A N 1
ATOM 1461 C CA . ILE A 1 184 ? -0.829 10.160 1.127 1.00 92.50 184 ILE A CA 1
ATOM 1462 C C . ILE A 1 184 ? -2.253 9.966 1.658 1.00 92.50 184 ILE A C 1
ATOM 1464 O O . ILE A 1 184 ? -2.456 9.896 2.870 1.00 92.50 184 ILE A O 1
ATOM 1468 N N . GLY A 1 185 ? -3.240 9.818 0.769 1.00 94.00 185 GLY A N 1
ATOM 1469 C CA . GLY A 1 185 ? -4.625 9.538 1.146 1.00 94.00 185 GLY A CA 1
ATOM 1470 C C . GLY A 1 185 ? -4.767 8.241 1.945 1.00 94.00 185 GLY A C 1
ATOM 1471 O O . GLY A 1 185 ? -5.534 8.195 2.910 1.00 94.00 185 GLY A O 1
ATOM 1472 N N . TYR A 1 186 ? -4.000 7.203 1.594 1.00 92.75 186 TYR A N 1
ATOM 1473 C CA . TYR A 1 186 ? -3.920 5.961 2.363 1.00 92.75 186 TYR A CA 1
ATOM 1474 C C . TYR A 1 186 ? -3.348 6.202 3.762 1.00 92.75 186 TYR A C 1
ATOM 1476 O O . TYR A 1 186 ? -3.976 5.802 4.741 1.00 92.75 186 TYR A O 1
ATOM 1484 N N . SER A 1 187 ? -2.210 6.895 3.872 1.00 90.38 187 SER A N 1
ATOM 1485 C CA . SER A 1 187 ? -1.576 7.196 5.164 1.00 90.38 187 SER A CA 1
ATOM 1486 C C . SER A 1 187 ? -2.489 8.022 6.073 1.00 90.38 187 SER A C 1
ATOM 1488 O O . SER A 1 187 ? -2.659 7.682 7.239 1.00 90.38 187 SER A O 1
ATOM 1490 N N . ILE A 1 188 ? -3.159 9.052 5.541 1.00 90.56 188 ILE A N 1
ATOM 1491 C CA . ILE A 1 188 ? -4.133 9.859 6.301 1.00 90.56 188 ILE A CA 1
ATOM 1492 C C . ILE A 1 188 ? -5.293 8.987 6.792 1.00 90.56 188 ILE A C 1
ATOM 1494 O O . ILE A 1 188 ? -5.692 9.071 7.952 1.00 90.56 188 ILE A O 1
ATOM 1498 N N . THR A 1 189 ? -5.828 8.131 5.919 1.00 91.62 189 THR A N 1
ATOM 1499 C CA . THR A 1 189 ? -6.922 7.217 6.275 1.00 91.62 189 THR A CA 1
ATOM 1500 C C . THR A 1 189 ? -6.500 6.283 7.402 1.00 91.62 189 THR A C 1
ATOM 1502 O O . THR A 1 189 ? -7.218 6.140 8.389 1.00 91.62 189 THR A O 1
ATOM 1505 N N . HIS A 1 190 ? -5.328 5.666 7.264 1.00 88.12 190 HIS A N 1
ATOM 1506 C CA . HIS A 1 190 ? -4.768 4.753 8.247 1.00 88.12 190 HIS A CA 1
ATOM 1507 C C . HIS A 1 190 ? -4.574 5.441 9.603 1.00 88.12 190 HIS A C 1
ATOM 1509 O O . HIS A 1 190 ? -5.100 4.959 10.609 1.00 88.12 190 HIS A O 1
ATOM 1515 N N . PHE A 1 191 ? -3.937 6.613 9.605 1.00 88.62 191 PHE A N 1
ATOM 1516 C CA . PHE A 1 191 ? -3.718 7.439 10.788 1.00 88.62 191 PHE A CA 1
ATOM 1517 C C . PHE A 1 191 ? -5.012 7.748 11.546 1.00 88.62 191 PHE A C 1
ATOM 1519 O O . PHE A 1 191 ? -5.149 7.500 12.751 1.00 88.62 191 PHE A O 1
ATOM 1526 N N . LEU A 1 192 ? -5.986 8.305 10.827 1.00 90.50 192 LEU A N 1
ATOM 1527 C CA . LEU A 1 192 ? -7.245 8.749 11.408 1.00 90.50 192 LEU A CA 1
ATOM 1528 C C . LEU A 1 192 ? -8.074 7.565 11.906 1.00 90.50 192 LEU A C 1
ATOM 1530 O O . LEU A 1 192 ? -8.683 7.649 12.974 1.00 90.50 192 LEU A O 1
ATOM 1534 N N . PHE A 1 193 ? -8.062 6.452 11.169 1.00 88.88 193 PHE A N 1
ATOM 1535 C CA . PHE A 1 193 ? -8.758 5.231 11.555 1.00 88.88 193 PHE A CA 1
ATOM 1536 C C . PHE A 1 193 ? -8.160 4.614 12.823 1.00 88.88 193 PHE A C 1
ATOM 1538 O O . PHE A 1 193 ? -8.902 4.315 13.759 1.00 88.88 193 PHE A O 1
ATOM 1545 N N . GLN A 1 194 ? -6.832 4.470 12.893 1.00 85.00 194 GLN A N 1
ATOM 1546 C CA . GLN A 1 194 ? -6.160 3.945 14.085 1.00 85.00 194 GLN A CA 1
ATOM 1547 C C . GLN A 1 194 ? -6.385 4.842 15.304 1.00 85.00 194 GLN A C 1
ATOM 1549 O O . GLN A 1 194 ? -6.692 4.343 16.389 1.00 85.00 194 GLN A O 1
ATOM 1554 N N . THR A 1 195 ? -6.291 6.161 15.122 1.00 84.69 195 THR A N 1
ATOM 1555 C CA . THR A 1 195 ? -6.525 7.129 16.201 1.00 84.69 195 THR A CA 1
ATOM 1556 C C . THR A 1 195 ? -7.957 7.043 16.721 1.00 84.69 195 THR A C 1
ATOM 1558 O O . THR A 1 195 ? -8.154 6.950 17.931 1.00 84.69 195 THR A O 1
ATOM 1561 N N . ALA A 1 196 ? -8.951 7.013 15.825 1.00 86.50 196 ALA A N 1
ATOM 1562 C CA . ALA A 1 196 ? -10.355 6.887 16.209 1.00 86.50 196 ALA A CA 1
ATOM 1563 C C . ALA A 1 196 ? -10.625 5.575 16.954 1.00 86.50 196 ALA A C 1
ATOM 1565 O O . ALA A 1 196 ? -11.307 5.563 17.975 1.00 86.50 196 ALA A O 1
ATOM 1566 N N . LEU A 1 197 ? -10.069 4.468 16.459 1.00 82.88 197 LEU A N 1
ATOM 1567 C CA . LEU A 1 197 ? -10.219 3.156 17.075 1.00 82.88 197 LEU A CA 1
ATOM 1568 C C . LEU A 1 197 ? -9.630 3.141 18.488 1.00 82.88 197 LEU A C 1
ATOM 1570 O O . LEU A 1 197 ? -10.295 2.698 19.421 1.00 82.88 197 LEU A O 1
ATOM 1574 N N . MET A 1 198 ? -8.431 3.693 18.665 1.00 81.12 198 MET A N 1
ATOM 1575 C CA . MET A 1 198 ? -7.788 3.768 19.974 1.00 81.12 198 MET A CA 1
ATOM 1576 C C . MET A 1 198 ? -8.555 4.677 20.944 1.00 81.12 198 MET A C 1
ATOM 1578 O O . MET A 1 198 ? -8.761 4.318 22.100 1.00 81.12 198 MET A O 1
ATOM 1582 N N . GLU A 1 199 ? -9.044 5.825 20.476 1.00 82.31 199 GLU A N 1
ATOM 1583 C CA . GLU A 1 199 ? -9.856 6.734 21.288 1.00 82.31 199 GLU A CA 1
ATOM 1584 C C . GLU A 1 199 ? -11.190 6.100 21.709 1.00 82.31 199 GLU A C 1
ATOM 1586 O O . GLU A 1 199 ? -11.599 6.243 22.862 1.00 82.31 199 GLU A O 1
ATOM 1591 N N . MET A 1 200 ? -11.840 5.327 20.831 1.00 79.75 200 MET A N 1
ATOM 1592 C CA . MET A 1 200 ? -13.040 4.564 21.194 1.00 79.75 200 MET A CA 1
ATOM 1593 C C . MET A 1 200 ? -12.765 3.543 22.306 1.00 79.75 200 MET A C 1
ATOM 1595 O O . MET A 1 200 ? -13.596 3.388 23.196 1.00 79.75 200 MET A O 1
ATOM 1599 N N . PHE A 1 201 ? -11.608 2.875 22.294 1.00 75.88 201 PHE A N 1
ATOM 1600 C CA . PHE A 1 201 ? -11.249 1.932 23.359 1.00 75.88 201 PHE A CA 1
ATOM 1601 C C . PHE A 1 201 ? -10.933 2.638 24.683 1.00 75.88 201 PHE A C 1
ATOM 1603 O O . PHE A 1 201 ? -11.410 2.217 25.735 1.00 75.88 201 PHE A O 1
ATOM 1610 N N . LEU A 1 202 ? -10.172 3.732 24.636 1.00 76.25 202 LEU A N 1
ATOM 1611 C CA . LEU A 1 202 ? -9.709 4.445 25.832 1.00 76.25 202 LEU A CA 1
ATOM 1612 C C . LEU A 1 202 ? -10.775 5.327 26.482 1.00 76.25 202 LEU A C 1
ATOM 1614 O O . LEU A 1 202 ? -10.707 5.588 27.679 1.00 76.25 202 LEU A O 1
ATOM 1618 N N . SER A 1 203 ? -11.742 5.812 25.703 1.00 74.19 203 SER A N 1
ATOM 1619 C CA . SER A 1 203 ? -12.830 6.658 26.211 1.00 74.19 203 SER A CA 1
ATOM 1620 C C . SER A 1 203 ? -13.859 5.886 27.039 1.00 74.19 203 SER A C 1
ATOM 1622 O O . SER A 1 203 ? -14.704 6.499 27.696 1.00 74.19 203 SER A O 1
ATOM 1624 N N . HIS A 1 204 ? -13.796 4.552 27.057 1.00 76.00 204 HIS A N 1
ATOM 1625 C CA . HIS A 1 204 ? -14.667 3.759 27.909 1.00 76.00 204 HIS A CA 1
ATOM 1626 C C . HIS A 1 204 ? -14.329 4.028 29.384 1.00 76.00 204 HIS A C 1
ATOM 1628 O O . HIS A 1 204 ? -13.177 3.897 29.789 1.00 76.00 204 HIS A O 1
ATOM 1634 N N . ARG A 1 205 ? -15.337 4.388 30.197 1.00 66.62 205 ARG A N 1
ATOM 1635 C CA . ARG A 1 205 ? -15.172 4.894 31.582 1.00 66.62 205 ARG A CA 1
ATOM 1636 C C . ARG A 1 205 ? -14.190 4.093 32.451 1.00 66.62 205 ARG A C 1
ATOM 1638 O O . ARG A 1 205 ? -13.414 4.693 33.178 1.00 66.62 205 ARG A O 1
ATOM 1645 N N . TYR A 1 206 ? -14.172 2.768 32.312 1.00 66.88 206 TYR A N 1
ATOM 1646 C CA . TYR A 1 206 ? -13.266 1.877 33.044 1.00 66.88 206 TYR A CA 1
ATOM 1647 C C . TYR A 1 206 ? -11.774 2.126 32.770 1.00 66.88 206 TYR A C 1
ATOM 1649 O O . TYR A 1 206 ? -10.948 1.923 33.652 1.00 66.88 206 TYR A O 1
ATOM 1657 N N . PHE A 1 207 ? -11.409 2.594 31.574 1.00 69.94 207 PHE A N 1
ATOM 1658 C CA . PHE A 1 207 ? -10.021 2.920 31.237 1.00 69.94 207 PHE A CA 1
ATOM 1659 C C . PHE A 1 207 ? -9.604 4.312 31.709 1.00 69.94 207 PHE A C 1
ATOM 1661 O O . PHE A 1 207 ? -8.423 4.533 31.969 1.00 69.94 207 PHE A O 1
ATOM 1668 N N . ALA A 1 208 ? -10.553 5.243 31.840 1.00 69.38 208 ALA A N 1
ATOM 1669 C CA . ALA A 1 208 ? -10.264 6.616 32.245 1.00 69.38 208 ALA A CA 1
ATOM 1670 C C . ALA A 1 208 ? -9.734 6.708 33.688 1.00 69.38 208 ALA A C 1
ATOM 1672 O O . ALA A 1 208 ? -8.951 7.606 33.992 1.00 69.38 208 ALA A O 1
ATOM 1673 N N . GLU A 1 209 ? -10.118 5.768 34.555 1.00 80.12 209 GLU A N 1
ATOM 1674 C CA . GLU A 1 209 ? -9.640 5.698 35.943 1.00 80.12 209 GLU A CA 1
ATOM 1675 C C . GLU A 1 209 ? -8.222 5.110 36.055 1.00 80.12 209 GLU A C 1
ATOM 1677 O O . GLU A 1 209 ? -7.494 5.402 37.003 1.00 80.12 209 GLU A O 1
ATOM 1682 N N . SER A 1 210 ? -7.781 4.334 35.059 1.00 77.50 210 SER A N 1
ATOM 1683 C CA . SER A 1 210 ? -6.443 3.746 35.030 1.00 77.50 210 SER A CA 1
ATOM 1684 C C . SER A 1 210 ? -5.453 4.707 34.364 1.00 77.50 210 SER A C 1
ATOM 1686 O O . SER A 1 210 ? -5.326 4.765 33.139 1.00 77.50 210 SER A O 1
ATOM 1688 N N . GLY A 1 211 ? -4.707 5.479 35.163 1.00 80.44 211 GLY A N 1
ATOM 1689 C CA . GLY A 1 211 ? -3.720 6.451 34.656 1.00 80.44 211 GLY A CA 1
ATOM 1690 C C . GLY A 1 211 ? -2.660 5.857 33.704 1.00 80.44 211 GLY A C 1
ATOM 1691 O O . GLY A 1 211 ? -2.124 6.561 32.839 1.00 80.44 211 GLY A O 1
ATOM 1692 N N . SER A 1 212 ? -2.394 4.549 33.798 1.00 79.38 212 SER A N 1
ATOM 1693 C CA . SER A 1 212 ? -1.511 3.825 32.875 1.00 79.38 212 SER A CA 1
ATOM 1694 C C . SER A 1 212 ? -2.119 3.678 31.475 1.00 79.38 212 SER A C 1
ATOM 1696 O O . SER A 1 212 ? -1.406 3.866 30.487 1.00 79.38 212 SER A O 1
ATOM 1698 N N . ALA A 1 213 ? -3.427 3.430 31.364 1.00 77.06 213 ALA A N 1
ATOM 1699 C CA . ALA A 1 213 ? -4.121 3.282 30.085 1.00 77.06 213 ALA A CA 1
ATOM 1700 C C . ALA A 1 213 ? -4.142 4.595 29.292 1.00 77.06 213 ALA A C 1
ATOM 1702 O O . ALA A 1 213 ? -3.903 4.600 28.083 1.00 77.06 213 ALA A O 1
ATOM 1703 N N . LEU A 1 214 ? -4.336 5.730 29.972 1.00 81.69 214 LEU A N 1
ATOM 1704 C CA . LEU A 1 214 ? -4.269 7.047 29.334 1.00 81.69 214 LEU A CA 1
ATOM 1705 C C . LEU A 1 214 ? -2.871 7.332 28.761 1.00 81.69 214 LEU A C 1
ATOM 1707 O O . LEU A 1 214 ? -2.739 7.861 27.654 1.00 81.69 214 LEU A O 1
ATOM 1711 N N . THR A 1 215 ? -1.823 6.975 29.506 1.00 82.88 215 THR A N 1
ATOM 1712 C CA . THR A 1 215 ? -0.428 7.158 29.078 1.00 82.88 215 THR A CA 1
ATOM 1713 C C . THR A 1 215 ? -0.094 6.260 27.888 1.00 82.88 215 THR A C 1
ATOM 1715 O O . THR A 1 215 ? 0.467 6.733 26.897 1.00 82.88 215 THR A O 1
ATOM 1718 N N . LEU A 1 216 ? -0.515 4.993 27.945 1.00 81.75 216 LEU A N 1
ATOM 1719 C CA . LEU A 1 216 ? -0.399 4.034 26.848 1.00 81.75 216 LEU A CA 1
ATOM 1720 C C . LEU A 1 216 ? -1.082 4.560 25.581 1.00 81.75 216 LEU A C 1
ATOM 1722 O O . LEU A 1 216 ? -0.482 4.587 24.509 1.00 81.75 216 LEU A O 1
ATOM 1726 N N . GLY A 1 217 ? -2.312 5.045 25.722 1.00 81.00 217 GLY A N 1
ATOM 1727 C CA . GLY A 1 217 ? -3.087 5.610 24.631 1.00 81.00 217 GLY A CA 1
ATOM 1728 C C . GLY A 1 217 ? -2.420 6.795 23.948 1.00 81.00 217 GLY A C 1
ATOM 1729 O O . GLY A 1 217 ? -2.345 6.851 22.720 1.00 81.00 217 GLY A O 1
ATOM 1730 N N . LYS A 1 218 ? -1.873 7.719 24.744 1.00 84.94 218 LYS A N 1
ATOM 1731 C CA . LYS A 1 218 ? -1.076 8.840 24.230 1.00 84.94 218 LYS A CA 1
ATOM 1732 C C . LYS A 1 218 ? 0.165 8.340 23.488 1.00 84.94 218 LYS A C 1
ATOM 1734 O O . LYS A 1 218 ? 0.422 8.806 22.384 1.00 84.94 218 LYS A O 1
ATOM 1739 N N . CYS A 1 219 ? 0.899 7.378 24.047 1.00 83.31 219 CYS A N 1
ATOM 1740 C CA . CYS A 1 219 ? 2.096 6.815 23.416 1.00 83.31 219 CYS A CA 1
ATOM 1741 C C . CYS A 1 219 ? 1.781 6.152 22.063 1.00 83.31 219 CYS A C 1
ATOM 1743 O O . CYS A 1 219 ? 2.451 6.430 21.065 1.00 83.31 219 CYS A O 1
ATOM 1745 N N . VAL A 1 220 ? 0.713 5.349 21.986 1.00 82.50 220 VAL A N 1
ATOM 1746 C CA . VAL A 1 220 ? 0.275 4.738 20.720 1.00 82.50 220 VAL A CA 1
ATOM 1747 C C . VAL A 1 220 ? -0.167 5.801 19.714 1.00 82.50 220 VAL A C 1
ATOM 1749 O O . VAL A 1 220 ? 0.199 5.735 18.545 1.00 82.50 220 VAL A O 1
ATOM 1752 N N . LYS A 1 221 ? -0.898 6.827 20.161 1.00 84.12 221 LYS A N 1
ATOM 1753 C CA . LYS A 1 221 ? -1.304 7.936 19.293 1.00 84.12 221 LYS A CA 1
ATOM 1754 C C . LYS A 1 221 ? -0.095 8.671 18.709 1.00 84.12 221 LYS A C 1
ATOM 1756 O O . LYS A 1 221 ? -0.038 8.867 17.501 1.00 84.12 221 LYS A O 1
ATOM 1761 N N . TYR A 1 222 ? 0.875 9.062 19.535 1.00 85.25 222 TYR A N 1
ATOM 1762 C CA . TYR A 1 222 ? 2.062 9.783 19.060 1.00 85.25 222 TYR A CA 1
ATOM 1763 C C . TYR A 1 222 ? 2.969 8.918 18.181 1.00 85.25 222 TYR A C 1
ATOM 1765 O O . TYR A 1 222 ? 3.489 9.417 17.186 1.00 85.25 222 TYR A O 1
ATOM 1773 N N . SER A 1 223 ? 3.122 7.630 18.501 1.00 84.06 223 SER A N 1
ATOM 1774 C CA . SER A 1 223 ? 3.871 6.703 17.642 1.00 84.06 223 SER A CA 1
ATOM 1775 C C . SER A 1 223 ? 3.186 6.488 16.292 1.00 84.06 223 SER A C 1
ATOM 1777 O O . SER A 1 223 ? 3.881 6.507 15.282 1.00 84.06 223 SER A O 1
ATOM 1779 N N . SER A 1 224 ? 1.850 6.402 16.247 1.00 81.50 224 SER A N 1
ATOM 1780 C CA . SER A 1 224 ? 1.096 6.389 14.985 1.00 81.50 224 SER A CA 1
ATOM 1781 C C . SER A 1 224 ? 1.326 7.672 14.191 1.00 81.50 224 SER A C 1
ATOM 1783 O O . SER A 1 224 ? 1.694 7.583 13.032 1.00 81.50 224 SER A O 1
ATOM 1785 N N . ILE A 1 225 ? 1.214 8.861 14.807 1.00 82.00 225 ILE A N 1
ATOM 1786 C CA . ILE A 1 225 ? 1.472 10.146 14.119 1.00 82.00 225 ILE A CA 1
ATOM 1787 C C . ILE A 1 225 ? 2.860 10.151 13.475 1.00 82.00 225 ILE A C 1
ATOM 1789 O O . ILE A 1 225 ? 3.009 10.510 12.308 1.00 82.00 225 ILE A O 1
ATOM 1793 N N . PHE A 1 226 ? 3.881 9.769 14.245 1.00 83.25 226 PHE A N 1
ATOM 1794 C CA . PHE A 1 226 ? 5.253 9.725 13.755 1.00 83.25 226 PHE A CA 1
ATOM 1795 C C . PHE A 1 226 ? 5.405 8.721 12.608 1.00 83.25 226 PHE A C 1
ATOM 1797 O O . PHE A 1 226 ? 6.002 9.036 11.580 1.00 83.25 226 PHE A O 1
ATOM 1804 N N . LEU A 1 227 ? 4.821 7.532 12.757 1.00 83.12 227 LEU A N 1
ATOM 1805 C CA . LEU A 1 227 ? 4.849 6.500 11.734 1.00 83.12 227 LEU A CA 1
ATOM 1806 C C . LEU A 1 227 ? 4.138 6.952 10.457 1.00 83.12 227 LEU A C 1
ATOM 1808 O O . LEU A 1 227 ? 4.686 6.780 9.375 1.00 83.12 227 LEU A O 1
ATOM 1812 N N . ASP A 1 228 ? 2.968 7.574 10.568 1.00 80.62 228 ASP A N 1
ATOM 1813 C CA . ASP A 1 228 ? 2.191 8.073 9.437 1.00 80.62 228 ASP A CA 1
ATOM 1814 C C . ASP A 1 228 ? 2.889 9.249 8.734 1.00 80.62 228 ASP A C 1
ATOM 1816 O O . ASP A 1 228 ? 2.818 9.365 7.509 1.00 80.62 228 ASP A O 1
ATOM 1820 N N . PHE A 1 229 ? 3.647 10.069 9.471 1.00 81.62 229 PHE A N 1
ATOM 1821 C CA . PHE A 1 229 ? 4.535 11.075 8.884 1.00 81.62 229 PHE A CA 1
ATOM 1822 C C . PHE A 1 229 ? 5.649 10.425 8.051 1.00 81.62 229 PHE A C 1
ATOM 1824 O O . PHE A 1 229 ? 5.820 10.773 6.882 1.00 81.62 229 PHE A O 1
ATOM 1831 N N . VAL A 1 230 ? 6.350 9.429 8.603 1.00 80.38 230 VAL A N 1
ATOM 1832 C CA . VAL A 1 230 ? 7.374 8.652 7.874 1.00 80.38 230 VAL A CA 1
ATOM 1833 C C . VAL A 1 230 ? 6.763 7.898 6.680 1.00 80.38 230 VAL A C 1
ATOM 1835 O O . VAL A 1 230 ? 7.358 7.813 5.607 1.00 80.38 230 VAL A O 1
ATOM 1838 N N . LEU A 1 231 ? 5.540 7.382 6.826 1.00 78.38 231 LEU A N 1
ATOM 1839 C CA . LEU A 1 231 ? 4.771 6.762 5.747 1.00 78.38 231 LEU A CA 1
ATOM 1840 C C . LEU A 1 231 ? 4.359 7.772 4.674 1.00 78.38 231 LEU A C 1
ATOM 1842 O O . LEU A 1 231 ? 4.184 7.378 3.527 1.00 78.38 231 LEU A O 1
ATOM 1846 N N . GLY A 1 232 ? 4.152 9.039 5.019 1.00 83.56 232 GLY A N 1
ATOM 1847 C CA . GLY A 1 232 ? 3.821 10.096 4.069 1.00 83.56 232 GLY A CA 1
ATOM 1848 C C . GLY A 1 232 ? 5.025 10.508 3.225 1.00 83.56 232 GLY A C 1
ATOM 1849 O O . GLY A 1 232 ? 4.906 10.634 2.006 1.00 83.56 232 GLY A O 1
ATOM 1850 N N . THR A 1 233 ? 6.198 10.658 3.849 1.00 86.75 233 THR A N 1
ATOM 1851 C CA . THR A 1 233 ? 7.404 11.164 3.171 1.00 86.75 233 THR A CA 1
ATOM 1852 C C . THR A 1 233 ? 7.904 10.239 2.064 1.00 86.75 233 THR A C 1
ATOM 1854 O O . THR A 1 233 ? 8.331 10.729 1.020 1.00 86.75 233 THR A O 1
ATOM 1857 N N . LYS A 1 234 ? 7.780 8.912 2.208 1.00 90.88 234 LYS A N 1
ATOM 1858 C CA . LYS A 1 234 ? 8.184 7.966 1.145 1.00 90.88 234 LYS A CA 1
ATOM 1859 C C . LYS A 1 234 ? 7.404 8.144 -0.163 1.00 90.88 234 LYS A C 1
ATOM 1861 O O . LYS A 1 234 ? 7.955 7.897 -1.229 1.00 90.88 234 LYS A O 1
ATOM 1866 N N . TYR A 1 235 ? 6.153 8.612 -0.114 1.00 91.31 235 TYR A N 1
ATOM 1867 C CA . TYR A 1 235 ? 5.375 8.879 -1.328 1.00 91.31 235 TYR A CA 1
ATOM 1868 C C . TYR A 1 235 ? 5.799 10.169 -2.027 1.00 91.31 235 TYR A C 1
ATOM 1870 O O . TYR A 1 235 ? 5.416 10.379 -3.168 1.00 91.31 235 TYR A O 1
ATOM 1878 N N . VAL A 1 236 ? 6.607 11.017 -1.390 1.00 92.44 236 VAL A N 1
ATOM 1879 C CA . VAL A 1 236 ? 7.186 12.207 -2.029 1.00 92.44 236 VAL A CA 1
ATOM 1880 C C . VAL A 1 236 ? 8.409 11.836 -2.877 1.00 92.44 236 VAL A C 1
ATOM 1882 O O . VAL A 1 236 ? 8.741 12.566 -3.805 1.00 92.44 236 VAL A O 1
ATOM 1885 N N . ILE A 1 237 ? 9.043 10.681 -2.636 1.00 91.88 237 ILE A N 1
ATOM 1886 C CA . ILE A 1 237 ? 10.248 10.254 -3.370 1.00 91.88 237 ILE A CA 1
ATOM 1887 C C . ILE A 1 237 ? 10.022 10.190 -4.889 1.00 91.88 237 ILE A C 1
ATOM 1889 O O . ILE A 1 237 ? 10.826 10.784 -5.600 1.00 91.88 237 ILE A O 1
ATOM 1893 N N . PRO A 1 238 ? 8.936 9.590 -5.416 1.00 91.06 238 PRO A N 1
ATOM 1894 C CA . PRO A 1 238 ? 8.659 9.636 -6.852 1.00 91.06 238 PRO A CA 1
ATOM 1895 C C . PRO A 1 238 ? 8.521 11.057 -7.425 1.00 91.06 238 PRO A C 1
ATOM 1897 O O . PRO A 1 238 ? 8.900 11.291 -8.567 1.00 91.06 238 PRO A O 1
ATOM 1900 N N . ILE A 1 239 ? 8.022 12.025 -6.643 1.00 92.88 239 ILE A N 1
ATOM 1901 C CA . ILE A 1 239 ? 7.958 13.437 -7.067 1.00 92.88 239 ILE A CA 1
ATOM 1902 C C . ILE A 1 239 ? 9.365 14.023 -7.147 1.00 92.88 239 ILE A C 1
ATOM 1904 O O . ILE A 1 239 ? 9.673 14.735 -8.098 1.00 92.88 239 ILE A O 1
ATOM 1908 N N . ILE A 1 240 ? 10.210 13.726 -6.154 1.00 92.25 240 ILE A N 1
ATOM 1909 C CA . ILE A 1 240 ? 11.608 14.165 -6.141 1.00 92.25 240 ILE A CA 1
ATOM 1910 C C . ILE A 1 240 ? 12.325 13.598 -7.364 1.00 92.25 240 ILE A C 1
ATOM 1912 O O . ILE A 1 240 ? 12.939 14.376 -8.080 1.00 92.25 240 ILE A O 1
ATOM 1916 N N . MET A 1 241 ? 12.173 12.299 -7.641 1.00 89.06 241 MET A N 1
ATOM 1917 C CA . MET A 1 241 ? 12.731 11.651 -8.834 1.00 89.06 241 MET A CA 1
ATOM 1918 C C . MET A 1 241 ? 12.303 12.373 -10.115 1.00 89.06 241 MET A C 1
ATOM 1920 O O . MET A 1 241 ? 13.155 12.836 -10.869 1.00 89.06 241 MET A O 1
ATOM 1924 N N . TYR A 1 242 ? 10.994 12.568 -10.305 1.00 90.31 242 TYR A N 1
ATOM 1925 C CA . TYR A 1 242 ? 10.457 13.285 -11.461 1.00 90.31 242 TYR A CA 1
ATOM 1926 C C . TYR A 1 242 ? 11.054 14.696 -11.602 1.00 90.31 242 TYR A C 1
ATOM 1928 O O . TYR A 1 242 ? 11.457 15.105 -12.691 1.00 90.31 242 TYR A O 1
ATOM 1936 N N . ALA A 1 243 ? 11.140 15.439 -10.496 1.00 91.44 243 ALA A N 1
ATOM 1937 C CA . ALA A 1 243 ? 11.617 16.818 -10.485 1.00 91.44 243 ALA A CA 1
ATOM 1938 C C . ALA A 1 243 ? 13.131 16.947 -10.710 1.00 91.44 243 ALA A C 1
ATOM 1940 O O . ALA A 1 243 ? 13.568 17.932 -11.303 1.00 91.44 243 ALA A O 1
ATOM 1941 N N . THR A 1 244 ? 13.936 16.000 -10.220 1.00 87.00 244 THR A N 1
ATOM 1942 C CA . THR A 1 244 ? 15.401 16.078 -10.325 1.00 87.00 244 THR A CA 1
ATOM 1943 C C . THR A 1 244 ? 15.930 15.643 -11.678 1.00 87.00 244 THR A C 1
ATOM 1945 O O . THR A 1 244 ? 16.997 16.099 -12.076 1.00 87.00 244 THR A O 1
ATOM 1948 N N . GLU A 1 245 ? 15.216 14.749 -12.353 1.00 78.31 245 GLU A N 1
ATOM 1949 C CA . GLU A 1 245 ? 15.761 14.014 -13.492 1.00 78.31 245 GLU A CA 1
ATOM 1950 C C . GLU A 1 245 ? 15.076 14.339 -14.816 1.00 78.31 245 GLU A C 1
ATOM 1952 O O . GLU A 1 245 ? 15.557 13.932 -15.866 1.00 78.31 245 GLU A O 1
ATOM 1957 N N . GLY A 1 246 ? 13.947 15.059 -14.807 1.00 73.62 246 GLY A N 1
ATOM 1958 C CA . GLY A 1 246 ? 13.200 15.342 -16.039 1.00 73.62 246 GLY A CA 1
ATOM 1959 C C . GLY A 1 246 ? 12.763 14.076 -16.793 1.00 73.62 246 GLY A C 1
ATOM 1960 O O . GLY A 1 246 ? 12.391 14.160 -17.960 1.00 73.62 246 GLY A O 1
ATOM 1961 N N . GLY A 1 247 ? 12.816 12.913 -16.134 1.00 63.69 247 GLY A N 1
ATOM 1962 C CA . GLY A 1 247 ? 12.572 11.595 -16.715 1.00 63.69 247 GLY A CA 1
ATOM 1963 C C . GLY A 1 247 ? 13.818 10.809 -17.156 1.00 63.69 247 GLY A C 1
ATOM 1964 O O . GLY A 1 247 ? 13.651 9.663 -17.573 1.00 63.69 247 GLY A O 1
ATOM 1965 N N . GLU A 1 248 ? 15.037 11.355 -17.057 1.00 70.31 248 GLU A N 1
ATOM 1966 C CA . GLU A 1 248 ? 16.284 10.634 -17.370 1.00 70.31 248 GLU A CA 1
ATOM 1967 C C . GLU A 1 248 ? 16.860 9.911 -16.142 1.00 70.31 248 GLU A C 1
ATOM 1969 O O . GLU A 1 248 ? 17.202 10.525 -15.141 1.00 70.31 248 GLU A O 1
ATOM 1974 N N . VAL A 1 249 ? 17.009 8.588 -16.217 1.00 64.19 249 VAL A N 1
ATOM 1975 C CA . VAL A 1 249 ? 17.529 7.780 -15.100 1.00 64.19 249 VAL A CA 1
ATOM 1976 C C . VAL A 1 249 ? 19.022 8.057 -14.899 1.00 64.19 249 VAL A C 1
ATOM 1978 O O . VAL A 1 249 ? 19.820 7.803 -15.799 1.00 64.19 249 VAL A O 1
ATOM 1981 N N . THR A 1 250 ? 19.403 8.550 -13.717 1.00 75.00 250 THR A N 1
ATOM 1982 C CA . THR A 1 250 ? 20.801 8.800 -13.322 1.00 75.00 250 THR A CA 1
ATOM 1983 C C . THR A 1 250 ? 21.217 7.900 -12.154 1.00 75.00 250 THR A C 1
ATOM 1985 O O . THR A 1 250 ? 20.387 7.242 -11.527 1.00 75.00 250 THR A O 1
ATOM 1988 N N . ASP A 1 251 ? 22.496 7.905 -11.764 1.00 74.00 251 ASP A N 1
ATOM 1989 C CA . ASP A 1 251 ? 22.960 7.198 -10.552 1.00 74.00 251 ASP A CA 1
ATOM 1990 C C . ASP A 1 251 ? 22.186 7.599 -9.279 1.00 74.00 251 ASP A C 1
ATOM 1992 O O . ASP A 1 251 ? 22.087 6.841 -8.304 1.00 74.00 251 ASP A O 1
ATOM 1996 N N . ARG A 1 252 ? 21.586 8.797 -9.275 1.00 80.88 252 ARG A N 1
ATOM 1997 C CA . ARG A 1 252 ? 20.765 9.281 -8.160 1.00 80.88 252 ARG A CA 1
ATOM 1998 C C . ARG A 1 252 ? 19.440 8.532 -8.056 1.00 80.88 252 ARG A C 1
ATOM 2000 O O . ARG A 1 252 ? 18.979 8.330 -6.928 1.00 80.88 252 ARG A O 1
ATOM 2007 N N . THR A 1 253 ? 18.874 8.055 -9.166 1.00 81.38 253 THR A N 1
ATOM 2008 C CA . THR A 1 253 ? 17.633 7.271 -9.181 1.00 81.38 253 THR A CA 1
ATOM 2009 C C . THR A 1 253 ? 17.768 6.017 -8.319 1.00 81.38 253 THR A C 1
ATOM 2011 O O . THR A 1 253 ? 16.894 5.732 -7.498 1.00 81.38 253 THR A O 1
ATOM 2014 N N . GLY A 1 254 ? 18.904 5.315 -8.413 1.00 83.56 254 GLY A N 1
ATOM 2015 C CA . GLY A 1 254 ? 19.184 4.129 -7.597 1.00 83.56 254 GLY A CA 1
ATOM 2016 C C . GLY A 1 254 ? 19.248 4.440 -6.097 1.00 83.56 254 GLY A C 1
ATOM 2017 O O . GLY A 1 254 ? 18.707 3.700 -5.275 1.00 83.56 254 GLY A O 1
ATOM 2018 N N . THR A 1 255 ? 19.832 5.582 -5.722 1.00 86.88 255 THR A N 1
ATOM 2019 C CA . THR A 1 255 ? 19.898 6.019 -4.314 1.00 86.88 255 THR A CA 1
ATOM 2020 C C . THR A 1 255 ? 18.519 6.404 -3.767 1.00 86.88 255 THR A C 1
ATOM 2022 O O . THR A 1 255 ? 18.155 6.014 -2.650 1.00 86.88 255 THR A O 1
ATOM 2025 N N . LEU A 1 256 ? 17.724 7.143 -4.548 1.00 87.88 256 LEU A N 1
ATOM 2026 C CA . LEU A 1 256 ? 16.342 7.488 -4.198 1.00 87.88 256 LEU A CA 1
ATOM 2027 C C . LEU A 1 256 ? 15.476 6.230 -4.062 1.00 87.88 256 LEU A C 1
ATOM 2029 O O . LEU A 1 256 ? 14.693 6.118 -3.116 1.00 87.88 256 LEU A O 1
ATOM 2033 N N . TRP A 1 257 ? 15.682 5.249 -4.939 1.00 87.06 257 TRP A N 1
ATOM 2034 C CA . TRP A 1 257 ? 14.994 3.966 -4.890 1.00 87.06 257 TRP A CA 1
ATOM 2035 C C . TRP A 1 257 ? 15.336 3.149 -3.639 1.00 87.06 257 TRP A C 1
ATOM 2037 O O . TRP A 1 257 ? 14.437 2.720 -2.910 1.00 87.06 257 TRP A O 1
ATOM 2047 N N . CYS A 1 258 ? 16.622 3.003 -3.313 1.00 89.25 258 CYS A N 1
ATOM 2048 C CA . CYS A 1 258 ? 17.059 2.367 -2.068 1.00 89.25 258 CYS A CA 1
ATOM 2049 C C . CYS A 1 258 ? 16.455 3.058 -0.840 1.00 89.25 258 CYS A C 1
ATOM 2051 O O . CYS A 1 258 ? 15.977 2.396 0.081 1.00 89.25 258 CYS A O 1
ATOM 2053 N N . THR A 1 259 ? 16.414 4.393 -0.849 1.00 89.81 259 THR A N 1
ATOM 2054 C CA . THR A 1 259 ? 15.812 5.189 0.229 1.00 89.81 259 THR A CA 1
ATOM 2055 C C . THR A 1 259 ? 14.322 4.883 0.365 1.00 89.81 259 THR A C 1
ATOM 2057 O O . THR A 1 259 ? 13.838 4.659 1.476 1.00 89.81 259 THR A O 1
ATOM 2060 N N . TYR A 1 260 ? 13.597 4.799 -0.754 1.00 90.88 260 TYR A N 1
ATOM 2061 C CA . TYR A 1 260 ? 12.189 4.408 -0.769 1.00 90.88 260 TYR A CA 1
ATOM 2062 C C . TYR A 1 260 ? 11.975 3.012 -0.173 1.00 90.88 260 TYR A C 1
ATOM 2064 O O . TYR A 1 260 ? 11.139 2.856 0.720 1.00 90.88 260 TYR A O 1
ATOM 2072 N N . LEU A 1 261 ? 12.752 2.013 -0.601 1.00 90.56 261 LEU A N 1
ATOM 2073 C CA . LEU A 1 261 ? 12.651 0.641 -0.096 1.00 90.56 261 LEU A CA 1
ATOM 2074 C C . LEU A 1 261 ? 12.960 0.549 1.404 1.00 90.56 261 LEU A C 1
ATOM 2076 O O . LEU A 1 261 ? 12.229 -0.119 2.139 1.00 90.56 261 LEU A O 1
ATOM 2080 N N . ILE A 1 262 ? 13.991 1.256 1.878 1.00 91.00 262 ILE A N 1
ATOM 2081 C CA . ILE A 1 262 ? 14.353 1.309 3.302 1.00 91.00 262 ILE A CA 1
ATOM 2082 C C . ILE A 1 262 ? 13.222 1.936 4.114 1.00 91.00 262 ILE A C 1
ATOM 2084 O O . ILE A 1 262 ? 12.808 1.363 5.125 1.00 91.00 262 ILE A O 1
ATOM 2088 N N . LEU A 1 263 ? 12.686 3.080 3.679 1.00 91.25 263 LEU A N 1
ATOM 2089 C CA . LEU A 1 263 ? 11.569 3.734 4.363 1.00 91.25 263 LEU A CA 1
ATOM 2090 C C . LEU A 1 263 ? 10.320 2.848 4.359 1.00 91.25 263 LEU A C 1
ATOM 2092 O O . LEU A 1 263 ? 9.632 2.744 5.376 1.00 91.25 263 LEU A O 1
ATOM 2096 N N . GLN A 1 264 ? 10.046 2.163 3.249 1.00 90.44 264 GLN A N 1
ATOM 2097 C CA . GLN A 1 264 ? 8.928 1.237 3.124 1.00 90.44 264 GLN A CA 1
ATOM 2098 C C . GLN A 1 264 ? 9.067 0.056 4.094 1.00 90.44 264 GLN A C 1
ATOM 2100 O O . GLN A 1 264 ? 8.155 -0.169 4.894 1.00 90.44 264 GLN A O 1
ATOM 2105 N N . ALA A 1 265 ? 10.200 -0.650 4.078 1.00 91.56 265 ALA A N 1
ATOM 2106 C CA . ALA A 1 265 ? 10.470 -1.770 4.976 1.00 91.56 265 ALA A CA 1
ATOM 2107 C C . ALA A 1 265 ? 10.403 -1.331 6.443 1.00 91.56 265 ALA A C 1
ATOM 2109 O O . ALA A 1 265 ? 9.665 -1.919 7.236 1.00 91.56 265 ALA A O 1
ATOM 2110 N N . THR A 1 266 ? 11.094 -0.240 6.780 1.00 90.25 266 THR A N 1
ATOM 2111 C CA . THR A 1 266 ? 11.106 0.347 8.125 1.00 90.25 266 THR A CA 1
ATOM 2112 C C . THR A 1 266 ? 9.684 0.639 8.594 1.00 90.25 266 THR A C 1
ATOM 2114 O O . THR A 1 266 ? 9.276 0.187 9.662 1.00 90.25 266 THR A O 1
ATOM 2117 N N . SER A 1 267 ? 8.881 1.305 7.762 1.00 89.06 267 SER A N 1
ATOM 2118 C CA . SER A 1 267 ? 7.501 1.644 8.108 1.00 89.06 267 SER A CA 1
ATOM 2119 C C . SER A 1 267 ? 6.608 0.420 8.356 1.00 89.06 267 SER A C 1
ATOM 2121 O O . SER A 1 267 ? 5.778 0.425 9.269 1.00 89.06 267 SER A O 1
ATOM 2123 N N . LEU A 1 268 ? 6.808 -0.665 7.603 1.00 90.31 268 LEU A N 1
ATOM 2124 C CA . LEU A 1 268 ? 6.074 -1.914 7.800 1.00 90.31 268 LEU A CA 1
ATOM 2125 C C . LEU A 1 268 ? 6.483 -2.600 9.104 1.00 90.31 268 LEU A C 1
ATOM 2127 O O . LEU A 1 268 ? 5.602 -2.990 9.869 1.00 90.31 268 LEU A O 1
ATOM 2131 N N . TYR A 1 269 ? 7.779 -2.674 9.418 1.00 92.19 269 TYR A N 1
ATOM 2132 C CA . TYR A 1 269 ? 8.235 -3.225 10.697 1.00 92.19 269 TYR A CA 1
ATOM 2133 C C . TYR A 1 269 ? 7.738 -2.416 11.890 1.00 92.19 269 TYR A C 1
ATOM 2135 O O . TYR A 1 269 ? 7.255 -3.008 12.853 1.00 92.19 269 TYR A O 1
ATOM 2143 N N . PHE A 1 270 ? 7.772 -1.085 11.817 1.00 90.00 270 PHE A N 1
ATOM 2144 C CA . PHE A 1 270 ? 7.205 -0.242 12.870 1.00 90.00 270 PHE A CA 1
ATOM 2145 C C . PHE A 1 270 ? 5.702 -0.475 13.047 1.00 90.00 270 PHE A C 1
ATOM 2147 O O . PHE A 1 270 ? 5.248 -0.593 14.182 1.00 90.00 270 PHE A O 1
ATOM 2154 N N . THR A 1 271 ? 4.945 -0.638 11.955 1.00 87.62 271 THR A N 1
ATOM 2155 C CA . THR A 1 271 ? 3.519 -1.009 12.029 1.00 87.62 271 THR A CA 1
ATOM 2156 C C . THR A 1 271 ? 3.336 -2.359 12.734 1.00 87.62 271 THR A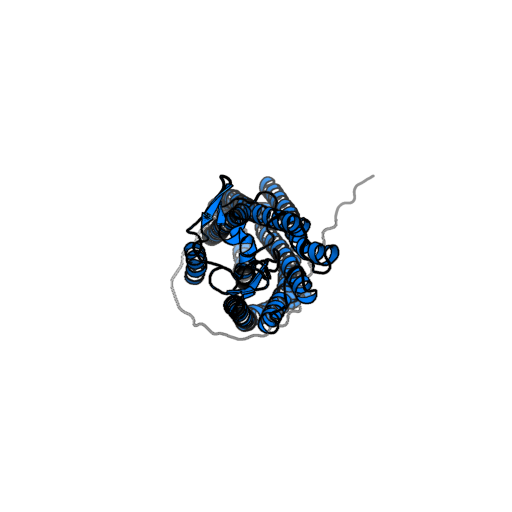 C 1
ATOM 2158 O O . THR A 1 271 ? 2.463 -2.502 13.589 1.00 87.62 271 THR A O 1
ATOM 2161 N N . GLY A 1 272 ? 4.187 -3.346 12.432 1.00 91.31 272 GLY A N 1
ATOM 2162 C CA . GLY A 1 272 ? 4.163 -4.658 13.084 1.00 91.31 272 GLY A CA 1
ATOM 2163 C C . GLY A 1 272 ? 4.503 -4.595 14.578 1.00 91.31 272 GLY A C 1
ATOM 2164 O O . GLY A 1 272 ? 3.813 -5.210 15.391 1.00 91.31 272 GLY A O 1
ATOM 2165 N N . ILE A 1 273 ? 5.512 -3.803 14.956 1.00 90.81 273 ILE A N 1
ATOM 2166 C CA . ILE A 1 273 ? 5.892 -3.556 16.357 1.00 90.81 273 ILE A CA 1
ATOM 2167 C C . ILE A 1 273 ? 4.759 -2.842 17.100 1.00 90.81 273 ILE A C 1
ATOM 2169 O O . ILE A 1 273 ? 4.433 -3.217 18.226 1.00 90.81 273 ILE A O 1
ATOM 2173 N N . GLN A 1 274 ? 4.121 -1.852 16.471 1.00 88.00 274 GLN A N 1
ATOM 2174 C CA . GLN A 1 274 ? 2.969 -1.152 17.034 1.00 88.00 274 GLN A CA 1
ATOM 2175 C C . GLN A 1 274 ? 1.794 -2.115 17.249 1.00 88.00 274 GLN A C 1
ATOM 2177 O O . GLN A 1 274 ? 1.211 -2.121 18.332 1.00 88.00 274 GLN A O 1
ATOM 2182 N N . ALA A 1 275 ? 1.479 -2.971 16.272 1.00 89.88 275 ALA A N 1
ATOM 2183 C CA . ALA A 1 275 ? 0.428 -3.981 16.399 1.00 89.88 275 ALA A CA 1
ATOM 2184 C C . ALA A 1 275 ? 0.722 -4.979 17.531 1.00 89.88 275 ALA A C 1
ATOM 2186 O O . ALA A 1 275 ? -0.154 -5.278 18.346 1.00 89.88 275 ALA A O 1
ATOM 2187 N N . TRP A 1 276 ? 1.972 -5.441 17.642 1.00 93.50 276 TRP A N 1
ATOM 2188 C CA . TRP A 1 276 ? 2.425 -6.292 18.745 1.00 93.50 276 TRP A CA 1
ATOM 2189 C C . TRP A 1 276 ? 2.276 -5.600 20.107 1.00 93.50 276 TRP A C 1
ATOM 2191 O O . TRP A 1 276 ? 1.752 -6.189 21.056 1.00 93.50 276 TRP A O 1
ATOM 2201 N N . TYR A 1 277 ? 2.687 -4.336 20.197 1.00 90.50 277 TYR A N 1
ATOM 2202 C CA . TYR A 1 277 ? 2.597 -3.545 21.420 1.00 90.50 277 TYR A CA 1
ATOM 2203 C C . TYR A 1 277 ? 1.142 -3.297 21.843 1.00 90.50 277 TYR A C 1
ATOM 2205 O O . TYR A 1 277 ? 0.805 -3.465 23.018 1.00 90.50 277 TYR A O 1
ATOM 2213 N N . ILE A 1 278 ? 0.264 -2.951 20.892 1.00 86.81 278 ILE A N 1
ATOM 2214 C CA . ILE A 1 278 ? -1.176 -2.795 21.135 1.00 86.81 278 ILE A CA 1
ATOM 2215 C C . ILE A 1 278 ? -1.764 -4.124 21.596 1.00 86.81 278 ILE A C 1
ATOM 2217 O O . ILE A 1 278 ? -2.422 -4.152 22.631 1.00 86.81 278 ILE A O 1
ATOM 2221 N N . ARG A 1 279 ? -1.494 -5.226 20.882 1.00 91.25 279 ARG A N 1
ATOM 2222 C CA . ARG A 1 279 ? -1.968 -6.566 21.253 1.00 91.25 279 ARG A CA 1
ATOM 2223 C C . ARG A 1 279 ? -1.604 -6.893 22.696 1.00 91.25 279 ARG A C 1
ATOM 2225 O O . ARG A 1 279 ? -2.479 -7.238 23.478 1.00 91.25 279 ARG A O 1
ATOM 2232 N N . ARG A 1 280 ? -0.327 -6.755 23.059 1.00 91.00 280 ARG A N 1
ATOM 2233 C CA . ARG A 1 280 ? 0.158 -7.129 24.390 1.00 91.00 280 ARG A CA 1
ATOM 2234 C C . ARG A 1 280 ? -0.519 -6.326 25.497 1.00 91.00 280 ARG A C 1
ATOM 2236 O O . ARG A 1 280 ? -0.985 -6.913 26.465 1.00 91.00 280 ARG A O 1
ATOM 2243 N N . ASN A 1 281 ? -0.562 -5.002 25.372 1.00 88.25 281 ASN A N 1
ATOM 2244 C CA . ASN A 1 281 ? -1.044 -4.157 26.464 1.00 88.25 281 ASN A CA 1
ATOM 2245 C C . ASN A 1 281 ? -2.575 -4.088 26.522 1.00 88.25 281 ASN A C 1
ATOM 2247 O O . ASN A 1 281 ? -3.149 -4.124 27.606 1.00 88.25 281 ASN A O 1
ATOM 2251 N N . LEU A 1 282 ? -3.247 -4.021 25.371 1.00 84.50 282 LEU A N 1
ATOM 2252 C CA . LEU A 1 282 ? -4.701 -3.886 25.322 1.00 84.50 282 LEU A CA 1
ATOM 2253 C C . LEU A 1 282 ? -5.412 -5.186 25.715 1.00 84.50 282 LEU A C 1
ATOM 2255 O O . LEU A 1 282 ? -6.456 -5.116 26.355 1.00 84.50 282 LEU A O 1
ATOM 2259 N N . LEU A 1 283 ? -4.844 -6.359 25.406 1.00 88.56 283 LEU A N 1
ATOM 2260 C CA . LEU A 1 283 ? -5.421 -7.634 25.850 1.00 88.56 283 LEU A CA 1
ATOM 2261 C C . LEU A 1 283 ? -5.356 -7.802 27.367 1.00 88.56 283 LEU A C 1
ATOM 2263 O O . LEU A 1 283 ? -6.354 -8.197 27.957 1.00 88.56 283 LEU A O 1
ATOM 2267 N N . ILE A 1 284 ? -4.240 -7.424 28.001 1.00 90.12 284 ILE A N 1
ATOM 2268 C CA . ILE A 1 284 ? -4.106 -7.463 29.467 1.00 90.12 284 ILE A CA 1
ATOM 2269 C C . ILE A 1 284 ? -5.193 -6.608 30.128 1.00 90.12 284 ILE A C 1
ATOM 2271 O O . ILE A 1 284 ? -5.817 -7.029 31.099 1.00 90.12 284 ILE A O 1
ATOM 2275 N N . GLU A 1 285 ? -5.445 -5.408 29.608 1.00 86.38 285 GLU A N 1
ATOM 2276 C CA . GLU A 1 285 ? -6.464 -4.533 30.186 1.00 86.38 285 GLU A CA 1
ATOM 2277 C C . GLU A 1 285 ? -7.897 -4.989 29.866 1.00 86.38 285 GLU A C 1
ATOM 2279 O O . GLU A 1 285 ? -8.763 -4.944 30.741 1.00 86.38 285 GLU A O 1
ATOM 2284 N N . LEU A 1 286 ? -8.162 -5.493 28.655 1.00 86.75 286 LEU A N 1
ATOM 2285 C CA . LEU A 1 286 ? -9.468 -6.071 28.313 1.00 86.75 286 LEU A CA 1
ATOM 2286 C C . LEU A 1 286 ? -9.785 -7.309 29.159 1.00 86.75 286 LEU A C 1
ATOM 2288 O O . LEU A 1 286 ? -10.931 -7.482 29.570 1.00 86.75 286 LEU A O 1
ATOM 2292 N N . GLU A 1 287 ? -8.789 -8.139 29.460 1.00 90.06 287 GLU A N 1
ATOM 2293 C CA . GLU A 1 287 ? -8.945 -9.301 30.334 1.00 90.06 287 GLU A CA 1
ATOM 2294 C C . GLU A 1 287 ? -9.255 -8.879 31.775 1.00 90.06 287 GLU A C 1
ATOM 2296 O O . GLU A 1 287 ? -10.183 -9.416 32.380 1.00 90.06 287 GLU A O 1
ATOM 2301 N N . LYS A 1 288 ? -8.571 -7.856 32.307 1.00 89.50 288 LYS A N 1
ATOM 2302 C CA . LYS A 1 288 ? -8.909 -7.280 33.622 1.00 89.50 288 LYS A CA 1
ATOM 2303 C C . LYS A 1 288 ? -10.353 -6.779 33.661 1.00 89.50 288 LYS A C 1
ATOM 2305 O O . LYS A 1 288 ? -11.082 -7.086 34.602 1.00 89.50 288 LYS A O 1
ATOM 2310 N N . ILE A 1 289 ? -10.793 -6.053 32.631 1.00 86.12 289 ILE A N 1
ATOM 2311 C CA . ILE A 1 289 ? -12.175 -5.553 32.540 1.00 86.12 289 ILE A CA 1
ATOM 2312 C C . ILE A 1 289 ? -13.168 -6.707 32.415 1.00 86.12 289 ILE A C 1
ATOM 2314 O O . ILE A 1 289 ? -14.238 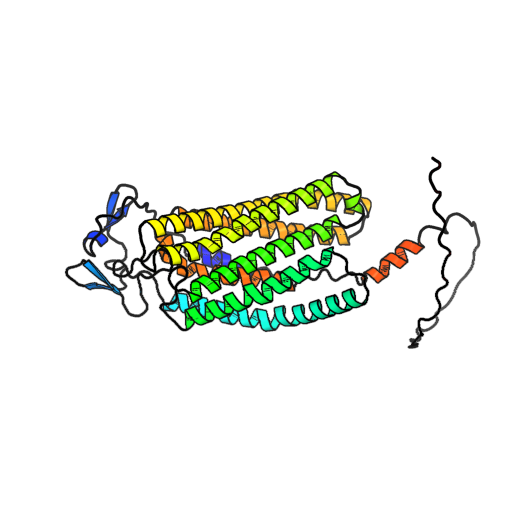-6.661 33.023 1.00 86.12 289 ILE A O 1
ATOM 2318 N N . TYR A 1 290 ? -12.833 -7.754 31.665 1.00 90.81 290 TYR A N 1
ATOM 2319 C CA . TYR A 1 290 ? -13.654 -8.957 31.588 1.00 90.81 290 TYR A CA 1
ATOM 2320 C C . TYR A 1 290 ? -13.784 -9.633 32.958 1.00 90.81 290 TYR A C 1
ATOM 2322 O O . TYR A 1 290 ? -14.896 -9.966 33.360 1.00 90.81 290 TYR A O 1
ATOM 2330 N N . MET A 1 291 ? -12.690 -9.768 33.710 1.00 91.75 291 MET A N 1
ATOM 2331 C CA . MET A 1 291 ? -12.718 -10.358 35.052 1.00 91.75 291 MET A CA 1
ATOM 2332 C C . MET A 1 291 ? -13.561 -9.539 36.039 1.00 91.75 291 MET A C 1
ATOM 2334 O O . MET A 1 291 ? -14.259 -10.120 36.869 1.00 91.75 291 MET A O 1
ATOM 2338 N N . LEU A 1 292 ? -13.540 -8.207 35.922 1.00 90.06 292 LEU A N 1
ATOM 2339 C CA . LEU A 1 292 ? -14.327 -7.306 36.770 1.00 90.06 292 LEU A CA 1
ATOM 2340 C C . LEU A 1 292 ? -15.811 -7.260 36.376 1.00 90.06 292 LEU A C 1
ATOM 2342 O O . LEU A 1 292 ? -16.681 -7.331 37.237 1.00 90.06 292 LEU A O 1
ATOM 2346 N N . SER A 1 293 ? -16.110 -7.147 35.080 1.00 90.62 293 SER A N 1
ATOM 2347 C CA . SER A 1 293 ? -17.482 -6.978 34.575 1.00 90.62 293 SER A CA 1
ATOM 2348 C C . SER A 1 293 ? -18.227 -8.293 34.339 1.00 90.62 293 SER A C 1
ATOM 2350 O O . SER A 1 293 ? -19.453 -8.288 34.249 1.00 90.62 293 SER A O 1
ATOM 2352 N N . LYS A 1 294 ? -17.501 -9.407 34.170 1.00 93.44 294 LYS A N 1
ATOM 2353 C CA . LYS A 1 294 ? -18.007 -10.720 33.726 1.00 93.44 294 LYS A CA 1
ATOM 2354 C C . LYS A 1 294 ? -18.844 -10.676 32.436 1.00 93.44 294 LYS A C 1
ATOM 2356 O O . LYS A 1 294 ? -19.621 -11.590 32.168 1.00 93.44 294 LYS A O 1
ATOM 2361 N N . ASN A 1 295 ? -18.692 -9.639 31.609 1.00 89.25 295 ASN A N 1
ATOM 2362 C CA . ASN A 1 295 ? -19.482 -9.478 30.390 1.00 89.25 295 ASN A CA 1
ATOM 2363 C C . ASN A 1 295 ? -18.821 -10.191 29.196 1.00 89.25 295 ASN A C 1
ATOM 2365 O O . ASN A 1 295 ? -17.725 -9.831 28.760 1.00 89.25 295 ASN A O 1
ATOM 2369 N N . VAL A 1 296 ? -19.525 -11.174 28.626 1.00 92.00 296 VAL A N 1
ATOM 2370 C CA . VAL A 1 296 ? -19.070 -12.004 27.492 1.00 92.00 296 VAL A CA 1
ATOM 2371 C C . VAL A 1 296 ? -18.708 -11.167 26.258 1.00 92.00 296 VAL A C 1
ATOM 2373 O O . VAL A 1 296 ? -17.812 -11.543 25.499 1.00 92.00 296 VAL A O 1
ATOM 2376 N N . ASN A 1 297 ? -19.326 -9.998 26.076 1.00 85.62 297 ASN A N 1
ATOM 2377 C CA . ASN A 1 297 ? -19.046 -9.127 24.935 1.00 85.62 297 ASN A CA 1
ATOM 2378 C C . ASN A 1 297 ? -17.603 -8.605 24.933 1.00 85.62 297 ASN A C 1
ATOM 2380 O O . ASN A 1 297 ? -17.009 -8.494 23.860 1.00 85.62 297 ASN A O 1
ATOM 2384 N N . PHE A 1 298 ? -17.008 -8.341 26.104 1.00 84.94 298 PHE A N 1
ATOM 2385 C CA . PHE A 1 298 ? -15.603 -7.920 26.178 1.00 84.94 298 PHE A CA 1
ATOM 2386 C C . PHE A 1 298 ? -14.654 -9.033 25.751 1.00 84.94 298 PHE A C 1
ATOM 2388 O O . PHE A 1 298 ? -13.669 -8.751 25.076 1.00 84.94 298 PHE A O 1
ATOM 2395 N N . LYS A 1 299 ? -14.982 -10.291 26.064 1.00 89.88 299 LYS A N 1
ATOM 2396 C CA . LYS A 1 299 ? -14.200 -11.445 25.613 1.00 89.88 299 LYS A CA 1
ATOM 2397 C C . LYS A 1 299 ? -14.255 -11.594 24.093 1.00 89.88 299 LYS A C 1
ATOM 2399 O O . LYS A 1 299 ? -13.218 -11.658 23.449 1.00 89.88 299 LYS A O 1
ATOM 2404 N N . VAL A 1 300 ? -15.453 -11.532 23.505 1.00 89.12 300 VAL A N 1
ATOM 2405 C CA . VAL A 1 300 ? -15.618 -11.584 22.038 1.00 89.12 300 VAL A CA 1
ATOM 2406 C C . VAL A 1 300 ? -14.882 -10.427 21.351 1.00 89.12 300 VAL A C 1
ATOM 2408 O O . VAL A 1 300 ? -14.312 -10.599 20.273 1.00 89.12 300 VAL A O 1
ATOM 2411 N N . LEU A 1 301 ? -14.890 -9.238 21.957 1.00 84.88 301 LEU A N 1
ATOM 2412 C CA . LEU A 1 301 ? -14.166 -8.076 21.448 1.00 84.88 301 LEU A CA 1
ATOM 2413 C C . LEU A 1 301 ? -12.645 -8.256 21.548 1.00 84.88 301 LEU A C 1
ATOM 2415 O O . LEU A 1 301 ? -11.947 -7.945 20.583 1.00 84.88 301 LEU A O 1
ATOM 2419 N N . ALA A 1 302 ? -12.149 -8.784 22.669 1.00 88.62 302 ALA A N 1
ATOM 2420 C CA . ALA A 1 302 ? -10.741 -9.107 22.869 1.00 88.62 302 ALA A CA 1
ATOM 2421 C C . ALA A 1 302 ? -10.256 -10.138 21.842 1.00 88.62 302 ALA A C 1
ATOM 2423 O O . ALA A 1 302 ? -9.271 -9.874 21.161 1.00 88.62 302 ALA A O 1
ATOM 2424 N N . ASP A 1 303 ? -11.003 -11.224 21.627 1.00 89.75 303 ASP A N 1
ATOM 2425 C CA . ASP A 1 303 ? -10.664 -12.260 20.642 1.00 89.75 303 ASP A CA 1
ATOM 2426 C C . ASP A 1 303 ? -10.624 -11.688 19.213 1.00 89.75 303 ASP A C 1
ATOM 2428 O O . ASP A 1 303 ? -9.726 -11.980 18.417 1.00 89.75 303 ASP A O 1
ATOM 2432 N N . LYS A 1 304 ? -11.593 -10.833 18.855 1.00 87.44 304 LYS A N 1
ATOM 2433 C CA . LYS A 1 304 ? -11.612 -10.160 17.544 1.00 87.44 304 LYS A CA 1
ATOM 2434 C C . LYS A 1 304 ? -10.415 -9.230 17.372 1.00 87.44 304 LYS A C 1
ATOM 2436 O O . LYS A 1 304 ? -9.808 -9.204 16.299 1.00 87.44 304 LYS A O 1
ATOM 2441 N N . LEU A 1 305 ? -10.084 -8.470 18.410 1.00 85.31 305 LEU A N 1
ATOM 2442 C CA . LEU A 1 305 ? -8.971 -7.535 18.388 1.00 85.31 305 LEU A CA 1
ATOM 2443 C C . LEU A 1 305 ? -7.624 -8.265 18.358 1.00 85.31 305 LEU A C 1
ATOM 2445 O O . LEU A 1 305 ? -6.751 -7.874 17.587 1.00 85.31 305 LEU A O 1
ATOM 2449 N N . GLU A 1 306 ? -7.464 -9.340 19.128 1.00 90.69 306 GLU A N 1
ATOM 2450 C CA . GLU A 1 306 ? -6.272 -10.184 19.100 1.00 90.69 306 GLU A CA 1
ATOM 2451 C C . GLU A 1 306 ? -6.027 -10.732 17.696 1.00 90.69 306 GLU A C 1
ATOM 2453 O O . GLU A 1 306 ? -4.915 -10.619 17.174 1.00 90.69 306 GLU A O 1
ATOM 2458 N N . ASN A 1 307 ? -7.068 -11.277 17.065 1.00 89.25 307 ASN A N 1
ATOM 2459 C CA . ASN A 1 307 ? -6.979 -11.789 15.703 1.00 89.25 307 ASN A CA 1
ATOM 2460 C C . ASN A 1 307 ? -6.607 -10.681 14.710 1.00 89.25 307 ASN A C 1
ATOM 2462 O O . ASN A 1 307 ? -5.746 -10.883 13.853 1.00 89.25 307 ASN A O 1
ATOM 2466 N N . LEU A 1 308 ? -7.201 -9.491 14.843 1.00 85.06 308 LEU A N 1
ATOM 2467 C CA . LEU A 1 308 ? -6.880 -8.342 13.994 1.00 85.06 308 LEU A CA 1
ATOM 2468 C C . LEU A 1 308 ? -5.414 -7.913 14.147 1.00 85.06 308 LEU A C 1
ATOM 2470 O O . LEU A 1 308 ? -4.726 -7.748 13.140 1.00 85.06 308 LEU A O 1
ATOM 2474 N N . GLN A 1 309 ? -4.918 -7.779 15.379 1.00 89.12 309 GLN A N 1
ATOM 2475 C CA . GLN A 1 309 ? -3.535 -7.363 15.635 1.00 89.12 309 GLN A CA 1
ATOM 2476 C C . GLN A 1 309 ? -2.521 -8.445 15.249 1.00 89.12 309 GLN A C 1
ATOM 2478 O O . GLN A 1 309 ? -1.458 -8.130 14.720 1.00 89.12 309 GLN A O 1
ATOM 2483 N N . THR A 1 310 ? -2.847 -9.722 15.458 1.00 92.00 310 THR A N 1
ATOM 2484 C CA . THR A 1 310 ? -1.993 -10.850 15.051 1.00 92.00 310 THR A CA 1
ATOM 2485 C C . THR A 1 310 ? -1.844 -10.903 13.536 1.00 92.00 310 THR A C 1
ATOM 2487 O O . THR A 1 310 ? -0.730 -11.048 13.032 1.00 92.00 310 THR A O 1
ATOM 2490 N N . ASN A 1 311 ? -2.945 -10.712 12.807 1.00 86.62 311 ASN A N 1
ATOM 2491 C CA . ASN A 1 311 ? -2.914 -10.645 11.351 1.00 86.62 311 ASN A CA 1
ATOM 2492 C C . ASN A 1 311 ? -2.154 -9.410 10.860 1.00 86.62 311 ASN A C 1
ATOM 2494 O O . ASN A 1 311 ? -1.338 -9.533 9.950 1.00 86.62 311 ASN A O 1
ATOM 2498 N N . GLY A 1 312 ? -2.370 -8.247 11.485 1.00 87.19 312 GLY A N 1
ATOM 2499 C CA . GLY A 1 312 ? -1.627 -7.025 11.174 1.00 87.19 312 GLY A CA 1
ATOM 2500 C C . GLY A 1 312 ? -0.120 -7.204 11.363 1.00 87.19 312 GLY A C 1
ATOM 2501 O O . GLY A 1 312 ? 0.652 -6.898 10.461 1.00 87.19 312 GLY A O 1
ATOM 2502 N N . MET A 1 313 ? 0.293 -7.793 12.488 1.00 92.44 313 MET A N 1
ATOM 2503 C CA . MET A 1 313 ? 1.692 -8.114 12.777 1.00 92.44 313 MET A CA 1
ATOM 2504 C C . MET A 1 313 ? 2.283 -9.060 11.726 1.00 92.44 313 MET A C 1
ATOM 2506 O O . MET A 1 313 ? 3.314 -8.742 11.138 1.00 92.44 313 MET A O 1
ATOM 2510 N N . LEU A 1 314 ? 1.615 -10.186 11.448 1.00 90.81 314 LEU A N 1
ATOM 2511 C CA . LEU A 1 314 ? 2.079 -11.164 10.460 1.00 90.81 314 LEU A CA 1
ATOM 2512 C C . LEU A 1 314 ? 2.223 -10.528 9.071 1.00 90.81 314 LEU A C 1
ATOM 2514 O O . LEU A 1 314 ? 3.243 -10.702 8.410 1.00 90.81 314 LEU A O 1
ATOM 2518 N N . GLN A 1 315 ? 1.223 -9.755 8.649 1.00 87.25 315 GLN A N 1
ATOM 2519 C CA . GLN A 1 315 ? 1.214 -9.075 7.361 1.00 87.25 315 GLN A CA 1
ATOM 2520 C C . GLN A 1 315 ? 2.359 -8.060 7.249 1.00 87.25 315 GLN A C 1
ATOM 2522 O O . GLN A 1 315 ? 3.109 -8.076 6.273 1.00 87.25 315 GLN A O 1
ATOM 2527 N N . SER A 1 316 ? 2.508 -7.196 8.253 1.00 89.50 316 SER A N 1
ATOM 2528 C CA . SER A 1 316 ? 3.578 -6.203 8.322 1.00 89.50 316 SER A CA 1
ATOM 2529 C C . SER A 1 316 ? 4.965 -6.842 8.298 1.00 89.50 316 SER A C 1
ATOM 2531 O O . SER A 1 316 ? 5.834 -6.364 7.572 1.00 89.50 316 SER A O 1
ATOM 2533 N N . SER A 1 317 ? 5.168 -7.942 9.029 1.00 92.12 317 SER A N 1
ATOM 2534 C CA . SER A 1 317 ? 6.436 -8.675 9.028 1.00 92.12 317 SER A CA 1
ATOM 2535 C C . SER A 1 317 ? 6.728 -9.322 7.676 1.00 92.12 317 SER A C 1
ATOM 2537 O O . SER A 1 317 ? 7.833 -9.157 7.169 1.00 92.12 317 SER A O 1
ATOM 2539 N N . ILE A 1 318 ? 5.750 -10.001 7.062 1.00 90.81 318 ILE A N 1
ATOM 2540 C CA . ILE A 1 318 ? 5.926 -10.643 5.749 1.00 90.81 318 ILE A CA 1
ATOM 2541 C C . ILE A 1 318 ? 6.268 -9.595 4.686 1.00 90.81 318 ILE A C 1
ATOM 2543 O O . ILE A 1 318 ? 7.271 -9.737 3.990 1.00 90.81 318 ILE A O 1
ATOM 2547 N N . PHE A 1 319 ? 5.481 -8.520 4.577 1.00 89.12 319 PHE A N 1
ATOM 2548 C CA . PHE A 1 319 ? 5.752 -7.481 3.582 1.00 89.12 319 PHE A CA 1
ATOM 2549 C C . PHE A 1 319 ? 7.047 -6.722 3.875 1.00 89.12 319 PHE A C 1
ATOM 2551 O O . PHE A 1 319 ? 7.801 -6.455 2.944 1.00 89.12 319 PHE A O 1
ATOM 2558 N N . GLY A 1 320 ? 7.349 -6.425 5.143 1.00 91.06 320 GLY A N 1
ATOM 2559 C CA . GLY A 1 320 ? 8.625 -5.820 5.532 1.00 91.06 320 GLY A CA 1
ATOM 2560 C C . GLY A 1 320 ? 9.815 -6.670 5.084 1.00 91.06 320 GLY A C 1
ATOM 2561 O O . GLY A 1 320 ? 10.741 -6.148 4.465 1.00 91.06 320 GLY A O 1
ATOM 2562 N N . SER A 1 321 ? 9.743 -7.987 5.296 1.00 93.31 321 SER A N 1
ATOM 2563 C CA . SER A 1 321 ? 10.766 -8.937 4.851 1.00 93.31 321 SER A CA 1
ATOM 2564 C C . SER A 1 321 ? 10.880 -9.001 3.330 1.00 93.31 321 SER A C 1
ATOM 2566 O O . SER A 1 321 ? 11.996 -9.012 2.820 1.00 93.31 321 SER A O 1
ATOM 2568 N N . ILE A 1 322 ? 9.763 -8.982 2.595 1.00 90.00 322 ILE A N 1
ATOM 2569 C CA . ILE A 1 322 ? 9.780 -8.940 1.123 1.00 90.00 322 ILE A CA 1
ATOM 2570 C C . ILE A 1 322 ? 10.509 -7.685 0.628 1.00 90.00 322 ILE A C 1
ATOM 2572 O O . ILE A 1 322 ? 11.367 -7.792 -0.242 1.00 90.00 322 ILE A O 1
ATOM 2576 N N . TYR A 1 323 ? 10.233 -6.510 1.201 1.00 90.50 323 TYR A N 1
ATOM 2577 C CA . TYR A 1 323 ? 10.932 -5.278 0.817 1.00 90.50 323 TYR A CA 1
ATOM 2578 C C . TYR A 1 323 ? 12.425 -5.304 1.170 1.00 90.50 323 TYR A C 1
ATOM 2580 O O . TYR A 1 323 ? 13.227 -4.787 0.396 1.00 90.50 323 TYR A O 1
ATOM 2588 N N . ILE A 1 324 ? 12.815 -5.940 2.281 1.00 92.81 324 ILE A N 1
ATOM 2589 C CA . ILE A 1 324 ? 14.231 -6.180 2.603 1.00 92.81 324 ILE A CA 1
ATOM 2590 C C . ILE A 1 324 ? 14.882 -7.098 1.561 1.00 92.81 324 ILE A C 1
ATOM 2592 O O . ILE A 1 324 ? 15.981 -6.808 1.097 1.00 92.81 324 ILE A O 1
ATOM 2596 N N . VAL A 1 325 ? 14.214 -8.182 1.160 1.00 91.75 325 VAL A N 1
ATOM 2597 C CA . VAL A 1 325 ? 14.721 -9.067 0.102 1.00 91.75 325 VAL A CA 1
ATOM 2598 C C . VAL A 1 325 ? 14.851 -8.295 -1.211 1.00 91.75 325 VAL A C 1
ATOM 2600 O O . VAL A 1 325 ? 15.900 -8.339 -1.833 1.00 91.75 325 VAL A O 1
ATOM 2603 N N . ILE A 1 326 ? 13.858 -7.499 -1.606 1.00 89.56 326 ILE A N 1
ATOM 2604 C CA . ILE A 1 326 ? 13.975 -6.655 -2.805 1.00 89.56 326 ILE A CA 1
ATOM 2605 C C . ILE A 1 326 ? 15.166 -5.696 -2.676 1.00 89.56 326 ILE A C 1
ATOM 2607 O O . ILE A 1 326 ? 15.924 -5.556 -3.626 1.00 89.56 326 ILE A O 1
ATOM 2611 N N . LEU A 1 327 ? 15.390 -5.087 -1.508 1.00 89.50 327 LEU A N 1
ATOM 2612 C CA . LEU A 1 327 ? 16.526 -4.191 -1.271 1.00 89.50 327 LEU A CA 1
ATOM 2613 C C . LEU A 1 327 ? 17.886 -4.886 -1.462 1.00 89.50 327 LEU A C 1
ATOM 2615 O O . LEU A 1 327 ? 18.773 -4.301 -2.074 1.00 89.50 327 LEU A O 1
ATOM 2619 N N . PHE A 1 328 ? 18.054 -6.118 -0.974 1.00 89.50 328 PHE A N 1
ATOM 2620 C CA . PHE A 1 328 ? 19.326 -6.848 -1.070 1.00 89.50 328 PHE A CA 1
ATOM 2621 C C . PHE A 1 328 ? 19.563 -7.542 -2.416 1.00 89.50 328 PHE A C 1
ATOM 2623 O O . PHE A 1 328 ? 20.689 -7.959 -2.681 1.00 89.50 328 PHE A O 1
ATOM 2630 N N . PHE A 1 329 ? 18.532 -7.662 -3.255 1.00 87.19 329 PHE A N 1
ATOM 2631 C CA . PHE A 1 329 ? 18.595 -8.354 -4.539 1.00 87.19 329 PHE A CA 1
ATOM 2632 C C . PHE A 1 329 ? 18.291 -7.370 -5.681 1.00 87.19 329 PHE A C 1
ATOM 2634 O O . PHE A 1 329 ? 17.139 -7.278 -6.115 1.00 87.19 329 PHE A O 1
ATOM 2641 N N . PRO A 1 330 ? 19.308 -6.661 -6.213 1.00 78.50 330 PRO A N 1
ATOM 2642 C CA . PRO A 1 330 ? 19.153 -5.659 -7.272 1.00 78.50 330 PRO A CA 1
ATOM 2643 C C . PRO A 1 330 ? 18.411 -6.152 -8.515 1.00 78.50 330 PRO A C 1
ATOM 2645 O O . PRO A 1 330 ? 17.699 -5.391 -9.161 1.00 78.50 330 PRO A O 1
ATOM 2648 N N . PHE A 1 331 ? 18.505 -7.446 -8.819 1.00 79.75 331 PHE A N 1
ATOM 2649 C CA . PHE A 1 331 ? 17.740 -8.076 -9.895 1.00 79.75 331 PHE A CA 1
ATOM 2650 C C . PHE A 1 331 ? 16.219 -7.866 -9.768 1.00 79.75 331 PHE A C 1
ATOM 2652 O O . PHE A 1 331 ? 15.509 -7.739 -10.766 1.00 79.75 331 PHE A O 1
ATOM 2659 N N . LEU A 1 332 ? 15.698 -7.784 -8.540 1.00 86.12 332 LEU A N 1
ATOM 2660 C CA . LEU A 1 332 ? 14.281 -7.530 -8.289 1.00 86.12 332 LEU A CA 1
ATOM 2661 C C . LEU A 1 332 ? 13.897 -6.056 -8.458 1.00 86.12 332 LEU A C 1
ATOM 2663 O O . LEU A 1 332 ? 12.707 -5.761 -8.565 1.00 86.12 332 LEU A O 1
ATOM 2667 N N . TRP A 1 333 ? 14.861 -5.131 -8.512 1.00 85.94 333 TRP A N 1
ATOM 2668 C CA . TRP A 1 333 ? 14.576 -3.698 -8.618 1.00 85.94 333 TRP A CA 1
ATOM 2669 C C . TRP A 1 333 ? 13.894 -3.361 -9.943 1.00 85.94 333 TRP A C 1
ATOM 2671 O O . TRP A 1 333 ? 12.885 -2.661 -9.955 1.00 85.94 333 TRP A O 1
ATOM 2681 N N . ASN A 1 334 ? 14.367 -3.943 -11.047 1.00 83.25 334 ASN A N 1
ATOM 2682 C CA . ASN A 1 334 ? 13.755 -3.741 -12.360 1.00 83.25 334 ASN A CA 1
ATOM 2683 C C . ASN A 1 334 ? 12.381 -4.432 -12.485 1.00 83.25 334 ASN A C 1
ATOM 2685 O O . ASN A 1 334 ? 11.515 -4.019 -13.249 1.00 83.25 334 ASN A O 1
ATOM 2689 N N . ARG A 1 335 ? 12.133 -5.456 -11.659 1.00 88.75 335 ARG A N 1
ATOM 2690 C CA . ARG A 1 335 ? 10.856 -6.186 -11.599 1.00 88.75 335 ARG A CA 1
ATOM 2691 C C . ARG A 1 335 ? 9.833 -5.541 -10.664 1.00 88.75 335 ARG A C 1
ATOM 2693 O O . ARG A 1 335 ? 8.742 -6.084 -10.490 1.00 88.75 335 ARG A O 1
ATOM 2700 N N . HIS A 1 336 ? 10.148 -4.391 -10.069 1.00 86.31 336 HIS A N 1
ATOM 2701 C CA . HIS A 1 336 ? 9.250 -3.722 -9.134 1.00 86.31 336 HIS A CA 1
ATOM 2702 C C . HIS A 1 336 ? 7.873 -3.391 -9.743 1.00 86.31 336 HIS A C 1
ATOM 2704 O O . HIS A 1 336 ? 6.855 -3.479 -9.053 1.00 86.31 336 HIS A O 1
ATOM 2710 N N . ASP A 1 337 ? 7.815 -3.099 -11.042 1.00 90.06 337 ASP A N 1
ATOM 2711 C CA . ASP A 1 337 ? 6.570 -2.736 -11.732 1.00 90.06 337 ASP A CA 1
ATOM 2712 C C . ASP A 1 337 ? 5.516 -3.850 -11.709 1.00 90.06 337 ASP A C 1
ATOM 2714 O O . ASP A 1 337 ? 4.317 -3.568 -11.747 1.00 90.06 337 ASP A O 1
ATOM 2718 N N . TYR A 1 338 ? 5.931 -5.111 -11.550 1.00 91.88 338 TYR A N 1
ATOM 2719 C CA . TYR A 1 338 ? 5.002 -6.219 -11.336 1.00 91.88 338 TYR A CA 1
ATOM 2720 C C . TYR A 1 338 ? 4.357 -6.193 -9.947 1.00 91.88 338 TYR A C 1
ATOM 2722 O O . TYR A 1 338 ? 3.226 -6.648 -9.801 1.00 91.88 338 TYR A O 1
ATOM 2730 N N . PHE A 1 339 ? 5.047 -5.673 -8.929 1.00 90.19 339 PHE A N 1
ATOM 2731 C CA . PHE A 1 339 ? 4.580 -5.652 -7.537 1.00 90.19 339 PHE A CA 1
ATOM 2732 C C . PHE A 1 339 ? 3.671 -4.463 -7.233 1.00 90.19 339 PHE A C 1
ATOM 2734 O O . PHE A 1 339 ? 2.802 -4.537 -6.363 1.00 90.19 339 PHE A O 1
ATOM 2741 N N . LEU A 1 340 ? 3.845 -3.372 -7.968 1.00 91.25 340 LEU A N 1
ATOM 2742 C CA . LEU A 1 340 ? 3.125 -2.124 -7.770 1.00 91.25 340 LEU A CA 1
ATOM 2743 C C . LEU A 1 340 ? 1.580 -2.280 -7.837 1.00 91.25 340 LEU A C 1
ATOM 2745 O O . LEU A 1 340 ? 0.914 -1.825 -6.899 1.00 91.25 340 LEU A O 1
ATOM 2749 N N . PRO A 1 341 ? 0.983 -3.006 -8.812 1.00 94.81 341 PRO A N 1
ATOM 2750 C CA . PRO A 1 341 ? -0.448 -3.329 -8.790 1.00 94.81 341 PRO A CA 1
ATOM 2751 C C . PRO A 1 341 ? -0.895 -4.065 -7.516 1.00 94.81 341 PRO A C 1
ATOM 2753 O O . PRO A 1 341 ? -1.968 -3.785 -6.978 1.00 94.81 341 PRO A O 1
ATOM 2756 N N . PHE A 1 342 ? -0.078 -4.984 -6.987 1.00 91.12 342 PHE A N 1
ATOM 2757 C CA . PHE A 1 342 ? -0.419 -5.739 -5.774 1.00 91.12 342 PHE A CA 1
ATOM 2758 C C . PHE A 1 342 ? -0.468 -4.847 -4.530 1.00 91.12 342 PHE A C 1
ATOM 2760 O O . PHE A 1 342 ? -1.318 -5.053 -3.660 1.00 91.12 342 PHE A O 1
ATOM 2767 N N . VAL A 1 343 ? 0.387 -3.824 -4.452 1.00 89.81 343 VAL A N 1
ATOM 2768 C CA . VAL A 1 343 ? 0.337 -2.835 -3.363 1.00 89.81 343 VAL A CA 1
ATOM 2769 C C . VAL A 1 343 ? -0.982 -2.058 -3.411 1.00 89.81 343 VAL A C 1
ATOM 2771 O O . VAL A 1 343 ? -1.662 -1.925 -2.389 1.00 89.81 343 VAL A O 1
ATOM 2774 N N . CYS A 1 344 ? -1.401 -1.616 -4.601 1.00 94.50 344 CYS A N 1
ATOM 2775 C CA . CYS A 1 344 ? -2.695 -0.958 -4.797 1.00 94.50 344 CYS A CA 1
ATOM 2776 C C . CYS A 1 344 ? -3.875 -1.886 -4.465 1.00 94.50 344 CYS A C 1
ATOM 2778 O O . CYS A 1 344 ? -4.828 -1.456 -3.811 1.00 94.50 344 CYS A O 1
ATOM 2780 N N . PHE A 1 345 ? -3.794 -3.168 -4.833 1.00 92.94 345 PHE A N 1
ATOM 2781 C CA . PHE A 1 345 ? -4.787 -4.176 -4.456 1.00 92.94 345 PHE A CA 1
ATOM 2782 C C . PHE A 1 345 ? -4.934 -4.292 -2.931 1.00 92.94 345 PHE A C 1
ATOM 2784 O O . PHE A 1 345 ? -6.053 -4.285 -2.406 1.00 92.94 345 PHE A O 1
ATOM 2791 N N . GLY A 1 346 ? -3.810 -4.340 -2.209 1.00 89.62 346 GLY A N 1
ATOM 2792 C CA . GLY A 1 346 ? -3.785 -4.355 -0.747 1.00 89.62 346 GLY A CA 1
ATOM 2793 C C . GLY A 1 346 ? -4.457 -3.122 -0.138 1.00 89.62 346 GLY A C 1
ATOM 2794 O O . GLY A 1 346 ? -5.302 -3.263 0.748 1.00 89.62 346 GLY A O 1
ATOM 2795 N N . ALA A 1 347 ? -4.159 -1.927 -0.657 1.00 91.25 347 ALA A N 1
ATOM 2796 C CA . ALA A 1 347 ? -4.780 -0.680 -0.201 1.00 91.25 347 ALA A CA 1
ATOM 2797 C C . ALA A 1 347 ? -6.309 -0.671 -0.410 1.00 91.25 347 ALA A C 1
ATOM 2799 O O . ALA A 1 347 ? -7.058 -0.274 0.490 1.00 91.25 347 ALA A O 1
ATOM 2800 N N . ILE A 1 348 ? -6.791 -1.176 -1.553 1.00 94.19 348 ILE A N 1
ATOM 2801 C CA . ILE A 1 348 ? -8.231 -1.330 -1.821 1.00 94.19 348 ILE A CA 1
ATOM 2802 C C . ILE A 1 348 ? -8.865 -2.309 -0.822 1.00 94.19 348 ILE A C 1
ATOM 2804 O O . ILE A 1 348 ? -9.917 -2.020 -0.248 1.00 94.19 348 ILE A O 1
ATOM 2808 N N . ALA A 1 349 ? -8.229 -3.460 -0.583 1.00 90.69 349 ALA A N 1
ATOM 2809 C CA . ALA A 1 349 ? -8.742 -4.473 0.337 1.00 90.69 349 ALA A CA 1
ATOM 2810 C C . ALA A 1 349 ? -8.826 -3.956 1.784 1.00 90.69 349 ALA A C 1
ATOM 2812 O O . ALA A 1 349 ? -9.848 -4.150 2.446 1.00 90.69 349 ALA A O 1
ATOM 2813 N N . VAL A 1 350 ? -7.792 -3.256 2.260 1.00 86.81 350 VAL A N 1
ATOM 2814 C CA . VAL A 1 350 ? -7.774 -2.640 3.598 1.00 86.81 350 VAL A CA 1
ATOM 2815 C C . VAL A 1 350 ? -8.890 -1.606 3.735 1.00 86.81 350 VAL A C 1
ATOM 2817 O O . VAL A 1 350 ? -9.643 -1.645 4.709 1.00 86.81 350 VAL A O 1
ATOM 2820 N N . GLY A 1 351 ? -9.075 -0.737 2.743 1.00 88.00 351 GLY A N 1
ATOM 2821 C CA . GLY A 1 351 ? -10.169 0.231 2.775 1.00 88.00 351 GLY A CA 1
ATOM 2822 C C . GLY A 1 351 ? -11.556 -0.416 2.756 1.00 88.00 351 GLY A C 1
ATOM 2823 O O . GLY A 1 351 ? -12.448 0.000 3.499 1.00 88.00 351 GLY A O 1
ATOM 2824 N N . ALA A 1 352 ? -11.736 -1.510 2.009 1.00 88.69 352 ALA A N 1
ATOM 2825 C CA . ALA A 1 352 ? -12.971 -2.292 2.053 1.00 88.69 352 ALA A CA 1
ATOM 2826 C C . ALA A 1 352 ? -13.257 -2.830 3.467 1.00 88.69 352 ALA A C 1
ATOM 2828 O O . ALA A 1 352 ? -14.398 -2.757 3.932 1.00 88.69 352 ALA A O 1
ATOM 2829 N N . LEU A 1 353 ? -12.238 -3.330 4.172 1.00 86.00 353 LEU A N 1
ATOM 2830 C CA . LEU A 1 353 ? -12.375 -3.783 5.561 1.00 86.00 353 LEU A CA 1
ATOM 2831 C C . LEU A 1 353 ? -12.729 -2.634 6.505 1.00 86.00 353 LEU A C 1
ATOM 2833 O O . LEU A 1 353 ? -13.636 -2.793 7.319 1.00 86.00 353 LEU A O 1
ATOM 2837 N N . MET A 1 354 ? -12.087 -1.472 6.357 1.00 85.88 354 MET A N 1
ATOM 2838 C CA . MET A 1 354 ? -12.405 -0.280 7.152 1.00 85.88 354 MET A CA 1
ATOM 2839 C C . MET A 1 354 ? -13.871 0.135 6.967 1.00 85.88 354 MET A C 1
ATOM 2841 O O . MET A 1 354 ? -14.561 0.439 7.938 1.00 85.88 354 MET A O 1
ATOM 2845 N N . THR A 1 355 ? -14.411 0.067 5.744 1.00 85.38 355 THR A N 1
ATOM 2846 C CA . THR A 1 355 ? -15.847 0.353 5.523 1.00 85.38 355 THR A CA 1
ATOM 2847 C C . THR A 1 355 ? -16.782 -0.676 6.147 1.00 85.38 355 THR A C 1
ATOM 2849 O O . THR A 1 355 ? -17.915 -0.333 6.483 1.00 85.38 355 THR A O 1
ATOM 2852 N N . LYS A 1 356 ? -16.313 -1.916 6.335 1.00 84.19 356 LYS A N 1
ATOM 2853 C CA . LYS A 1 356 ? -17.068 -2.992 6.989 1.00 84.19 356 LYS A CA 1
ATOM 2854 C C . LYS A 1 356 ? -16.951 -2.989 8.503 1.00 84.19 356 LYS A C 1
ATOM 2856 O O . LYS A 1 356 ? -17.810 -3.598 9.135 1.00 84.19 356 LYS A O 1
ATOM 2861 N N . SER A 1 357 ? -15.932 -2.351 9.087 1.00 76.19 357 SER A N 1
ATOM 2862 C CA . SER A 1 357 ? -15.818 -2.203 10.540 1.00 76.19 357 SER A CA 1
ATOM 2863 C C . SER A 1 357 ? -16.900 -1.256 11.059 1.00 76.19 357 SER A C 1
ATOM 2865 O O . SER A 1 357 ? -16.692 -0.083 11.368 1.00 76.19 357 SER A O 1
ATOM 2867 N N . HIS A 1 358 ? -18.114 -1.786 11.118 1.00 65.56 358 HIS A N 1
ATOM 2868 C CA . HIS A 1 358 ? -19.169 -1.297 11.967 1.00 65.56 358 HIS A CA 1
ATOM 2869 C C . HIS A 1 358 ? -18.849 -1.806 13.362 1.00 65.56 358 HIS A C 1
ATOM 2871 O O . HIS A 1 358 ? -18.953 -2.993 13.651 1.00 65.56 358 HIS A O 1
ATOM 2877 N N . VAL A 1 359 ? -18.460 -0.888 14.245 1.00 51.97 359 VAL A N 1
ATOM 2878 C CA . VAL A 1 359 ? -18.999 -0.993 15.594 1.00 51.97 359 VAL A CA 1
ATOM 2879 C C . VAL A 1 359 ? -20.485 -0.825 15.345 1.00 51.97 359 VAL A C 1
ATOM 2881 O O . VAL A 1 359 ? -20.904 0.270 14.962 1.00 51.97 359 VAL A O 1
ATOM 2884 N N . GLU A 1 360 ? -21.241 -1.923 15.370 1.00 49.06 360 GLU A N 1
ATOM 2885 C CA . GLU A 1 360 ? -22.684 -1.841 15.541 1.00 49.06 360 GLU A CA 1
ATOM 2886 C C . GLU A 1 360 ? -22.849 -0.959 16.768 1.00 49.06 360 GLU A C 1
ATOM 2888 O O . GLU A 1 360 ? -22.577 -1.374 17.896 1.00 49.06 360 GLU A O 1
ATOM 2893 N N . GLY A 1 361 ? -23.099 0.329 16.506 1.00 41.81 361 GLY A N 1
ATOM 2894 C CA . GLY A 1 361 ? -23.331 1.305 17.545 1.00 41.81 361 GLY A CA 1
ATOM 2895 C C . GLY A 1 361 ? -24.414 0.671 18.384 1.00 41.81 361 GLY A C 1
ATOM 2896 O O . GLY A 1 361 ? -25.382 0.191 17.790 1.00 41.81 361 GLY A O 1
ATOM 2897 N N . PRO A 1 362 ? -24.201 0.539 19.698 1.00 41.28 362 PRO A N 1
ATOM 2898 C CA . PRO A 1 362 ? -25.057 -0.272 20.512 1.00 41.28 362 PRO A CA 1
ATOM 2899 C C . PRO A 1 362 ? -26.479 0.233 20.309 1.00 41.28 362 PRO A C 1
ATOM 2901 O O . PRO A 1 362 ? -26.909 1.218 20.898 1.00 41.28 362 PRO A O 1
ATOM 2904 N N . SER A 1 363 ? -27.254 -0.541 19.562 1.00 39.62 363 SER A N 1
ATOM 2905 C CA . SER A 1 363 ? -28.640 -0.749 19.906 1.00 39.62 363 SER A CA 1
ATOM 2906 C C . SER A 1 363 ? -28.718 -1.284 21.345 1.00 39.62 363 SER A C 1
ATOM 2908 O O . SER A 1 363 ? -29.777 -1.223 21.916 1.00 39.62 363 SER A O 1
ATOM 2910 N N . ALA A 1 364 ? -27.607 -1.639 22.015 1.00 40.22 364 ALA A N 1
ATOM 2911 C CA . ALA A 1 364 ? -27.459 -1.670 23.478 1.00 40.22 364 ALA A CA 1
ATOM 2912 C C . ALA A 1 364 ? -27.455 -0.290 24.196 1.00 40.22 364 ALA A C 1
ATOM 2914 O O . ALA A 1 364 ? -27.258 -0.234 25.407 1.00 40.22 364 ALA A O 1
ATOM 2915 N N . ALA A 1 365 ? -27.783 0.821 23.520 1.00 39.00 365 ALA A N 1
ATOM 2916 C CA . ALA A 1 365 ? -28.482 1.923 24.192 1.00 39.00 365 ALA A CA 1
ATOM 2917 C C . ALA A 1 365 ? -29.821 1.435 24.802 1.00 39.00 365 ALA A C 1
ATOM 2919 O O . ALA A 1 365 ? -30.337 2.070 25.713 1.00 39.00 365 ALA A O 1
ATOM 2920 N N . ILE A 1 366 ? -30.317 0.262 24.375 1.00 41.56 366 ILE A N 1
ATOM 2921 C CA . ILE A 1 366 ? -31.435 -0.501 24.957 1.00 41.56 366 ILE A CA 1
ATOM 29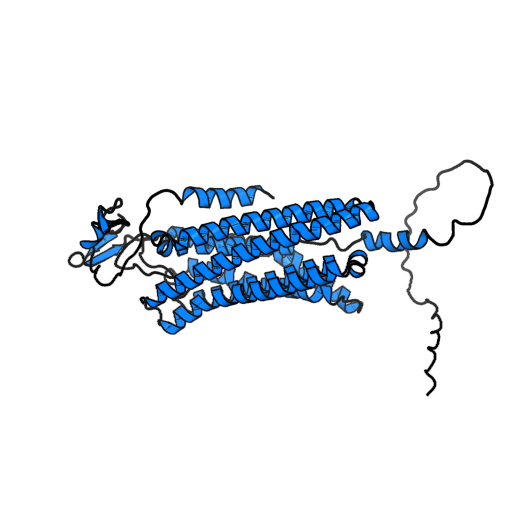22 C C . ILE A 1 366 ? -31.076 -1.159 26.312 1.00 41.56 366 ILE A C 1
ATOM 2924 O O . ILE A 1 366 ? -31.940 -1.771 26.925 1.00 41.56 366 ILE A O 1
ATOM 2928 N N . THR A 1 367 ? -29.852 -1.046 26.851 1.00 38.41 367 THR A N 1
ATOM 2929 C CA . THR A 1 367 ? -29.510 -1.757 28.111 1.00 38.41 367 THR A CA 1
ATOM 2930 C C . THR A 1 367 ? -28.645 -0.971 29.098 1.00 38.41 367 THR A C 1
ATOM 2932 O O . THR A 1 367 ? -28.163 -1.540 30.072 1.00 38.41 367 THR A O 1
ATOM 2935 N N . LEU A 1 368 ? -28.431 0.335 28.888 1.00 38.12 368 LEU A N 1
ATOM 2936 C CA . LEU A 1 368 ? -27.853 1.190 29.938 1.00 38.12 368 LEU A CA 1
ATOM 2937 C C . LEU A 1 368 ? -28.940 1.844 30.802 1.00 38.12 368 LEU A C 1
ATOM 2939 O O . LEU A 1 368 ? -28.722 2.030 31.992 1.00 38.12 368 LEU A O 1
ATOM 2943 N N . SER A 1 369 ? -30.132 2.099 30.246 1.00 42.41 369 SER A N 1
ATOM 2944 C CA . SER A 1 369 ? -31.319 2.445 31.041 1.00 42.41 369 SER A CA 1
ATOM 2945 C C . SER A 1 369 ? -31.744 1.289 31.951 1.00 42.41 369 SER A C 1
ATOM 2947 O O . SER A 1 369 ? -32.081 1.522 33.103 1.00 42.41 369 SER A O 1
ATOM 2949 N N . SER A 1 370 ? -31.617 0.037 31.497 1.00 43.78 370 SER A N 1
ATOM 2950 C CA . SER A 1 370 ? -31.959 -1.141 32.308 1.00 43.78 370 SER A CA 1
ATOM 2951 C C . SER A 1 370 ? -30.877 -1.565 33.312 1.00 43.78 370 SER A C 1
ATOM 2953 O O . SER A 1 370 ? -31.138 -2.428 34.139 1.00 43.78 370 SER A O 1
ATOM 2955 N N . LEU A 1 371 ? -29.660 -1.012 33.240 1.00 42.47 371 LEU A N 1
ATOM 2956 C CA . LEU A 1 371 ? -28.625 -1.193 34.273 1.00 42.47 371 LEU A CA 1
ATOM 2957 C C . LEU A 1 371 ? -28.596 -0.029 35.273 1.00 42.47 371 LEU A C 1
ATOM 2959 O O . LEU A 1 371 ? -28.034 -0.175 36.351 1.00 42.47 371 LEU A O 1
ATOM 2963 N N . GLN A 1 372 ? -29.218 1.107 34.943 1.00 43.16 372 GLN A N 1
ATOM 2964 C CA . GLN A 1 372 ? -29.334 2.255 35.842 1.00 43.16 372 GLN A CA 1
ATOM 2965 C C . GLN A 1 372 ? -30.574 2.179 36.758 1.00 43.16 372 GLN A C 1
ATOM 2967 O O . GLN A 1 372 ? -30.654 2.935 37.720 1.00 43.16 372 GLN A O 1
ATOM 2972 N N . GLU A 1 373 ? -31.496 1.240 36.517 1.00 43.88 373 GLU A N 1
ATOM 2973 C CA . GLU A 1 373 ? -32.651 0.962 37.393 1.00 43.88 373 GLU A CA 1
ATOM 2974 C C . GLU A 1 373 ? -32.418 -0.146 38.439 1.00 43.88 373 GLU A C 1
ATOM 2976 O O . GLU A 1 373 ? -33.290 -0.374 39.272 1.00 43.88 373 GLU A O 1
ATOM 2981 N N . VAL A 1 374 ? -31.262 -0.827 38.451 1.00 45.69 374 VAL A N 1
ATOM 2982 C CA . VAL A 1 374 ? -31.060 -1.996 39.337 1.00 45.69 374 VAL A CA 1
ATOM 2983 C C . VAL A 1 374 ? -30.495 -1.653 40.726 1.00 45.69 374 VAL A C 1
ATOM 2985 O O . VAL A 1 374 ? -30.635 -2.464 41.631 1.00 45.69 374 VAL A O 1
ATOM 2988 N N . ASP A 1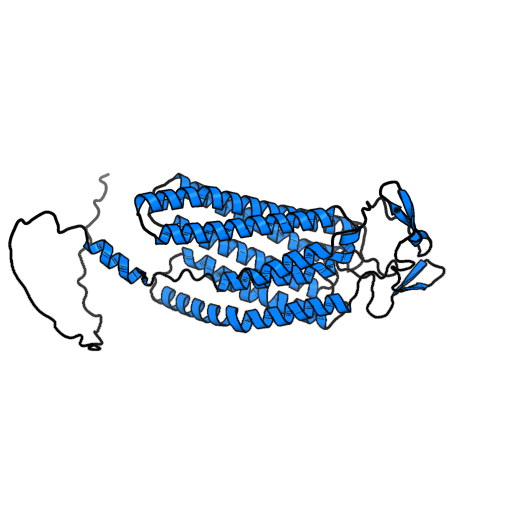 375 ? -29.983 -0.445 40.978 1.00 45.94 375 ASP A N 1
ATOM 2989 C CA . ASP A 1 375 ? -29.412 -0.093 42.293 1.00 45.94 375 ASP A CA 1
ATOM 2990 C C . ASP A 1 375 ? -29.976 1.218 42.864 1.00 45.94 375 ASP A C 1
ATOM 2992 O O . ASP A 1 375 ? -29.289 2.232 42.826 1.00 45.94 375 ASP A O 1
ATOM 2996 N N . VAL A 1 376 ? -31.196 1.197 43.433 1.00 48.06 376 VAL A N 1
ATOM 2997 C CA . VAL A 1 376 ? -31.590 2.066 44.581 1.00 48.06 376 VAL A CA 1
ATOM 2998 C C . VAL A 1 376 ? -32.658 1.418 45.501 1.00 48.06 376 VAL A C 1
ATOM 3000 O O . VAL A 1 376 ? -32.756 1.815 46.658 1.00 48.06 376 VAL A O 1
ATOM 3003 N N . SER A 1 377 ? -33.444 0.410 45.091 1.00 43.19 377 SER A N 1
ATOM 3004 C CA . SER A 1 377 ? -34.635 -0.001 45.877 1.00 43.19 377 SER A CA 1
ATOM 3005 C C . SER A 1 377 ? -34.604 -1.354 46.609 1.00 43.19 377 SER A C 1
ATOM 3007 O O . SER A 1 377 ? -35.522 -1.607 47.385 1.00 43.19 377 SER A O 1
ATOM 3009 N N . SER A 1 378 ? -33.586 -2.214 46.483 1.00 43.12 378 SER A N 1
ATOM 3010 C CA . SER A 1 378 ? -33.601 -3.539 47.146 1.00 43.12 378 SER A CA 1
ATOM 3011 C C . SER A 1 378 ? -32.772 -3.614 48.437 1.00 43.12 378 SER A C 1
ATOM 3013 O O . SER A 1 378 ? -31.925 -4.492 48.601 1.00 43.12 378 SER A O 1
ATOM 3015 N N . ALA A 1 379 ? -33.037 -2.705 49.374 1.00 44.09 379 ALA A N 1
ATOM 3016 C CA . ALA A 1 379 ? -32.636 -2.857 50.773 1.00 44.09 379 ALA A CA 1
ATOM 3017 C C . ALA A 1 379 ? -33.736 -2.338 51.711 1.00 44.09 379 ALA A C 1
ATOM 3019 O O . ALA A 1 379 ? -33.495 -1.470 52.541 1.00 44.09 379 ALA A O 1
ATOM 3020 N N . ASN A 1 380 ? -34.965 -2.826 51.537 1.00 51.28 380 ASN A N 1
ATOM 3021 C CA . ASN A 1 380 ? -35.937 -2.979 52.619 1.00 51.28 380 ASN A CA 1
ATOM 3022 C C . ASN A 1 380 ? -37.142 -3.793 52.130 1.00 51.28 380 ASN A C 1
ATOM 3024 O O . ASN A 1 380 ? -37.610 -3.586 51.016 1.00 51.28 380 ASN A O 1
ATOM 3028 N N . ASN A 1 381 ? -37.646 -4.652 53.022 1.00 41.47 381 ASN A N 1
ATOM 3029 C CA . ASN A 1 381 ? -38.897 -5.429 52.969 1.00 41.47 381 ASN A CA 1
ATOM 3030 C C . ASN A 1 381 ? -38.744 -6.926 52.645 1.00 41.47 381 ASN A C 1
ATOM 3032 O O . ASN A 1 381 ? -38.924 -7.403 51.531 1.00 41.47 381 ASN A O 1
ATOM 3036 N N . THR A 1 382 ? -38.384 -7.670 53.689 1.00 45.78 382 THR A N 1
ATOM 3037 C CA . THR A 1 382 ? -39.282 -8.585 54.421 1.00 45.78 382 THR A CA 1
ATOM 3038 C C . THR A 1 382 ? -40.638 -8.911 53.759 1.00 45.78 382 THR A C 1
ATOM 3040 O O . THR A 1 382 ? -41.466 -8.023 53.618 1.00 45.78 382 THR A O 1
ATOM 3043 N N . VAL A 1 383 ? -40.846 -10.213 53.497 1.00 47.53 383 VAL A N 1
ATOM 3044 C CA . VAL A 1 383 ? -42.087 -11.012 53.669 1.00 47.53 383 VAL A CA 1
ATOM 3045 C C . VAL A 1 383 ? -43.367 -10.507 52.981 1.00 47.53 383 VAL A C 1
ATOM 3047 O O . VAL A 1 383 ? -43.954 -9.546 53.447 1.00 47.53 383 VAL A O 1
ATOM 3050 N N . GLU A 1 384 ? -43.885 -11.250 51.991 1.00 39.41 384 GLU A N 1
ATOM 3051 C CA . GLU A 1 384 ? -45.112 -12.065 52.145 1.00 39.41 384 GLU A CA 1
ATOM 3052 C C . GLU A 1 384 ? -45.399 -12.954 50.918 1.00 39.41 384 GLU A C 1
ATOM 3054 O O . GLU A 1 384 ? -44.974 -12.678 49.798 1.00 39.41 384 GLU A O 1
ATOM 3059 N N . ASN A 1 385 ? -46.086 -14.065 51.186 1.00 45.25 385 ASN A N 1
ATOM 3060 C CA . ASN A 1 385 ? -46.554 -15.081 50.244 1.00 45.25 385 ASN A CA 1
ATOM 3061 C C . ASN A 1 385 ? -47.687 -14.577 49.341 1.00 45.25 385 ASN A C 1
ATOM 3063 O O . ASN A 1 385 ? -48.498 -13.783 49.795 1.00 45.25 385 ASN A O 1
ATOM 3067 N N . GLN A 1 386 ? -47.791 -15.188 48.152 1.00 36.12 386 GLN A N 1
ATOM 3068 C CA . GLN A 1 386 ? -48.986 -15.543 47.346 1.00 36.12 386 GLN A CA 1
ATOM 3069 C C . GLN A 1 386 ? -48.663 -15.341 45.854 1.00 36.12 386 GLN A C 1
ATOM 3071 O O . GLN A 1 386 ? -47.774 -14.573 45.516 1.00 36.12 386 GLN A O 1
ATOM 3076 N N . GLU A 1 387 ? -49.331 -15.905 44.855 1.00 38.56 387 GLU A N 1
ATOM 3077 C CA . GLU A 1 387 ? -50.126 -17.111 44.602 1.00 38.56 387 GLU A CA 1
ATOM 3078 C C . GLU A 1 387 ? -50.329 -17.092 43.061 1.00 38.56 387 GLU A C 1
ATOM 3080 O O . GLU A 1 387 ? -49.928 -16.155 42.368 1.00 38.56 387 GLU A O 1
ATOM 3085 N N . GLN A 1 388 ? -50.837 -18.172 42.487 1.00 38.72 388 GLN A N 1
ATOM 3086 C CA . GLN A 1 388 ? -50.781 -18.505 41.061 1.00 38.72 388 GLN A CA 1
ATOM 3087 C C . GLN A 1 388 ? -51.685 -17.683 40.100 1.00 38.72 388 GLN A C 1
ATOM 3089 O O . GLN A 1 388 ? -52.799 -17.317 40.451 1.00 38.72 388 GLN A O 1
ATOM 3094 N N . GLN A 1 389 ? -51.244 -17.655 38.820 1.00 34.72 389 GLN A N 1
ATOM 3095 C CA . GLN A 1 389 ? -52.006 -17.631 37.535 1.00 34.72 389 GLN A CA 1
ATOM 3096 C C . GLN A 1 389 ? -52.597 -16.301 36.980 1.00 34.72 389 GLN A C 1
ATOM 3098 O O . GLN A 1 389 ? -52.832 -15.373 37.739 1.00 34.72 389 GLN A O 1
ATOM 3103 N N . PRO A 1 390 ? -52.983 -16.217 35.672 1.00 47.88 390 PRO A N 1
ATOM 3104 C CA . PRO A 1 390 ? -52.338 -16.705 34.437 1.00 47.88 390 PRO A CA 1
ATOM 3105 C C . PRO A 1 390 ? -52.341 -15.674 33.259 1.00 47.88 390 PRO A C 1
ATOM 3107 O O . PRO A 1 390 ? -52.993 -14.641 33.298 1.00 47.88 390 PRO A O 1
ATOM 3110 N N . LYS A 1 391 ? -51.616 -16.029 32.179 1.00 42.38 391 LYS A N 1
ATOM 3111 C CA . LYS A 1 391 ? -51.691 -15.600 30.753 1.00 42.38 391 LYS A CA 1
ATOM 3112 C C . LYS A 1 391 ? -52.634 -14.436 30.372 1.00 42.38 391 LYS A C 1
ATOM 3114 O O . LYS A 1 391 ? -53.849 -14.604 30.342 1.00 42.38 391 LYS A O 1
ATOM 3119 N N . GLY A 1 392 ? -52.040 -13.359 29.850 1.00 32.25 392 GLY A N 1
ATOM 3120 C CA . GLY A 1 392 ? -52.708 -12.304 29.081 1.00 32.25 392 GLY A CA 1
ATOM 3121 C C . GLY A 1 392 ? -51.925 -11.962 27.810 1.00 32.25 392 GLY A C 1
ATOM 3122 O O . GLY A 1 392 ? -50.699 -11.897 27.823 1.00 32.25 392 GLY A O 1
ATOM 3123 N N . SER A 1 393 ? -52.658 -11.836 26.712 1.00 31.70 393 SER A N 1
ATOM 3124 C CA . SER A 1 393 ? -52.252 -11.668 25.316 1.00 31.70 393 SER A CA 1
ATOM 3125 C C . SER A 1 393 ? -51.461 -10.392 25.007 1.00 31.70 393 SER A C 1
ATOM 3127 O O . SER A 1 393 ? -51.703 -9.331 25.568 1.00 31.70 393 SER A O 1
ATOM 3129 N N . PHE A 1 394 ? -50.549 -10.525 24.044 1.00 30.78 394 PHE A N 1
ATOM 3130 C CA . PHE A 1 394 ? -49.775 -9.456 23.418 1.00 30.78 394 PHE A CA 1
ATOM 3131 C C . PHE A 1 394 ? -50.677 -8.684 22.441 1.00 30.78 394 PHE A C 1
ATOM 3133 O O . PHE A 1 394 ? -51.163 -9.269 21.473 1.00 30.78 394 PHE A O 1
ATOM 3140 N N . GLU A 1 395 ? -50.890 -7.392 22.680 1.00 29.19 395 GLU A N 1
ATOM 3141 C CA . GLU A 1 395 ? -51.561 -6.478 21.753 1.00 29.19 395 GLU A CA 1
ATOM 3142 C C . GLU A 1 395 ? -50.590 -5.327 21.450 1.00 29.19 395 GLU A C 1
ATOM 3144 O O . GLU A 1 395 ? -50.093 -4.658 22.356 1.00 29.19 395 GLU A O 1
ATOM 3149 N N . ILE A 1 396 ? -50.230 -5.170 20.173 1.00 34.28 396 ILE A N 1
ATOM 3150 C CA . ILE A 1 396 ? -49.352 -4.104 19.684 1.00 34.28 396 ILE A CA 1
ATOM 3151 C C . ILE A 1 396 ? -50.255 -2.941 19.286 1.00 34.28 396 ILE A C 1
ATOM 3153 O O . ILE A 1 396 ? -50.935 -3.011 18.264 1.00 34.28 396 ILE A O 1
ATOM 3157 N N . THR A 1 397 ? -50.241 -1.873 20.077 1.00 30.34 397 THR A N 1
ATOM 3158 C CA . THR A 1 397 ? -50.894 -0.606 19.738 1.00 30.34 397 THR A CA 1
ATOM 3159 C C . THR A 1 397 ? -49.826 0.412 19.351 1.00 30.34 397 THR A C 1
ATOM 3161 O O . THR A 1 397 ? -48.999 0.814 20.169 1.00 30.34 397 THR A O 1
ATOM 3164 N N . GLU A 1 398 ? -49.832 0.824 18.083 1.00 37.72 398 GLU A N 1
ATOM 3165 C CA . GLU A 1 398 ? -49.100 1.996 17.606 1.00 37.72 398 GLU A CA 1
ATOM 3166 C C . GLU A 1 398 ? -49.705 3.261 18.231 1.00 37.72 398 GLU A C 1
ATOM 3168 O O . GLU A 1 398 ? -50.896 3.534 18.087 1.00 37.72 398 GLU A O 1
ATOM 3173 N N . GLY A 1 399 ? -48.877 4.045 18.923 1.00 29.69 399 GLY A N 1
ATOM 3174 C CA . GLY A 1 399 ? -49.261 5.325 19.508 1.00 29.69 399 GLY A CA 1
ATOM 3175 C C . GLY A 1 399 ? -48.164 6.363 19.307 1.00 29.69 399 GLY A C 1
ATOM 3176 O O . GLY A 1 399 ? -47.154 6.358 20.006 1.00 29.69 399 GLY A O 1
ATOM 3177 N N . PHE A 1 400 ? -48.370 7.264 18.345 1.00 41.19 400 PHE A N 1
ATOM 3178 C CA . PHE A 1 400 ? -47.607 8.503 18.203 1.00 41.19 400 PHE A CA 1
ATOM 3179 C C . PHE A 1 400 ? -47.892 9.412 19.410 1.00 41.19 400 PHE A C 1
ATOM 3181 O O . PHE A 1 400 ? -48.984 9.964 19.533 1.00 41.19 400 PHE A O 1
ATOM 3188 N N . GLY A 1 401 ? -46.907 9.567 20.298 1.00 31.77 401 GLY A N 1
ATOM 3189 C CA . GLY A 1 401 ? -46.955 10.462 21.457 1.00 31.77 401 GLY A CA 1
ATOM 3190 C C . GLY A 1 401 ? -46.047 11.678 21.276 1.00 31.77 401 GLY A C 1
ATOM 3191 O O . GLY A 1 401 ? -44.830 11.547 21.165 1.00 31.77 401 GLY A O 1
ATOM 3192 N N . SER A 1 402 ? -46.665 12.857 21.240 1.00 34.66 402 SER A N 1
ATOM 3193 C CA . SER A 1 402 ? -46.056 14.191 21.190 1.00 34.66 402 SER A CA 1
ATOM 3194 C C . SER A 1 402 ? -45.151 14.463 22.399 1.00 34.66 402 SER A C 1
ATOM 3196 O O . SER A 1 402 ? -45.581 14.338 23.542 1.00 34.66 402 SER A O 1
ATOM 3198 N N . LEU A 1 403 ? -43.912 14.895 22.144 1.00 36.62 403 LEU A N 1
ATOM 3199 C CA . LEU A 1 403 ? -42.888 15.180 23.153 1.00 36.62 403 LEU A CA 1
ATOM 3200 C C . LEU A 1 403 ? -42.890 16.674 23.526 1.00 36.62 403 LEU A C 1
ATOM 3202 O O . LEU A 1 403 ? -42.023 17.433 23.106 1.00 36.62 403 LEU A O 1
ATOM 3206 N N . ASN A 1 404 ? -43.881 17.094 24.306 1.00 39.88 404 ASN A N 1
ATOM 3207 C CA . ASN A 1 404 ? -43.872 18.353 25.051 1.00 39.88 404 ASN A CA 1
ATOM 3208 C C . ASN A 1 404 ? -44.397 18.018 26.441 1.00 39.88 404 ASN A C 1
ATOM 3210 O O . ASN A 1 404 ? -45.604 17.982 26.606 1.00 39.88 404 ASN A O 1
ATOM 3214 N N . ASP A 1 405 ? -43.501 17.654 27.359 1.00 42.88 405 ASP A N 1
ATOM 3215 C CA . ASP A 1 405 ? -43.621 17.866 28.809 1.00 42.88 405 ASP A CA 1
ATOM 3216 C C . ASP A 1 405 ? -42.505 17.088 29.519 1.00 42.88 405 ASP A C 1
ATOM 3218 O O . ASP A 1 405 ? -42.595 15.890 29.774 1.00 42.88 405 ASP A O 1
ATOM 3222 N N . LEU A 1 406 ? -41.415 17.788 29.835 1.00 41.50 406 LEU A N 1
ATOM 3223 C CA . LEU A 1 406 ? -40.450 17.353 30.843 1.00 41.50 406 LEU A CA 1
ATOM 3224 C C . LEU A 1 406 ? -40.239 18.511 31.829 1.00 41.50 406 LEU A C 1
ATOM 3226 O O . LEU A 1 406 ? -39.978 19.640 31.395 1.00 41.50 406 LEU A O 1
ATOM 3230 N N . PRO A 1 407 ? -40.344 18.264 33.146 1.00 42.03 407 PRO A N 1
ATOM 3231 C CA . PRO A 1 407 ? -40.201 19.299 34.156 1.00 42.03 407 PRO A CA 1
ATOM 3232 C C . PRO A 1 407 ? -38.738 19.741 34.274 1.00 42.03 407 PRO A C 1
ATOM 3234 O O . PRO A 1 407 ? -37.822 18.928 34.398 1.00 42.03 407 PRO A O 1
ATOM 3237 N N . ARG A 1 408 ? -38.517 21.060 34.260 1.00 37.69 408 ARG A N 1
ATOM 3238 C CA . ARG A 1 408 ? -37.223 21.670 34.590 1.00 37.69 408 ARG A CA 1
ATOM 3239 C C . ARG A 1 408 ? -36.933 21.458 36.075 1.00 37.69 408 ARG A C 1
ATOM 3241 O O . ARG A 1 408 ? -37.636 22.004 36.921 1.00 37.69 408 ARG A O 1
ATOM 3248 N N . THR A 1 409 ? -35.874 20.722 36.389 1.00 49.38 409 THR A N 1
ATOM 3249 C CA . THR A 1 409 ? -35.285 20.698 37.731 1.00 49.38 409 THR A CA 1
ATOM 3250 C C . THR A 1 409 ? -34.495 21.988 37.998 1.00 49.38 409 THR A C 1
ATOM 3252 O O . THR A 1 409 ? -33.861 22.526 37.083 1.00 49.38 409 THR A O 1
ATOM 3255 N N . PRO A 1 410 ? -34.533 22.529 39.231 1.00 47.06 410 PRO A N 1
ATOM 3256 C CA . PRO A 1 410 ? -33.842 23.765 39.570 1.00 47.06 410 PRO A CA 1
ATOM 3257 C C . PRO A 1 410 ? -32.329 23.548 39.696 1.00 47.06 410 PRO A C 1
ATOM 3259 O O . PRO A 1 410 ? -31.854 22.580 40.288 1.00 47.06 410 PRO A O 1
ATOM 3262 N N . ILE A 1 411 ? -31.573 24.490 39.134 1.00 43.97 411 ILE A N 1
ATOM 3263 C CA . ILE A 1 411 ? -30.113 24.558 39.203 1.00 43.97 411 ILE A CA 1
ATOM 3264 C C . ILE A 1 411 ? -29.716 24.980 40.622 1.00 43.97 411 ILE A C 1
ATOM 3266 O O . ILE A 1 411 ? -30.037 26.085 41.057 1.00 43.97 411 ILE A O 1
ATOM 3270 N N . ALA A 1 412 ? -28.997 24.110 41.332 1.00 45.72 412 ALA A N 1
ATOM 3271 C CA . ALA A 1 412 ? -28.376 24.438 42.609 1.00 45.72 412 ALA A CA 1
ATOM 3272 C C . ALA A 1 412 ? -27.230 25.447 42.404 1.00 45.72 412 ALA A C 1
ATOM 3274 O O . ALA A 1 412 ? -26.313 25.232 41.607 1.00 45.72 412 ALA A O 1
ATOM 3275 N N . SER A 1 413 ? -27.298 26.562 43.127 1.00 49.25 413 SER A N 1
ATOM 3276 C CA . SER A 1 413 ? -26.310 27.640 43.137 1.00 49.25 413 SER A CA 1
ATOM 3277 C C . SER A 1 413 ? -24.982 27.197 43.760 1.00 49.25 413 SER A C 1
ATOM 3279 O O . SER A 1 413 ? -24.949 26.648 44.859 1.00 49.25 413 SER A O 1
ATOM 3281 N N . ARG A 1 414 ? -23.878 27.486 43.063 1.00 46.47 414 ARG A N 1
ATOM 3282 C CA . ARG A 1 414 ? -22.493 27.301 43.527 1.00 46.47 414 ARG A CA 1
ATOM 3283 C C . ARG A 1 414 ? -22.146 28.328 44.624 1.00 46.47 414 ARG A C 1
ATOM 3285 O O . ARG A 1 414 ? -22.502 29.492 44.445 1.00 46.47 414 ARG A O 1
ATOM 3292 N N . PRO A 1 415 ? -21.407 27.967 45.690 1.00 52.31 415 PRO A N 1
ATOM 3293 C CA . PRO A 1 415 ? -20.914 28.945 46.659 1.00 52.31 415 PRO A CA 1
ATOM 3294 C C . PRO A 1 415 ? -19.812 29.814 46.038 1.00 52.31 415 PRO A C 1
ATOM 3296 O O . PRO A 1 415 ? -18.909 29.296 45.376 1.00 52.31 415 PRO A O 1
ATOM 3299 N N . GLN A 1 416 ? -19.886 31.128 46.257 1.00 50.09 416 GLN A N 1
ATOM 3300 C CA . GLN A 1 416 ? -18.792 32.055 45.964 1.00 50.09 416 GLN A CA 1
ATOM 3301 C C . GLN A 1 416 ? -17.676 31.919 47.013 1.00 50.09 416 GLN A C 1
ATOM 3303 O O . GLN A 1 416 ? -17.979 31.731 48.192 1.00 50.09 416 GLN A O 1
ATOM 3308 N N . PRO A 1 417 ? -16.398 32.046 46.618 1.00 51.25 417 PRO A N 1
ATOM 3309 C CA . PRO A 1 417 ? -15.297 32.153 47.563 1.00 51.25 417 PRO A CA 1
ATOM 3310 C C . PRO A 1 417 ? -15.259 33.560 48.179 1.00 51.25 417 PRO A C 1
ATOM 3312 O O . PRO A 1 417 ? -15.322 34.562 47.465 1.00 51.25 417 PRO A O 1
ATOM 3315 N N . SER A 1 418 ? -15.161 33.620 49.505 1.00 59.22 418 SER A N 1
ATOM 3316 C CA . SER A 1 418 ? -14.887 34.835 50.274 1.00 59.22 418 SER A CA 1
ATOM 3317 C C . SER A 1 418 ? -13.438 35.287 50.066 1.00 59.22 418 SER A C 1
ATOM 3319 O O . SER A 1 418 ? -12.533 34.452 50.105 1.00 59.22 418 SER A O 1
ATOM 3321 N N . ILE A 1 419 ? -13.257 36.592 49.848 1.00 60.97 419 ILE A N 1
ATOM 3322 C CA . ILE A 1 419 ? -11.964 37.296 49.801 1.00 60.97 419 ILE A CA 1
ATOM 3323 C C . ILE A 1 419 ? -11.457 37.531 51.220 1.00 60.97 419 ILE A C 1
ATOM 3325 O O . ILE A 1 419 ? -12.301 37.902 52.070 1.00 60.97 419 ILE A O 1
#